Protein AF-A0A418AQU4-F1 (afdb_monomer_lite)

Structure (mmCIF, N/CA/C/O backbone):
data_AF-A0A418AQU4-F1
#
_entry.id   AF-A0A418AQU4-F1
#
loop_
_atom_site.group_PDB
_atom_site.id
_atom_site.type_symbol
_atom_site.label_atom_id
_atom_site.label_alt_id
_atom_site.label_comp_id
_atom_site.label_asym_id
_atom_site.label_entity_id
_atom_site.label_seq_id
_atom_site.pdbx_PDB_ins_code
_atom_site.Cartn_x
_atom_site.Cartn_y
_atom_site.Cartn_z
_atom_site.occupancy
_atom_site.B_iso_or_equiv
_atom_site.auth_seq_id
_atom_site.auth_comp_id
_atom_site.auth_asym_id
_atom_site.auth_atom_id
_atom_site.pdbx_PDB_model_num
ATOM 1 N N . MET A 1 1 ? 17.708 85.175 -41.865 1.00 39.28 1 MET A N 1
ATOM 2 C CA . MET A 1 1 ? 16.299 84.817 -42.136 1.00 39.28 1 MET A CA 1
ATOM 3 C C . MET A 1 1 ? 16.211 83.301 -42.243 1.00 39.28 1 MET A C 1
ATOM 5 O O . MET A 1 1 ? 17.100 82.729 -42.849 1.00 39.28 1 MET A O 1
ATOM 9 N N . GLN A 1 2 ? 15.161 82.715 -41.651 1.00 37.31 2 GLN A N 1
ATOM 10 C CA . GLN A 1 2 ? 14.647 81.341 -41.845 1.00 37.31 2 GLN A CA 1
ATOM 11 C C . GLN A 1 2 ? 15.449 80.126 -41.313 1.00 37.31 2 GLN A C 1
ATOM 13 O O . GLN A 1 2 ? 16.448 79.709 -41.881 1.00 37.31 2 GLN A O 1
ATOM 18 N N . VAL A 1 3 ? 14.943 79.566 -40.199 1.00 36.44 3 VAL A N 1
ATOM 19 C CA . VAL A 1 3 ? 14.382 78.194 -40.002 1.00 36.44 3 VAL A CA 1
ATOM 20 C C . VAL A 1 3 ? 14.760 77.130 -41.061 1.00 36.44 3 VAL A C 1
ATOM 22 O O . VAL A 1 3 ? 14.564 77.387 -42.247 1.00 36.44 3 VAL A O 1
ATOM 25 N N . PRO A 1 4 ? 15.228 75.924 -40.651 1.00 47.28 4 PRO A N 1
ATOM 26 C CA . PRO A 1 4 ? 14.341 74.740 -40.520 1.00 47.28 4 PRO A CA 1
ATOM 27 C C . PRO A 1 4 ? 14.471 74.016 -39.159 1.00 47.28 4 PRO A C 1
ATOM 29 O O . PRO A 1 4 ? 15.563 73.846 -38.632 1.00 47.28 4 PRO A O 1
ATOM 32 N N . LEU A 1 5 ? 13.351 73.735 -38.480 1.00 32.81 5 LEU A N 1
ATOM 33 C CA . LEU A 1 5 ? 12.672 72.423 -38.435 1.00 32.81 5 LEU A CA 1
ATOM 34 C C . LEU A 1 5 ? 13.475 71.326 -37.711 1.00 32.81 5 LEU A C 1
ATOM 36 O O . LEU A 1 5 ? 14.156 70.519 -38.333 1.00 32.81 5 LEU A O 1
ATOM 40 N N . ILE A 1 6 ? 13.305 71.257 -36.386 1.00 39.25 6 ILE A N 1
ATOM 41 C CA . ILE A 1 6 ? 13.532 70.034 -35.607 1.00 39.25 6 ILE A CA 1
ATOM 42 C C . ILE A 1 6 ? 12.152 69.427 -35.347 1.00 39.25 6 ILE A C 1
ATOM 44 O O . ILE A 1 6 ? 11.327 70.003 -34.639 1.00 39.25 6 ILE A O 1
ATOM 48 N N . VAL A 1 7 ? 11.895 68.294 -35.995 1.00 35.22 7 VAL A N 1
ATOM 49 C CA . VAL A 1 7 ? 10.674 67.495 -35.877 1.00 35.22 7 VAL A CA 1
ATOM 50 C C . VAL A 1 7 ? 10.884 66.425 -34.804 1.00 35.22 7 VAL A C 1
ATOM 52 O O . VAL A 1 7 ? 11.813 65.633 -34.892 1.00 35.22 7 VAL A O 1
ATOM 55 N N . SER A 1 8 ? 9.966 66.433 -33.835 1.00 40.19 8 SER A N 1
ATOM 56 C CA . SER A 1 8 ? 9.424 65.314 -33.049 1.00 40.19 8 SER A CA 1
ATOM 57 C C . SER A 1 8 ? 10.352 64.369 -32.277 1.00 40.19 8 SER A C 1
ATOM 59 O O . SER A 1 8 ? 10.975 63.484 -32.846 1.00 40.19 8 SER A O 1
ATOM 61 N N . ALA A 1 9 ? 10.203 64.395 -30.949 1.00 37.62 9 ALA A N 1
ATOM 62 C CA . ALA A 1 9 ? 9.716 63.232 -30.197 1.00 37.62 9 ALA A CA 1
ATOM 63 C C . ALA A 1 9 ? 9.157 63.690 -28.835 1.00 37.62 9 ALA A C 1
ATOM 65 O O . ALA A 1 9 ? 9.897 63.981 -27.899 1.00 37.62 9 ALA A O 1
ATOM 66 N N . LEU A 1 10 ? 7.827 63.763 -28.737 1.00 34.00 10 LEU A N 1
ATOM 67 C CA . LEU A 1 10 ? 7.110 63.740 -27.465 1.00 34.00 10 LEU A CA 1
ATOM 68 C C . LEU A 1 10 ? 7.277 62.340 -26.861 1.00 34.00 10 LEU A C 1
ATOM 70 O O . LEU A 1 10 ? 6.705 61.383 -27.375 1.00 34.00 10 LEU A O 1
ATOM 74 N N . VAL A 1 11 ? 8.014 62.227 -25.759 1.00 34.59 11 VAL A N 1
ATOM 75 C CA . VAL A 1 11 ? 7.795 61.149 -24.790 1.00 34.59 11 VAL A CA 1
ATOM 76 C C . VAL A 1 11 ? 7.062 61.790 -23.622 1.00 34.59 11 VAL A C 1
ATOM 78 O O . VAL A 1 11 ? 7.660 62.438 -22.766 1.00 34.59 11 VAL A O 1
ATOM 81 N N . ALA A 1 12 ? 5.736 61.668 -23.639 1.00 35.41 12 ALA A N 1
ATOM 82 C CA . ALA A 1 12 ? 4.934 61.889 -22.451 1.00 35.41 12 ALA A CA 1
ATOM 83 C C . ALA A 1 12 ? 5.332 60.821 -21.426 1.00 35.41 12 ALA A C 1
ATOM 85 O O . ALA A 1 12 ? 5.197 59.624 -21.679 1.00 35.41 12 ALA A O 1
ATOM 86 N N . ALA A 1 13 ? 5.842 61.260 -20.279 1.00 37.75 13 ALA A N 1
ATOM 87 C CA . ALA A 1 13 ? 5.932 60.420 -19.103 1.00 37.75 13 ALA A CA 1
ATOM 88 C C . ALA A 1 13 ? 4.500 60.086 -18.662 1.00 37.75 13 ALA A C 1
ATOM 90 O O . ALA A 1 13 ? 3.823 60.910 -18.051 1.00 37.75 13 ALA A O 1
ATOM 91 N N . ALA A 1 14 ? 4.023 58.889 -19.001 1.00 34.06 14 ALA A N 1
ATOM 92 C CA . ALA A 1 14 ? 2.900 58.294 -18.300 1.00 34.06 14 ALA A CA 1
ATOM 93 C C . ALA A 1 14 ? 3.436 57.808 -16.949 1.00 34.06 14 ALA A C 1
ATOM 95 O O . ALA A 1 14 ? 4.047 56.745 -16.850 1.00 34.06 14 ALA A O 1
ATOM 96 N N . ALA A 1 15 ? 3.261 58.630 -15.914 1.00 35.53 15 ALA A N 1
ATOM 97 C CA . ALA A 1 15 ? 3.254 58.135 -14.551 1.00 35.53 15 ALA A CA 1
ATOM 98 C C . ALA A 1 15 ? 2.151 57.070 -14.482 1.00 35.53 15 ALA A C 1
ATOM 100 O O . ALA A 1 15 ? 0.981 57.374 -14.704 1.00 35.53 15 ALA A O 1
ATOM 101 N N . ALA A 1 16 ? 2.528 55.811 -14.271 1.00 38.78 16 ALA A N 1
ATOM 102 C CA . ALA A 1 16 ? 1.562 54.784 -13.934 1.00 38.78 16 ALA A CA 1
ATOM 103 C C . ALA A 1 16 ? 1.002 55.136 -12.552 1.00 38.78 16 ALA A C 1
ATOM 105 O O . ALA A 1 16 ? 1.699 55.001 -11.546 1.00 38.78 16 ALA A O 1
ATOM 106 N N . ASP A 1 17 ? -0.234 55.630 -12.523 1.00 44.91 17 ASP A N 1
ATOM 107 C CA . ASP A 1 17 ? -1.054 55.679 -11.320 1.00 44.91 17 ASP A CA 1
ATOM 108 C C . ASP A 1 17 ? -1.120 54.263 -10.732 1.00 44.91 17 ASP A C 1
ATOM 110 O O . ASP A 1 17 ? -1.786 53.370 -11.262 1.00 44.91 17 ASP A O 1
ATOM 114 N N . LEU A 1 18 ? -0.373 54.033 -9.653 1.00 50.91 18 LEU A N 1
ATOM 115 C CA . LEU A 1 18 ? -0.373 52.774 -8.917 1.00 50.91 18 LEU A CA 1
ATOM 116 C C . LEU A 1 18 ? -1.660 52.729 -8.079 1.00 50.91 18 LEU A C 1
ATOM 118 O O . LEU A 1 18 ? -1.684 53.127 -6.916 1.00 50.91 18 LEU A O 1
ATOM 122 N N . ALA A 1 19 ? -2.763 52.323 -8.710 1.00 65.88 19 ALA A N 1
ATOM 123 C CA . ALA A 1 19 ? -4.061 52.201 -8.058 1.00 65.88 19 ALA A CA 1
ATOM 124 C C . ALA A 1 19 ? -4.010 51.139 -6.943 1.00 65.88 19 ALA A C 1
ATOM 126 O O . ALA A 1 19 ? -3.524 50.025 -7.153 1.00 65.88 19 ALA A O 1
ATOM 127 N N . CYS A 1 20 ? -4.519 51.483 -5.756 1.00 69.88 20 CYS A N 1
ATOM 128 C CA . CYS A 1 20 ? -4.682 50.527 -4.664 1.00 69.88 20 CYS A CA 1
ATOM 129 C C . CYS A 1 20 ? -5.686 49.423 -5.042 1.00 69.88 20 CYS A C 1
ATOM 131 O O . CYS A 1 20 ? -6.605 49.628 -5.838 1.00 69.88 20 CYS A O 1
ATOM 133 N N . VAL A 1 21 ? -5.513 48.238 -4.458 1.00 76.56 21 VAL A N 1
ATOM 134 C CA . VAL A 1 21 ? -6.351 47.071 -4.746 1.00 76.56 21 VAL A CA 1
ATOM 135 C C . VAL A 1 21 ? -7.686 47.173 -4.000 1.00 76.56 21 VAL A C 1
ATOM 137 O O . VAL A 1 21 ? -7.741 47.590 -2.838 1.00 76.56 21 VAL A O 1
ATOM 140 N N . ALA A 1 22 ? -8.771 46.788 -4.677 1.00 72.38 22 ALA A N 1
ATOM 141 C CA . ALA A 1 22 ? -10.105 46.710 -4.090 1.00 72.38 22 ALA A CA 1
ATOM 142 C C . ALA A 1 22 ? -10.202 45.639 -2.989 1.00 72.38 22 ALA A C 1
ATOM 144 O O . ALA A 1 22 ? -9.357 44.750 -2.874 1.00 72.38 22 ALA A O 1
ATOM 145 N N . GLU A 1 23 ? -11.252 45.731 -2.174 1.00 67.88 23 GLU A N 1
ATOM 146 C CA . GLU A 1 23 ? -11.558 44.754 -1.129 1.00 67.88 23 GLU A CA 1
ATOM 147 C C . GLU A 1 23 ? -11.590 43.331 -1.713 1.00 67.88 23 GLU A C 1
ATOM 149 O O . GLU A 1 23 ? -12.111 43.109 -2.806 1.00 67.88 23 GLU A O 1
ATOM 154 N N . TYR A 1 24 ? -10.979 42.382 -1.005 1.00 74.56 24 TYR A N 1
ATOM 155 C CA . TYR A 1 24 ? -10.739 41.001 -1.433 1.00 74.56 24 TYR A CA 1
ATOM 156 C C . TYR A 1 24 ? -9.762 40.809 -2.609 1.00 74.56 24 TYR A C 1
ATOM 158 O O . TYR A 1 24 ? -9.609 39.688 -3.095 1.00 74.56 24 TYR A O 1
ATOM 166 N N . GLY A 1 25 ? -9.043 41.835 -3.063 1.00 73.94 25 GLY A N 1
ATOM 167 C CA . GLY A 1 25 ? -7.980 41.653 -4.055 1.00 73.94 25 GLY A CA 1
ATOM 168 C C . GLY A 1 25 ? -6.613 41.310 -3.444 1.00 73.94 25 GLY A C 1
ATOM 169 O O . GLY A 1 25 ? -6.361 41.547 -2.260 1.00 73.94 25 GLY A O 1
ATOM 170 N N . LEU A 1 26 ? -5.733 40.727 -4.265 1.00 75.31 26 LEU A N 1
ATOM 171 C CA . LEU A 1 26 ? -4.377 40.305 -3.889 1.00 75.31 26 LEU A CA 1
ATOM 172 C C . LEU A 1 26 ? -3.437 41.512 -3.764 1.00 75.31 26 LEU A C 1
ATOM 174 O O . LEU A 1 26 ? -3.296 42.281 -4.710 1.00 75.31 26 LEU A O 1
ATOM 178 N N . CYS A 1 27 ? -2.761 41.649 -2.623 1.00 72.38 27 CYS A N 1
ATOM 179 C CA . CYS A 1 27 ? -1.873 42.782 -2.320 1.00 72.38 27 CYS A CA 1
ATOM 180 C C . CYS A 1 27 ? -0.367 42.441 -2.350 1.00 72.38 27 CYS A C 1
ATOM 182 O O . CYS A 1 27 ? 0.442 43.281 -1.974 1.00 72.38 27 CYS A O 1
ATOM 184 N N . ASP A 1 28 ? 0.027 41.241 -2.808 1.00 72.31 28 ASP A N 1
ATOM 185 C CA . ASP A 1 28 ? 1.445 40.807 -2.886 1.00 72.31 28 ASP A CA 1
ATOM 186 C C . ASP A 1 28 ? 2.047 40.913 -4.309 1.00 72.31 28 ASP A C 1
ATOM 188 O O . ASP A 1 28 ? 3.252 40.768 -4.495 1.00 72.31 28 ASP A O 1
ATOM 192 N N . THR A 1 29 ? 1.234 41.190 -5.339 1.00 56.50 29 THR A N 1
ATOM 193 C CA . THR A 1 29 ? 1.663 41.218 -6.754 1.00 56.50 29 THR A CA 1
ATOM 194 C C . THR A 1 29 ? 1.839 42.640 -7.292 1.00 56.50 29 THR A C 1
ATOM 196 O O . THR A 1 29 ? 1.166 43.047 -8.237 1.00 56.50 29 THR A O 1
ATOM 199 N N . GLY A 1 30 ? 2.743 43.412 -6.685 1.00 59.97 30 GLY A N 1
ATOM 200 C CA . GLY A 1 30 ? 3.190 44.704 -7.228 1.00 59.97 30 GLY A CA 1
ATOM 201 C C . GLY A 1 30 ? 2.254 45.902 -7.012 1.00 59.97 30 GLY A C 1
ATOM 202 O O . GLY A 1 30 ? 2.543 46.979 -7.529 1.00 59.97 30 GLY A O 1
ATOM 203 N N . ALA A 1 31 ? 1.178 45.759 -6.233 1.00 59.56 31 ALA A N 1
ATOM 204 C CA . ALA A 1 31 ? 0.348 46.881 -5.793 1.00 59.56 31 ALA A CA 1
ATOM 205 C C . ALA A 1 31 ? 0.722 47.288 -4.351 1.00 59.56 31 ALA A C 1
ATOM 207 O O . ALA A 1 31 ? 0.741 46.429 -3.472 1.00 59.56 31 ALA A O 1
ATOM 208 N N . PRO A 1 32 ? 1.025 48.569 -4.066 1.00 64.88 32 PRO A N 1
ATOM 209 C CA . PRO A 1 32 ? 1.605 48.987 -2.785 1.00 64.88 32 PRO A CA 1
ATOM 210 C C . PRO A 1 32 ? 0.569 49.214 -1.669 1.00 64.88 32 PRO A C 1
ATOM 212 O O . PRO A 1 32 ? 0.955 49.525 -0.543 1.00 64.88 32 PRO A O 1
ATOM 215 N N . CYS A 1 33 ? -0.735 49.144 -1.964 1.00 68.00 33 CYS A N 1
ATOM 216 C CA . CYS A 1 33 ? -1.789 49.556 -1.035 1.00 68.00 33 CYS A CA 1
ATOM 217 C C . CYS A 1 33 ? -3.154 48.914 -1.324 1.00 68.00 33 CYS A C 1
ATOM 219 O O . CYS A 1 33 ? -3.454 48.511 -2.447 1.00 68.00 33 CYS A O 1
ATOM 221 N N . CYS A 1 34 ? -3.994 48.873 -0.290 1.00 79.69 34 CYS A N 1
ATOM 222 C CA . CYS A 1 34 ? -5.418 48.545 -0.349 1.00 79.69 34 CYS A CA 1
ATOM 223 C C . CYS A 1 34 ? -6.253 49.839 -0.294 1.00 79.69 34 CYS A C 1
ATOM 225 O O . CYS A 1 34 ? -5.780 50.853 0.222 1.00 79.69 34 CYS A O 1
ATOM 227 N N . ASN A 1 35 ? -7.482 49.830 -0.821 1.00 77.19 35 ASN A N 1
ATOM 228 C CA . ASN A 1 35 ? -8.382 50.994 -0.777 1.00 77.19 35 ASN A CA 1
ATOM 229 C C . ASN A 1 35 ? -8.638 51.482 0.663 1.00 77.19 35 ASN A C 1
ATOM 231 O O . ASN A 1 35 ? -8.548 50.696 1.604 1.00 77.19 35 ASN A O 1
ATOM 235 N N . ALA A 1 36 ? -9.022 52.759 0.819 1.00 63.59 36 ALA A N 1
ATOM 236 C CA . ALA A 1 36 ? -9.007 53.536 2.073 1.00 63.59 36 ALA A CA 1
ATOM 237 C C . ALA A 1 36 ? -9.683 52.911 3.317 1.00 63.59 36 ALA A C 1
ATOM 239 O O . ALA A 1 36 ? -9.411 53.353 4.429 1.00 63.59 36 ALA A O 1
ATOM 240 N N . ASN A 1 37 ? -10.512 51.875 3.154 1.00 67.19 37 ASN A N 1
ATOM 241 C CA . ASN A 1 37 ? -11.198 51.184 4.252 1.00 67.19 37 ASN A CA 1
ATOM 242 C C . ASN A 1 37 ? -10.733 49.730 4.472 1.00 67.19 37 ASN A C 1
ATOM 244 O O . ASN A 1 37 ? -11.357 49.003 5.247 1.00 67.19 37 ASN A O 1
ATOM 248 N N . SER A 1 38 ? -9.653 49.299 3.811 1.00 73.06 38 SER A N 1
ATOM 249 C CA . SER A 1 38 ? -9.149 47.922 3.853 1.00 73.06 38 SER A CA 1
ATOM 250 C C . SER A 1 38 ? -7.640 47.843 4.109 1.00 73.06 38 SER A C 1
ATOM 252 O O . SER A 1 38 ? -6.882 48.712 3.685 1.00 73.06 38 SER A O 1
ATOM 254 N N . THR A 1 39 ? -7.199 46.796 4.807 1.00 76.81 39 THR A N 1
ATOM 255 C CA . THR A 1 39 ? -5.794 46.519 5.145 1.00 76.81 39 THR A CA 1
ATOM 256 C C . THR A 1 39 ? -5.338 45.196 4.537 1.00 76.81 39 THR A C 1
ATOM 258 O O . THR A 1 39 ? -6.110 44.242 4.461 1.00 76.81 39 THR A O 1
ATOM 261 N N . CYS A 1 40 ? -4.080 45.125 4.095 1.00 75.00 40 CYS A N 1
ATOM 262 C CA . CYS A 1 40 ? -3.500 43.905 3.528 1.00 75.00 40 CYS A CA 1
ATOM 263 C C . CYS A 1 40 ? -3.213 42.893 4.648 1.00 75.00 40 CYS A C 1
ATOM 265 O O . CYS A 1 40 ? -2.405 43.161 5.538 1.00 75.00 40 CYS A O 1
ATOM 267 N N . HIS A 1 41 ? -3.870 41.736 4.606 1.00 74.62 41 HIS A N 1
ATOM 268 C CA . HIS A 1 41 ? -3.682 40.634 5.546 1.00 74.62 41 HIS A CA 1
ATOM 269 C C . HIS A 1 41 ? -2.989 39.458 4.861 1.00 74.62 41 HIS A C 1
ATOM 271 O O . HIS A 1 41 ? -3.431 39.005 3.807 1.00 74.62 41 HIS A O 1
ATOM 277 N N . ARG A 1 42 ? -1.913 38.954 5.477 1.00 72.25 42 ARG A N 1
ATOM 278 C CA . ARG A 1 42 ? -1.219 37.728 5.057 1.00 72.25 42 ARG A CA 1
ATOM 279 C C . ARG A 1 42 ? -1.801 36.517 5.778 1.00 72.25 42 ARG A C 1
ATOM 281 O O . ARG A 1 42 ? -1.908 36.530 7.002 1.00 72.25 42 ARG A O 1
ATOM 288 N N . PHE A 1 43 ? -2.146 35.489 5.013 1.00 75.75 43 PHE A N 1
ATOM 289 C CA . PHE A 1 43 ? -2.628 34.202 5.508 1.00 75.75 43 PHE A CA 1
ATOM 290 C C . PHE A 1 43 ? -1.498 33.167 5.579 1.00 75.75 43 PHE A C 1
ATOM 292 O O . PHE A 1 43 ? -0.460 33.324 4.934 1.00 75.75 43 PHE A O 1
ATOM 299 N N . ASP A 1 44 ? -1.727 32.086 6.331 1.00 62.66 44 ASP A N 1
ATOM 300 C CA . ASP A 1 44 ? -0.744 31.022 6.597 1.00 62.66 44 ASP A CA 1
ATOM 301 C C . ASP A 1 44 ? -0.263 30.285 5.326 1.00 62.66 44 ASP A C 1
ATOM 303 O O . ASP A 1 44 ? 0.822 29.703 5.317 1.00 62.66 44 ASP A O 1
ATOM 307 N N . ASP A 1 45 ? -1.015 30.384 4.224 1.00 66.50 45 ASP A N 1
ATOM 308 C CA . ASP A 1 45 ? -0.662 29.845 2.903 1.00 66.50 45 ASP A CA 1
ATOM 309 C C . ASP A 1 45 ? 0.184 30.823 2.045 1.00 66.50 45 ASP A C 1
ATOM 311 O O . ASP A 1 45 ? 0.315 30.642 0.836 1.00 66.50 45 ASP A O 1
ATOM 315 N N . ASN A 1 46 ? 0.766 31.869 2.655 1.00 60.38 46 ASN A N 1
ATOM 316 C CA . ASN A 1 46 ? 1.548 32.947 2.015 1.00 60.38 46 ASN A CA 1
ATOM 317 C C . ASN A 1 46 ? 0.786 33.789 0.972 1.00 60.38 46 ASN A C 1
ATOM 319 O O . ASN A 1 46 ? 1.397 34.463 0.147 1.00 60.38 46 ASN A O 1
ATOM 323 N N . VAL A 1 47 ? -0.545 33.799 1.025 1.00 68.12 47 VAL A N 1
ATOM 324 C CA . VAL A 1 47 ? -1.388 34.673 0.196 1.00 68.12 47 VAL A CA 1
ATOM 325 C C . VAL A 1 47 ? -1.702 35.952 0.975 1.00 68.12 47 VAL A C 1
ATOM 327 O O . VAL A 1 47 ? -2.077 35.875 2.145 1.00 68.12 47 VAL A O 1
ATOM 330 N N . ALA A 1 48 ? -1.556 37.127 0.352 1.00 77.00 48 ALA A N 1
ATOM 331 C CA . ALA A 1 48 ? -1.902 38.416 0.959 1.00 77.00 48 ALA A CA 1
ATOM 332 C C . ALA A 1 48 ? -3.121 39.049 0.269 1.00 77.00 48 ALA A C 1
ATOM 334 O O . ALA A 1 48 ? -3.113 39.212 -0.953 1.00 77.00 48 ALA A O 1
ATOM 335 N N . GLN A 1 49 ? -4.149 39.430 1.035 1.00 81.31 49 GLN A N 1
ATOM 336 C CA . GLN A 1 49 ? -5.412 39.969 0.511 1.00 81.31 49 GLN A CA 1
ATOM 337 C C . GLN A 1 49 ? -5.895 41.201 1.297 1.00 81.31 49 GLN A C 1
ATOM 339 O O . GLN A 1 49 ? -5.718 41.276 2.512 1.00 81.31 49 GLN A O 1
ATOM 344 N N . CYS A 1 50 ? -6.538 42.159 0.624 1.00 82.31 50 CYS A N 1
ATOM 345 C CA . CYS A 1 50 ? -7.141 43.338 1.256 1.00 82.31 50 CYS A CA 1
ATOM 346 C C . CYS A 1 50 ? -8.467 42.993 1.962 1.00 82.31 50 CYS A C 1
ATOM 348 O O . CYS A 1 50 ? -9.403 42.542 1.306 1.00 82.31 50 CYS A O 1
ATOM 350 N N . LEU A 1 51 ? -8.581 43.243 3.272 1.00 77.81 51 LEU A N 1
ATOM 351 C CA . LEU A 1 51 ? -9.803 43.019 4.068 1.00 77.81 51 LEU A CA 1
ATOM 352 C C . LEU A 1 51 ? -10.270 44.305 4.770 1.00 77.81 51 LEU A C 1
ATOM 354 O O . LEU A 1 51 ? -9.425 45.117 5.145 1.00 77.81 51 LEU A O 1
ATOM 358 N N . PRO A 1 52 ? -11.581 44.509 4.990 1.00 73.88 52 PRO A N 1
ATOM 359 C CA . PRO A 1 52 ? -12.114 45.716 5.618 1.00 73.88 52 PRO A CA 1
ATOM 360 C C . PRO A 1 52 ? -11.749 45.816 7.108 1.00 73.88 52 PRO A C 1
ATOM 362 O O . PRO A 1 52 ? -11.691 44.819 7.834 1.00 73.88 52 PRO A O 1
ATOM 365 N N . ALA A 1 53 ? -11.574 47.045 7.601 1.00 59.56 53 ALA A N 1
ATOM 366 C CA . ALA A 1 53 ? -11.157 47.336 8.979 1.00 59.56 53 ALA A CA 1
ATOM 367 C C . ALA A 1 53 ? -12.138 46.865 10.086 1.00 59.56 53 ALA A C 1
ATOM 369 O O . ALA A 1 53 ? -11.814 46.943 11.272 1.00 59.56 53 ALA A O 1
ATOM 370 N N . SER A 1 54 ? -13.319 46.344 9.738 1.00 53.09 54 SER A N 1
ATOM 371 C CA . SER A 1 54 ? -14.272 45.738 10.680 1.00 53.09 54 SER A CA 1
ATOM 372 C C . SER A 1 54 ? -13.881 44.326 11.139 1.00 53.09 54 SER A C 1
ATOM 374 O O . SER A 1 54 ? -14.464 43.826 12.098 1.00 53.09 54 SER A O 1
ATOM 376 N N . HIS A 1 55 ? -12.857 43.712 10.535 1.00 43.84 55 HIS A N 1
ATOM 377 C CA . HIS A 1 55 ? -12.306 42.415 10.948 1.00 43.84 55 HIS A CA 1
ATOM 378 C C . HIS A 1 55 ? -11.094 42.522 11.891 1.00 43.84 55 HIS A C 1
ATOM 380 O O . HIS A 1 55 ? -10.259 41.620 11.965 1.00 43.84 55 HIS A O 1
ATOM 386 N N . GLN A 1 56 ? -10.999 43.603 12.669 1.00 39.47 56 GLN A N 1
ATOM 387 C CA . GLN A 1 56 ? -10.117 43.613 13.832 1.00 39.47 56 GLN A CA 1
ATOM 388 C C . GLN A 1 56 ? -10.666 42.619 14.861 1.00 39.47 56 GLN A C 1
ATOM 390 O O . GLN A 1 56 ? -11.649 42.893 15.551 1.00 39.47 56 GLN A O 1
ATOM 395 N N . VAL A 1 57 ? -10.016 41.459 14.967 1.00 42.00 57 VAL A N 1
ATOM 396 C CA . VAL A 1 57 ? -10.126 40.562 16.121 1.00 42.00 57 VAL A CA 1
ATOM 397 C C . VAL A 1 57 ? -9.655 41.354 17.341 1.00 42.00 57 VAL A C 1
ATOM 399 O O . VAL A 1 57 ? -8.472 41.378 17.677 1.00 42.00 57 VAL A O 1
ATOM 402 N N . LYS A 1 58 ? -10.578 42.071 17.988 1.00 36.22 58 LYS A N 1
ATOM 403 C CA . LYS A 1 58 ? -10.325 42.731 19.266 1.00 36.22 58 LYS A CA 1
ATOM 404 C C . LYS A 1 58 ? -10.280 41.665 20.356 1.00 36.22 58 LYS A C 1
ATOM 406 O O . LYS A 1 58 ? -11.279 41.370 21.002 1.00 36.22 58 LYS A O 1
ATOM 411 N N . ASN A 1 59 ? -9.090 41.110 20.563 1.00 43.47 59 ASN A N 1
ATOM 412 C CA . ASN A 1 59 ? -8.695 40.515 21.834 1.00 43.47 59 ASN A CA 1
ATOM 413 C C . ASN A 1 59 ? -8.397 41.641 22.834 1.00 43.47 59 ASN A C 1
ATOM 415 O O . ASN A 1 59 ? -7.240 41.923 23.120 1.00 43.47 59 ASN A O 1
ATOM 419 N N . THR A 1 60 ? -9.431 42.286 23.368 1.00 32.97 60 THR A N 1
ATOM 420 C CA . THR A 1 60 ? -9.329 43.050 24.618 1.00 32.97 60 THR A CA 1
ATOM 421 C C . THR A 1 60 ? -10.668 43.028 25.348 1.00 32.97 60 THR A C 1
ATOM 423 O O . THR A 1 60 ? -11.708 43.400 24.811 1.00 32.97 60 THR A O 1
ATOM 426 N N . HIS A 1 61 ? -10.630 42.559 26.596 1.00 43.38 61 HIS A N 1
ATOM 427 C CA . HIS A 1 61 ? -11.730 42.657 27.546 1.00 43.38 61 HIS A CA 1
ATOM 428 C C . HIS A 1 61 ? -11.994 44.129 27.885 1.00 43.38 61 HIS A C 1
ATOM 430 O O . HIS A 1 61 ? -11.237 44.709 28.656 1.00 43.38 61 HIS A O 1
ATOM 436 N N . GLU A 1 62 ? -13.104 44.693 27.411 1.00 31.62 62 GLU A N 1
ATOM 437 C CA . GLU A 1 62 ? -13.761 45.816 28.085 1.00 31.62 62 GLU A CA 1
ATOM 438 C C . GLU A 1 62 ? -15.273 45.589 28.159 1.00 31.62 62 GLU A C 1
ATOM 440 O O . GLU A 1 62 ? -15.940 45.168 27.214 1.00 31.62 62 GLU A O 1
ATOM 445 N N . ARG A 1 63 ? -15.794 45.814 29.363 1.00 45.06 63 ARG A N 1
ATOM 446 C CA . ARG A 1 63 ? -17.181 45.612 29.770 1.00 45.06 63 ARG A CA 1
ATOM 447 C C . ARG A 1 63 ? -17.997 46.836 29.359 1.00 45.06 63 ARG A C 1
ATOM 449 O O . ARG A 1 63 ? -17.777 47.908 29.908 1.00 45.06 63 ARG A O 1
ATOM 456 N N . ALA A 1 64 ? -18.995 46.665 28.496 1.00 27.19 64 ALA A N 1
ATOM 457 C CA . ALA A 1 64 ? -20.073 47.638 28.342 1.00 27.19 64 ALA A CA 1
ATOM 458 C C . ALA A 1 64 ? -21.416 46.930 28.140 1.00 27.19 64 ALA A C 1
ATOM 460 O O . ALA A 1 64 ? -21.540 45.967 27.388 1.00 27.19 64 ALA A O 1
ATOM 461 N N . ALA A 1 65 ? -22.396 47.401 28.901 1.00 35.69 65 ALA A N 1
ATOM 462 C CA . ALA A 1 65 ? -23.748 46.892 28.995 1.00 35.69 65 ALA A CA 1
ATOM 463 C C . ALA A 1 65 ? -24.631 47.390 27.844 1.00 35.69 65 ALA A C 1
ATOM 465 O O . ALA A 1 65 ? -24.621 48.573 27.521 1.00 35.69 65 ALA A O 1
ATOM 466 N N . SER A 1 66 ? -25.448 46.502 27.286 1.00 34.94 66 SER A N 1
ATOM 467 C CA . SER A 1 66 ? -26.862 46.708 26.920 1.00 34.94 66 SER A CA 1
ATOM 468 C C . SER A 1 66 ? -27.350 45.425 26.243 1.00 34.94 66 SER A C 1
ATOM 470 O O . SER A 1 66 ? -26.600 44.765 25.530 1.00 34.94 66 SER A O 1
ATOM 472 N N . GLY A 1 67 ? -28.544 44.978 26.625 1.00 44.75 67 GLY A N 1
ATOM 473 C CA . GLY A 1 67 ? -28.991 43.604 26.428 1.00 44.75 67 GLY A CA 1
ATOM 474 C C . GLY A 1 67 ? -29.338 43.248 24.988 1.00 44.75 67 GLY A C 1
ATOM 475 O O . GLY A 1 67 ? -30.033 44.004 24.330 1.00 44.75 67 GLY A O 1
ATOM 476 N N . GLU A 1 68 ? -28.913 42.054 24.569 1.00 36.19 68 GLU A N 1
ATOM 477 C CA . GLU A 1 68 ? -29.719 41.054 23.855 1.00 36.19 68 GLU A CA 1
ATOM 478 C C . GLU A 1 68 ? -28.916 39.740 23.727 1.00 36.19 68 GLU A C 1
ATOM 480 O O . GLU A 1 68 ? -27.717 39.756 23.471 1.00 36.19 68 GLU A O 1
ATOM 485 N N . ALA A 1 69 ? -29.594 38.616 24.002 1.00 37.81 69 ALA A N 1
ATOM 486 C CA . ALA A 1 69 ? -29.180 37.204 23.923 1.00 37.81 69 ALA A CA 1
ATOM 487 C C . ALA A 1 69 ? -27.780 36.804 24.462 1.00 37.81 69 ALA A C 1
ATOM 489 O O . ALA A 1 69 ? -26.741 37.012 23.840 1.00 37.81 69 ALA A O 1
ATOM 490 N N . LYS A 1 70 ? -27.765 36.084 25.599 1.00 43.06 70 LYS A N 1
ATOM 491 C CA . LYS A 1 70 ? -26.606 35.312 26.098 1.00 43.06 70 LYS A CA 1
ATOM 492 C C . LYS A 1 70 ? -25.984 34.494 24.950 1.00 43.06 70 LYS A C 1
ATOM 494 O O . LYS A 1 70 ? -26.556 33.485 24.548 1.00 43.06 70 LYS A O 1
ATOM 499 N N . ARG A 1 71 ? -24.794 34.873 24.467 1.00 52.78 71 ARG A N 1
ATOM 500 C CA . ARG A 1 71 ? -23.955 33.978 23.653 1.00 52.78 71 ARG A CA 1
ATOM 501 C C . ARG A 1 71 ? -23.562 32.787 24.525 1.00 52.78 71 ARG A C 1
ATOM 503 O O . ARG A 1 71 ? -22.813 32.948 25.487 1.00 52.78 71 ARG A O 1
ATOM 510 N N . VAL A 1 72 ? -24.097 31.608 24.222 1.00 71.62 72 VAL A N 1
ATOM 511 C CA . VAL A 1 72 ? -23.683 30.359 24.868 1.00 71.62 72 VAL A CA 1
ATOM 512 C C . VAL A 1 72 ? -22.448 29.859 24.129 1.00 71.62 72 VAL A C 1
ATOM 514 O O . VAL A 1 72 ? -22.556 29.333 23.025 1.00 71.62 72 VAL A O 1
ATOM 517 N N . CYS A 1 73 ? -21.272 30.079 24.713 1.00 80.00 73 CYS A N 1
ATOM 518 C CA . CYS A 1 73 ? -20.036 29.494 24.203 1.00 80.00 73 CYS A CA 1
ATOM 519 C C . CYS A 1 73 ? -19.979 27.996 24.529 1.00 80.00 73 CYS A C 1
ATOM 521 O O . CYS A 1 73 ? -20.577 27.537 25.503 1.00 80.00 73 CYS A O 1
ATOM 523 N N . ALA A 1 74 ? -19.267 27.230 23.710 1.00 82.81 74 ALA A N 1
ATOM 524 C CA . ALA A 1 74 ? -19.145 25.786 23.858 1.00 82.81 74 ALA A CA 1
ATOM 525 C C . ALA A 1 74 ? -18.090 25.417 24.913 1.00 82.81 74 ALA A C 1
ATOM 527 O O . ALA A 1 74 ? -17.045 26.058 25.004 1.00 82.81 74 ALA A O 1
ATOM 528 N N . THR A 1 75 ? -18.337 24.392 25.730 1.00 82.88 75 THR A N 1
ATOM 529 C CA . THR A 1 75 ? -17.322 23.868 26.663 1.00 82.88 75 THR A CA 1
ATOM 530 C C . THR A 1 75 ? -16.181 23.173 25.915 1.00 82.88 75 THR A C 1
ATOM 532 O O . THR A 1 75 ? -16.312 22.828 24.741 1.00 82.88 75 THR A O 1
ATOM 535 N N . THR A 1 76 ? -15.057 22.942 26.593 1.00 81.81 76 THR A N 1
ATOM 536 C CA . THR A 1 76 ? -13.941 22.142 26.070 1.00 81.81 76 THR A CA 1
ATOM 537 C C . THR A 1 76 ? -14.449 20.806 25.517 1.00 81.81 76 THR A C 1
ATOM 539 O O . THR A 1 76 ? -15.235 20.123 26.173 1.00 81.81 76 THR A O 1
ATOM 542 N N . TRP A 1 77 ? -14.013 20.454 24.307 1.00 78.19 77 TRP A N 1
ATOM 543 C CA . TRP A 1 77 ? -14.450 19.308 23.497 1.00 78.19 77 TRP A CA 1
ATOM 544 C C . TRP A 1 77 ? -15.880 19.369 22.932 1.00 78.19 77 TRP A C 1
ATOM 546 O O . TRP A 1 77 ? -16.302 18.432 22.254 1.00 78.19 77 TRP A O 1
ATOM 556 N N . SER A 1 78 ? -16.625 20.455 23.131 1.00 81.31 78 SER A N 1
ATOM 557 C CA . SER A 1 78 ? -17.962 20.620 22.544 1.00 81.31 78 SER A CA 1
ATOM 558 C C . SER A 1 78 ? -17.920 21.264 21.160 1.00 81.31 78 SER A C 1
ATOM 560 O O . SER A 1 78 ? -16.950 21.934 20.792 1.00 81.31 78 SER A O 1
ATOM 562 N N . GLN A 1 79 ? -18.995 21.063 20.390 1.00 84.12 79 GLN A N 1
ATOM 563 C CA . GLN A 1 79 ? -19.176 21.723 19.101 1.00 84.12 79 GLN A CA 1
ATOM 564 C C . GLN A 1 79 ? -19.228 23.237 19.291 1.00 84.12 79 GLN A C 1
ATOM 566 O O . GLN A 1 79 ? -19.962 23.719 20.145 1.00 84.12 79 GLN A O 1
ATOM 571 N N . CYS A 1 80 ? -18.464 23.970 18.494 1.00 88.06 80 CYS A N 1
ATOM 572 C CA . CYS A 1 80 ? -18.357 25.423 18.575 1.00 88.06 80 CYS A CA 1
ATOM 573 C C . CYS A 1 80 ? -18.705 26.134 17.269 1.00 88.06 80 CYS A C 1
ATOM 575 O O . CYS A 1 80 ? -18.843 27.353 17.291 1.00 88.06 80 CYS A O 1
ATOM 577 N N . ASP A 1 81 ? -18.844 25.395 16.161 1.00 85.81 81 ASP A N 1
ATOM 578 C CA . ASP A 1 81 ? -19.259 25.916 14.854 1.00 85.81 81 ASP A CA 1
ATOM 579 C C . ASP A 1 81 ? -19.749 24.779 13.920 1.00 85.81 81 ASP A C 1
ATOM 581 O O . ASP A 1 81 ? -19.588 23.587 14.226 1.00 85.81 81 ASP A O 1
ATOM 585 N N . GLY A 1 82 ? -20.366 25.147 12.793 1.00 82.94 82 GLY A N 1
ATOM 586 C CA . GLY A 1 82 ? -20.886 24.256 11.751 1.00 82.94 82 GLY A CA 1
ATOM 587 C C . GLY A 1 82 ? -22.118 24.828 11.038 1.00 82.94 82 GLY A C 1
ATOM 588 O O . GLY A 1 82 ? -22.831 25.656 11.596 1.00 82.94 82 GLY A O 1
ATOM 589 N N . GLN A 1 83 ? -22.421 24.349 9.824 1.00 75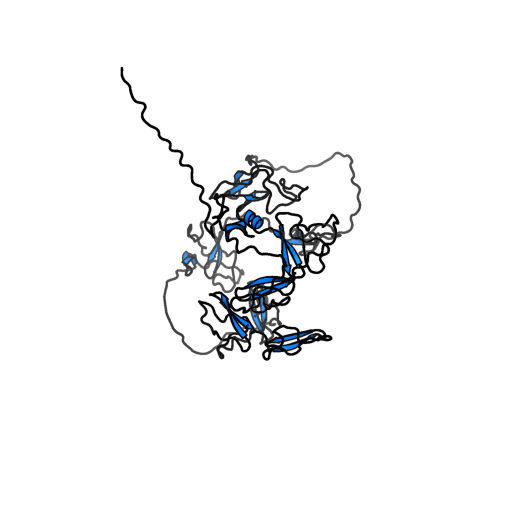.31 83 GLN A N 1
ATOM 590 C CA . GLN A 1 83 ? -23.507 24.867 8.963 1.00 75.31 83 GLN A CA 1
ATOM 591 C C . GLN A 1 83 ? -24.925 24.911 9.578 1.00 75.31 83 GLN A C 1
ATOM 593 O O . GLN A 1 83 ? -25.784 25.588 9.026 1.00 75.31 83 GLN A O 1
ATOM 598 N N . ASN A 1 84 ? -25.179 24.254 10.717 1.00 72.38 84 ASN A N 1
ATOM 599 C CA . ASN A 1 84 ? -26.460 24.303 11.444 1.00 72.38 84 ASN A CA 1
ATOM 600 C C . ASN A 1 84 ? -26.298 24.674 12.934 1.00 72.38 84 ASN A C 1
ATOM 602 O O . ASN A 1 84 ? -27.155 24.342 13.755 1.00 72.38 84 ASN A O 1
ATOM 606 N N . TRP A 1 85 ? -25.186 25.308 13.316 1.00 75.19 85 TRP A N 1
ATOM 607 C CA . TRP A 1 85 ? -24.903 25.652 14.708 1.00 75.19 85 TRP A CA 1
ATOM 608 C C . TRP A 1 85 ? -25.665 26.925 15.136 1.00 75.19 85 TRP A C 1
ATOM 610 O O . TRP A 1 85 ? -25.491 27.974 14.519 1.00 75.19 85 TRP A O 1
ATOM 620 N N . PRO A 1 86 ? -26.509 26.872 16.187 1.00 64.69 86 PRO A N 1
ATOM 621 C CA . PRO A 1 86 ? -27.398 27.982 16.548 1.00 64.69 86 PRO A CA 1
ATOM 622 C C . PRO A 1 86 ? -26.730 29.078 17.398 1.00 64.69 86 PRO A C 1
ATOM 624 O O . PRO A 1 86 ? -27.355 30.104 17.662 1.00 64.69 86 PRO A O 1
ATOM 627 N N . ASN A 1 87 ? -25.489 28.870 17.859 1.00 75.56 87 ASN A N 1
ATOM 628 C CA . ASN A 1 87 ? -24.772 29.792 18.746 1.00 75.56 87 ASN A CA 1
ATOM 629 C C . ASN A 1 87 ? -23.584 30.465 18.035 1.00 75.56 87 ASN A C 1
ATOM 631 O O . ASN A 1 87 ? -23.186 30.085 16.941 1.00 75.56 87 ASN A O 1
ATOM 635 N N . GLY A 1 88 ? -22.988 31.478 18.671 1.00 70.62 88 GLY A N 1
ATOM 636 C CA . GLY A 1 88 ? -21.776 32.118 18.151 1.00 70.62 88 GLY A CA 1
ATOM 637 C C . GLY A 1 88 ? -20.539 31.214 18.232 1.00 70.62 88 GLY A C 1
ATOM 638 O O . GLY A 1 88 ? -20.440 30.381 19.132 1.00 70.62 88 GLY A O 1
ATOM 639 N N . VAL A 1 89 ? -19.578 31.430 17.327 1.00 80.25 89 VAL A N 1
ATOM 640 C CA . VAL A 1 89 ? -18.296 30.706 17.281 1.00 80.25 89 VAL A CA 1
ATOM 641 C C . VAL A 1 89 ? -17.403 31.111 18.456 1.00 80.25 89 VAL A C 1
ATOM 643 O O . VAL A 1 89 ? -16.612 32.048 18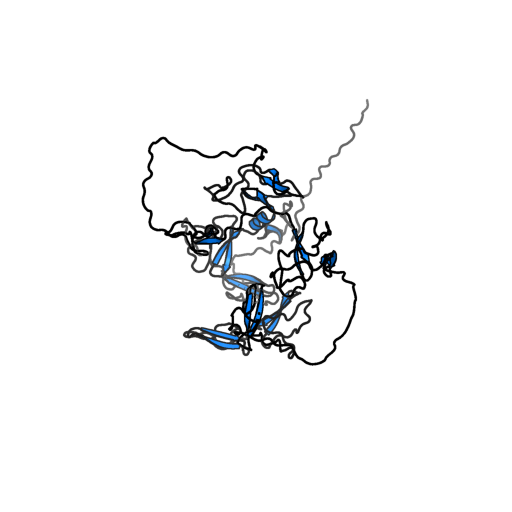.357 1.00 80.25 89 VAL A O 1
ATOM 646 N N . CYS A 1 90 ? -17.563 30.455 19.607 1.00 81.19 90 CYS A N 1
ATOM 647 C CA . CYS A 1 90 ? -16.742 30.704 20.791 1.00 81.19 90 CYS A CA 1
ATOM 648 C C . CYS A 1 90 ? -16.633 29.489 21.719 1.00 81.19 90 CYS A C 1
ATOM 650 O O . CYS A 1 90 ? -17.570 28.700 21.857 1.00 81.19 90 CYS A O 1
ATOM 652 N N . CYS A 1 91 ? -15.490 29.387 22.400 1.00 86.06 91 CYS A N 1
ATOM 653 C CA . CYS A 1 91 ? -15.231 28.423 23.466 1.00 86.06 91 CYS A CA 1
ATOM 654 C C . CYS A 1 91 ? -15.329 29.105 24.840 1.00 86.06 91 CYS A C 1
ATOM 656 O O . CYS A 1 91 ? -14.954 30.266 24.982 1.00 86.06 91 CYS A O 1
ATOM 658 N N . ILE A 1 92 ? -15.860 28.400 25.844 1.00 83.31 92 ILE A N 1
ATOM 659 C CA . ILE A 1 92 ? -16.005 28.885 27.230 1.00 83.31 92 ILE A CA 1
ATOM 660 C C . ILE A 1 92 ? -14.639 29.110 27.873 1.00 83.31 92 ILE A C 1
ATOM 662 O O . ILE A 1 92 ? -14.456 30.078 28.610 1.00 83.31 92 ILE A O 1
ATOM 666 N N . SER A 1 93 ? -13.692 28.212 27.610 1.00 78.81 93 SER A N 1
ATOM 667 C CA . SER A 1 93 ? -12.338 28.327 28.132 1.00 78.81 93 SER A CA 1
ATOM 668 C C . SER A 1 93 ? -11.534 29.286 27.247 1.00 78.81 93 SER A C 1
ATOM 670 O O . SER A 1 93 ? -11.472 29.076 26.036 1.00 78.81 93 SER A O 1
ATOM 672 N N . PRO A 1 94 ? -10.862 30.300 27.820 1.00 70.50 94 PRO A N 1
ATOM 673 C CA . PRO A 1 94 ? -10.103 31.290 27.050 1.00 70.50 94 PRO A CA 1
ATOM 674 C C . PRO A 1 94 ? -8.879 30.701 26.327 1.00 70.50 94 PRO A C 1
ATOM 676 O O . PRO A 1 94 ? -8.349 31.328 25.416 1.00 70.50 94 PRO A O 1
ATOM 679 N N . ASN A 1 95 ? -8.443 29.499 26.720 1.00 77.12 95 ASN A N 1
ATOM 680 C CA . ASN A 1 95 ? -7.326 28.776 26.108 1.00 77.12 95 ASN A CA 1
ATOM 681 C C . ASN A 1 95 ? -7.775 27.749 25.057 1.00 77.12 95 ASN A C 1
ATOM 683 O O . ASN A 1 95 ? -6.934 27.102 24.436 1.00 77.12 95 ASN A O 1
ATOM 687 N N . ASP A 1 96 ? -9.077 27.570 24.848 1.00 81.69 96 ASP A N 1
ATOM 688 C CA . ASP A 1 96 ? -9.577 26.639 23.844 1.00 81.69 96 ASP A CA 1
ATOM 689 C C . ASP A 1 96 ? -9.784 27.375 22.524 1.00 81.69 96 ASP A C 1
ATOM 691 O O . ASP A 1 96 ? -10.291 28.498 22.493 1.00 81.69 96 ASP A O 1
ATOM 695 N N . ARG A 1 97 ? -9.443 26.725 21.410 1.00 83.25 97 ARG A N 1
ATOM 696 C CA . ARG A 1 97 ? -9.783 27.233 20.078 1.00 83.25 97 ARG A CA 1
ATOM 697 C C . ARG A 1 97 ? -10.812 26.354 19.405 1.00 83.25 97 ARG A C 1
ATOM 699 O O . ARG A 1 97 ? -10.732 25.131 19.470 1.00 83.25 97 ARG A O 1
ATOM 706 N N . CYS A 1 98 ? -11.726 27.001 18.690 1.00 82.50 98 CYS A N 1
ATOM 707 C CA . CYS A 1 98 ? -12.652 26.318 17.807 1.00 82.50 98 CYS A CA 1
ATOM 708 C C . CYS A 1 98 ? -11.906 25.856 16.549 1.00 82.50 98 CYS A C 1
ATOM 710 O O . CYS A 1 98 ? -11.501 26.676 15.726 1.00 82.50 98 CYS A O 1
ATOM 712 N N . VAL A 1 99 ? -11.662 24.552 16.430 1.00 84.50 99 VAL A N 1
ATOM 713 C CA . VAL A 1 99 ? -10.948 23.945 15.302 1.00 84.50 99 VAL A CA 1
ATOM 714 C C . VAL A 1 99 ? -11.960 23.296 14.366 1.00 84.50 99 VAL A C 1
ATOM 716 O O . VAL A 1 99 ? -12.760 22.462 14.789 1.00 84.50 99 VAL A O 1
ATOM 719 N N . LYS A 1 100 ? -11.931 23.678 13.085 1.00 86.81 100 LYS A N 1
ATOM 720 C CA . LYS A 1 100 ? -12.802 23.102 12.055 1.00 86.81 100 LYS A CA 1
ATOM 721 C C . LYS A 1 100 ? -12.388 21.665 11.751 1.00 86.81 100 LYS A C 1
ATOM 723 O O . LYS A 1 100 ? -11.245 21.425 11.373 1.00 86.81 100 LYS A O 1
ATOM 728 N N . HIS A 1 101 ? -13.328 20.730 11.862 1.00 73.75 101 HIS A N 1
ATOM 729 C CA . HIS A 1 101 ? -13.128 19.347 11.421 1.00 73.75 101 HIS A CA 1
ATOM 730 C C . HIS A 1 101 ? -13.781 19.093 10.063 1.00 73.75 101 HIS A C 1
ATOM 732 O O . HIS A 1 101 ? -13.201 18.422 9.215 1.00 73.75 101 HIS A O 1
ATOM 738 N N . ASN A 1 102 ? -14.979 19.634 9.845 1.00 80.75 1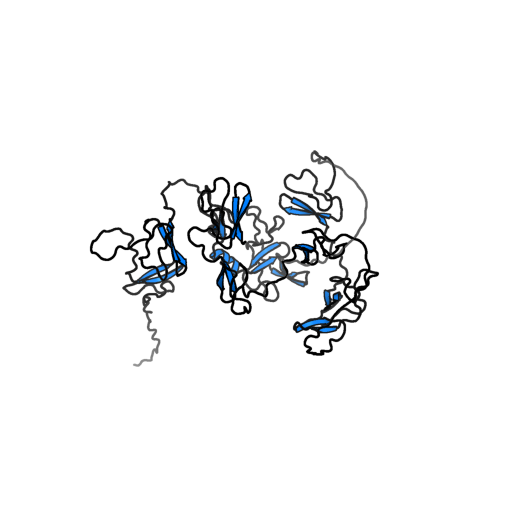02 ASN A N 1
ATOM 739 C CA . ASN A 1 102 ? -15.664 19.634 8.555 1.00 80.75 102 ASN A CA 1
ATOM 740 C C . ASN A 1 102 ? -16.665 20.802 8.487 1.00 80.75 102 ASN A C 1
ATOM 742 O O . ASN A 1 102 ? -16.735 21.621 9.400 1.00 80.75 102 ASN A O 1
ATOM 746 N N . ASP A 1 103 ? -17.427 20.902 7.398 1.00 82.69 103 ASP A N 1
ATOM 747 C CA . ASP A 1 103 ? -18.369 22.012 7.173 1.00 82.69 103 ASP A CA 1
ATOM 748 C C . ASP A 1 103 ? -19.560 22.029 8.148 1.00 82.69 103 ASP A C 1
ATOM 750 O O . ASP A 1 103 ? -20.194 23.064 8.345 1.00 82.69 103 ASP A O 1
ATOM 754 N N . TYR A 1 104 ? -19.843 20.905 8.805 1.00 78.94 104 TYR A N 1
ATOM 755 C CA . TYR A 1 104 ? -20.953 20.748 9.743 1.00 78.94 104 TYR A CA 1
ATOM 756 C C . TYR A 1 104 ? -20.508 20.718 11.206 1.00 78.94 104 TYR A C 1
ATOM 758 O O . TYR A 1 104 ? -21.363 20.820 12.083 1.00 78.94 104 TYR A O 1
ATOM 766 N N . TYR A 1 105 ? -19.208 20.572 11.482 1.00 82.44 105 TYR A N 1
ATOM 767 C CA . TYR A 1 105 ? -18.676 20.367 12.825 1.00 82.44 105 TYR A CA 1
ATOM 768 C C . TYR A 1 105 ? -17.284 20.980 13.010 1.00 82.44 105 TYR A C 1
ATOM 770 O O . TYR A 1 105 ? -16.300 20.572 12.383 1.00 82.44 105 TYR A O 1
ATOM 778 N N . SER A 1 106 ? -17.203 21.898 13.968 1.00 88.81 106 SER A N 1
ATOM 779 C CA . SER A 1 106 ? -15.963 22.392 14.566 1.00 88.81 106 SER A CA 1
ATOM 780 C C . SER A 1 106 ? -16.005 22.164 16.073 1.00 88.81 106 SER A C 1
ATOM 782 O O . SER A 1 106 ? -17.073 22.271 16.676 1.00 88.81 106 SER A O 1
ATOM 784 N N . GLN A 1 107 ? -14.862 21.879 16.694 1.00 89.69 107 GLN A N 1
ATOM 785 C CA . GLN A 1 107 ? -14.773 21.496 18.106 1.00 89.69 107 GLN A CA 1
ATOM 786 C C . GLN A 1 107 ? -13.857 22.435 18.896 1.00 89.69 107 GLN A C 1
ATOM 788 O O . GLN A 1 107 ? -12.805 22.836 18.400 1.00 89.69 107 GLN A O 1
ATOM 793 N N . CYS A 1 108 ? -14.229 22.764 20.136 1.00 88.12 108 CYS A N 1
ATOM 794 C CA . CYS A 1 108 ? -13.340 23.453 21.071 1.00 88.12 108 CYS A CA 1
ATOM 795 C C . CYS A 1 108 ? -12.238 22.507 21.533 1.00 88.12 108 CYS A C 1
ATOM 797 O O . CYS A 1 108 ? -12.497 21.579 22.295 1.00 88.12 108 CYS A O 1
ATOM 799 N N . ILE A 1 109 ? -11.009 22.747 21.092 1.00 85.19 109 ILE A N 1
ATOM 800 C CA . ILE A 1 109 ? -9.845 21.964 21.501 1.00 85.19 109 ILE A CA 1
ATOM 801 C C . ILE A 1 109 ? -8.991 22.830 22.430 1.00 85.19 109 ILE A C 1
ATOM 803 O O . ILE A 1 109 ? -8.683 23.971 22.062 1.00 85.19 109 ILE A O 1
ATOM 807 N N . PRO A 1 110 ? -8.587 22.322 23.609 1.00 86.19 110 PRO A N 1
ATOM 808 C CA . PRO A 1 110 ? -7.679 23.042 24.484 1.00 86.19 110 PRO A CA 1
ATOM 809 C C . PRO A 1 110 ? -6.340 23.239 23.781 1.00 86.19 110 PRO A C 1
ATOM 811 O O . PRO A 1 110 ? -5.666 22.274 23.414 1.00 86.19 110 PRO A O 1
ATOM 814 N N . MET A 1 111 ? -5.942 24.496 23.586 1.00 66.81 111 MET A N 1
ATOM 815 C CA . MET A 1 111 ? -4.545 24.778 23.310 1.00 66.81 111 MET A CA 1
ATOM 816 C C . MET A 1 111 ? -3.806 24.588 24.620 1.00 66.81 111 MET A C 1
ATOM 818 O O . MET A 1 111 ? -4.162 25.202 25.627 1.00 66.81 111 MET A O 1
ATOM 822 N N . SER A 1 112 ? -2.779 23.738 24.616 1.00 57.97 112 SER A N 1
ATOM 823 C CA . SER A 1 112 ? -1.822 23.704 25.714 1.00 57.97 112 SER A CA 1
ATOM 824 C C . SER A 1 112 ? -1.340 25.128 25.935 1.00 57.97 112 SER A C 1
ATOM 826 O O . SER A 1 112 ? -0.634 25.692 25.097 1.00 57.97 112 SER A O 1
ATOM 828 N N . SER A 1 113 ? -1.787 25.715 27.043 1.00 39.81 113 SER A N 1
ATOM 829 C CA . SER A 1 113 ? -1.330 27.008 27.501 1.00 39.81 113 SER A CA 1
ATOM 830 C C . SER A 1 113 ? 0.187 26.952 27.516 1.00 39.81 113 SER A C 1
ATOM 832 O O . SER A 1 113 ? 0.773 26.073 28.153 1.00 39.81 113 SER A O 1
ATOM 834 N N . THR A 1 114 ? 0.817 27.880 26.805 1.00 43.03 114 THR A N 1
ATOM 835 C CA . THR A 1 114 ? 2.198 28.278 27.046 1.00 43.03 114 THR A CA 1
ATOM 836 C C . THR A 1 114 ? 2.280 28.777 28.483 1.00 43.03 114 THR A C 1
ATOM 838 O O . THR A 1 114 ? 2.217 29.973 28.755 1.00 43.03 114 THR A O 1
ATOM 841 N N . THR A 1 115 ? 2.361 27.841 29.423 1.00 34.12 115 THR A N 1
ATOM 842 C CA . THR A 1 115 ? 2.797 28.116 30.776 1.00 34.12 115 THR A CA 1
ATOM 843 C C . THR A 1 115 ? 4.272 28.426 30.634 1.00 34.12 115 THR A C 1
ATOM 845 O O . THR A 1 115 ? 5.085 27.551 30.342 1.00 34.12 115 THR A O 1
ATOM 848 N N . SER A 1 116 ? 4.590 29.707 30.758 1.00 47.25 116 SER A N 1
ATOM 849 C CA . SER A 1 116 ? 5.940 30.206 30.961 1.00 47.25 116 SER A CA 1
ATOM 850 C C . SER A 1 116 ? 6.663 29.334 31.993 1.00 47.25 116 SER A C 1
ATOM 852 O O . SER A 1 116 ? 6.313 29.344 33.173 1.00 47.25 116 SER A O 1
ATOM 854 N N . VAL A 1 117 ? 7.656 28.579 31.533 1.00 37.62 117 VAL A N 1
ATOM 855 C CA . VAL A 1 117 ? 8.632 27.827 32.332 1.00 37.62 117 VAL A CA 1
ATOM 856 C C . VAL A 1 117 ? 10.005 28.185 31.746 1.00 37.62 117 VAL A C 1
ATOM 858 O O . VAL A 1 117 ? 10.106 28.438 30.543 1.00 37.62 117 VAL A O 1
ATOM 861 N N . PRO A 1 118 ? 11.014 28.391 32.606 1.00 34.84 118 PRO A N 1
ATOM 862 C CA . PRO A 1 118 ? 11.989 29.454 32.454 1.00 34.84 118 PRO A CA 1
ATOM 863 C C . PRO A 1 118 ? 13.025 29.140 31.383 1.00 34.84 118 PRO A C 1
ATOM 865 O O . PRO A 1 118 ? 13.252 27.996 31.000 1.00 34.84 118 PRO A O 1
ATOM 868 N N . THR A 1 119 ? 13.689 30.203 30.948 1.00 37.06 119 THR A N 1
ATOM 869 C CA . THR A 1 119 ? 14.964 30.197 30.240 1.00 37.06 119 THR A CA 1
ATOM 870 C C . THR A 1 119 ? 15.924 29.161 30.831 1.00 37.06 119 THR A C 1
ATOM 872 O O . THR A 1 119 ? 16.641 29.426 31.793 1.00 37.06 119 THR A O 1
ATOM 875 N N . GLN A 1 120 ? 15.982 27.983 30.213 1.00 33.41 120 GLN A N 1
ATOM 876 C CA . GLN A 1 120 ? 17.116 27.083 30.346 1.00 33.41 120 GLN A CA 1
ATOM 877 C C . GLN A 1 120 ? 17.548 26.626 28.955 1.00 33.41 120 GLN A C 1
ATOM 879 O O . GLN A 1 120 ? 16.856 25.907 28.236 1.00 33.41 120 GLN A O 1
ATOM 884 N N . ALA A 1 121 ? 18.702 27.148 28.558 1.00 39.81 121 ALA A N 1
ATOM 885 C CA . ALA A 1 121 ? 19.373 26.877 27.306 1.00 39.81 121 ALA A CA 1
ATOM 886 C C . ALA A 1 121 ? 19.792 25.399 27.220 1.00 39.81 121 ALA A C 1
ATOM 888 O O . ALA A 1 121 ? 20.720 24.986 27.908 1.00 39.81 121 ALA A O 1
ATOM 889 N N . ASN A 1 122 ? 19.065 24.632 26.398 1.00 48.59 122 ASN A N 1
ATOM 890 C CA . ASN A 1 122 ? 19.481 23.492 25.555 1.00 48.59 122 ASN A CA 1
ATOM 891 C C . ASN A 1 122 ? 18.349 22.458 25.432 1.00 48.59 122 ASN A C 1
ATOM 893 O O . ASN A 1 122 ? 18.442 21.339 25.935 1.00 48.59 122 ASN A O 1
ATOM 897 N N . ALA A 1 123 ? 17.290 22.798 24.695 1.00 51.16 123 ALA A N 1
ATOM 898 C CA . ALA A 1 123 ? 16.427 21.768 24.127 1.00 51.16 123 ALA A CA 1
ATOM 899 C C . ALA A 1 123 ? 17.189 21.101 22.970 1.00 51.16 123 ALA A C 1
ATOM 901 O O . ALA A 1 123 ? 17.446 21.732 21.944 1.00 51.16 123 ALA A O 1
ATOM 902 N N . ARG A 1 124 ? 17.604 19.840 23.136 1.00 72.06 124 ARG A N 1
ATOM 903 C CA . ARG A 1 124 ? 18.186 19.054 22.039 1.00 72.06 124 ARG A CA 1
ATOM 904 C C . ARG A 1 124 ? 17.086 18.773 21.015 1.00 72.06 124 ARG A C 1
ATOM 906 O O . ARG A 1 124 ? 16.222 17.937 21.263 1.00 72.06 124 ARG A O 1
ATOM 913 N N . CYS A 1 125 ? 17.100 19.497 19.899 1.00 78.12 125 CYS A N 1
ATOM 914 C CA . CYS A 1 125 ? 16.201 19.224 18.783 1.00 78.12 125 CYS A CA 1
ATOM 915 C C . CYS A 1 125 ? 16.511 17.863 18.154 1.00 78.12 125 CYS A C 1
ATOM 917 O O . CYS A 1 125 ? 17.663 17.426 18.121 1.00 78.12 125 CYS A O 1
ATOM 919 N N . SER A 1 126 ? 15.463 17.203 17.673 1.00 83.62 126 SER A N 1
ATOM 920 C CA . SER A 1 126 ? 15.512 15.816 17.204 1.00 83.62 126 SER A CA 1
ATOM 921 C C . SER A 1 126 ? 16.110 15.730 15.802 1.00 83.62 126 SER A C 1
ATOM 923 O O . SER A 1 126 ? 15.957 16.659 15.005 1.00 83.62 126 SER A O 1
ATOM 925 N N . GLU A 1 127 ? 16.810 14.636 15.499 1.00 86.94 127 GLU A N 1
ATOM 926 C CA . GLU A 1 127 ? 17.410 14.424 14.178 1.00 86.94 127 GLU A CA 1
ATOM 927 C C . GLU A 1 127 ? 16.352 14.144 13.100 1.00 86.94 127 GLU A C 1
ATOM 929 O O . GLU A 1 127 ? 15.174 13.910 13.389 1.00 86.94 127 GLU A O 1
ATOM 934 N N . ASN A 1 128 ? 16.772 14.172 11.837 1.00 88.25 128 ASN A N 1
ATOM 935 C CA . ASN A 1 128 ? 15.895 13.871 10.709 1.00 88.25 128 ASN A CA 1
ATOM 936 C C . ASN A 1 128 ? 15.329 12.455 10.877 1.00 88.25 128 ASN A C 1
ATOM 938 O O . ASN A 1 128 ? 16.042 11.539 11.284 1.00 88.25 128 ASN A O 1
ATOM 942 N N . TRP A 1 129 ? 14.030 12.291 10.621 1.00 83.81 129 TRP A N 1
ATOM 943 C CA . TRP A 1 129 ? 13.294 11.038 10.823 1.00 83.81 129 TRP A CA 1
ATOM 944 C C . TRP A 1 129 ? 13.272 10.512 12.264 1.00 83.81 129 TRP A C 1
ATOM 946 O O . TRP A 1 129 ? 12.863 9.377 12.485 1.00 83.81 129 TRP A O 1
ATOM 956 N N . SER A 1 130 ? 13.668 11.318 13.254 1.00 86.38 130 SER A N 1
ATOM 957 C CA . SER A 1 130 ? 13.580 10.948 14.668 1.00 86.38 130 SER A CA 1
ATOM 958 C C . SER A 1 130 ? 12.277 11.415 15.301 1.00 86.38 130 SER A C 1
ATOM 960 O O . SER A 1 130 ? 11.619 12.345 14.820 1.00 86.38 130 SER A O 1
ATOM 962 N N . GLN A 1 131 ? 11.905 10.766 16.406 1.00 86.12 131 GLN A N 1
ATOM 963 C CA . GLN A 1 131 ? 10.780 11.206 17.218 1.00 86.12 131 GLN A CA 1
ATOM 964 C C . GLN A 1 131 ? 11.047 12.620 17.736 1.00 86.12 131 GLN A C 1
ATOM 966 O O . GLN A 1 131 ? 12.143 12.901 18.198 1.00 86.12 131 GLN A O 1
ATOM 971 N N . CYS A 1 132 ? 10.051 13.494 17.643 1.00 88.69 132 CYS A N 1
ATOM 972 C CA . CYS A 1 132 ? 10.153 14.904 18.024 1.00 88.69 132 CYS A CA 1
ATOM 973 C C . CYS A 1 132 ? 9.015 15.372 18.933 1.00 88.69 132 CYS A C 1
ATOM 975 O O . CYS A 1 132 ? 9.034 16.509 19.399 1.00 88.69 132 CYS A O 1
ATOM 977 N N . ASN A 1 133 ? 8.018 14.512 19.165 1.00 85.25 133 ASN A N 1
ATOM 978 C CA . ASN A 1 133 ? 6.944 14.700 20.139 1.00 85.25 133 ASN A CA 1
ATOM 979 C C . ASN A 1 133 ? 6.234 13.354 20.415 1.00 85.25 133 ASN A C 1
ATOM 981 O O . ASN A 1 133 ? 6.456 12.364 19.708 1.00 85.25 133 ASN A O 1
ATOM 985 N N . GLY A 1 134 ? 5.361 13.313 21.421 1.00 82.31 134 GLY A N 1
ATOM 986 C CA . GLY A 1 134 ? 4.560 12.147 21.800 1.00 82.31 134 GLY A CA 1
ATOM 987 C C . GLY A 1 134 ? 4.279 12.095 23.301 1.00 82.31 134 GLY A C 1
ATOM 988 O O . GLY A 1 134 ? 4.876 12.831 24.088 1.00 82.31 134 GLY A O 1
ATOM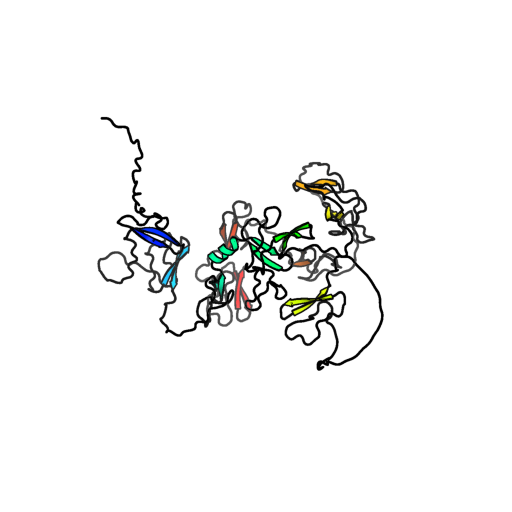 989 N N . GLN A 1 135 ? 3.371 11.215 23.718 1.00 70.38 135 GLN A N 1
ATOM 990 C CA . GLN A 1 135 ? 3.115 10.968 25.136 1.00 70.38 135 GLN A CA 1
ATOM 991 C C . GLN A 1 135 ? 4.403 10.478 25.832 1.00 70.38 135 GLN A C 1
ATOM 993 O O . GLN A 1 135 ? 4.993 9.487 25.411 1.00 70.38 135 GLN A O 1
ATOM 998 N N . ASN A 1 136 ? 4.819 11.177 26.897 1.00 64.50 136 ASN A N 1
ATOM 999 C CA . ASN A 1 136 ? 6.081 10.997 27.644 1.00 64.50 136 ASN A CA 1
ATOM 1000 C C . ASN A 1 136 ? 7.372 11.489 26.948 1.00 64.50 136 ASN A C 1
ATOM 1002 O O . ASN A 1 136 ? 8.459 11.031 27.297 1.00 64.50 136 ASN A O 1
ATOM 1006 N N . TRP A 1 137 ? 7.291 12.429 25.998 1.00 71.00 137 TRP A N 1
ATOM 1007 C CA . TRP A 1 137 ? 8.478 13.013 25.357 1.00 71.00 137 TRP A CA 1
ATOM 1008 C C . TRP A 1 137 ? 9.225 14.005 26.280 1.00 71.00 137 TRP A C 1
ATOM 1010 O O . TRP A 1 137 ? 8.625 14.993 26.707 1.00 71.00 137 TRP A O 1
ATOM 1020 N N . PRO A 1 138 ? 10.522 13.787 26.588 1.00 63.66 138 PRO A N 1
ATOM 1021 C CA . PRO A 1 138 ? 11.258 14.594 27.568 1.00 63.66 138 PRO A CA 1
ATOM 1022 C C . PRO A 1 138 ? 11.958 15.836 26.981 1.00 63.66 138 PRO A C 1
ATOM 1024 O O . PRO A 1 138 ? 12.502 16.632 27.743 1.00 63.66 138 PRO A O 1
ATOM 1027 N N . ASN A 1 139 ? 11.987 16.000 25.650 1.00 72.25 139 ASN A N 1
ATOM 1028 C CA . ASN A 1 139 ? 12.720 17.073 24.960 1.00 72.25 139 ASN A CA 1
ATOM 1029 C C . ASN A 1 139 ? 11.776 18.120 24.335 1.00 72.25 139 ASN A C 1
ATOM 1031 O O . ASN A 1 139 ? 10.559 17.961 24.314 1.00 72.25 139 ASN A O 1
ATOM 1035 N N . GLY A 1 140 ? 12.341 19.200 23.786 1.00 71.31 140 GLY A N 1
ATOM 1036 C CA . GLY A 1 140 ? 11.572 20.211 23.053 1.00 71.31 140 GLY A CA 1
ATOM 1037 C C . GLY A 1 140 ? 10.979 19.680 21.740 1.00 71.31 140 GLY A C 1
ATOM 1038 O O . GLY A 1 140 ? 11.562 18.809 21.091 1.00 71.31 140 GLY A O 1
ATOM 1039 N N . VAL A 1 141 ? 9.832 20.237 21.331 1.00 81.62 141 VAL A N 1
ATOM 1040 C CA . VAL A 1 141 ? 9.143 19.913 20.066 1.00 81.62 141 VAL A CA 1
ATOM 1041 C C . VAL A 1 141 ? 9.815 20.651 18.906 1.00 81.62 141 VAL A C 1
ATOM 1043 O O . VAL A 1 141 ? 9.291 21.624 18.368 1.00 81.62 141 VAL A O 1
ATOM 1046 N N . CYS A 1 142 ? 11.029 20.232 18.557 1.00 81.69 142 CYS A N 1
ATOM 1047 C CA . CYS A 1 142 ? 11.801 20.823 17.469 1.00 81.69 142 CYS A CA 1
ATOM 1048 C C . CYS A 1 142 ? 12.619 19.776 16.706 1.00 81.69 142 CYS A C 1
ATOM 1050 O O . CYS A 1 142 ? 13.082 18.782 17.272 1.00 81.69 142 CYS A O 1
ATOM 1052 N N . CYS A 1 143 ? 12.806 20.036 15.412 1.00 86.44 143 CYS A N 1
ATOM 1053 C CA . CYS A 1 143 ? 13.704 19.297 14.530 1.00 86.44 143 CYS A CA 1
ATOM 1054 C C . CYS A 1 143 ? 14.995 20.092 14.346 1.00 86.44 143 CYS A C 1
ATOM 1056 O O . CYS A 1 143 ? 14.963 21.322 14.305 1.00 86.44 143 CYS A O 1
ATOM 1058 N N . LYS A 1 144 ? 16.130 19.394 14.283 1.00 84.81 144 LYS A N 1
ATOM 1059 C CA . LYS A 1 144 ? 17.455 20.007 14.140 1.00 84.81 144 LYS A CA 1
ATOM 1060 C C . LYS A 1 144 ? 17.626 20.676 12.773 1.00 84.81 144 LYS A C 1
ATOM 1062 O O . LYS A 1 144 ? 18.262 21.722 12.686 1.00 84.81 144 LYS A O 1
ATOM 1067 N N . ASP A 1 145 ? 17.050 20.081 11.731 1.00 81.56 145 ASP A N 1
ATOM 1068 C CA . ASP A 1 145 ? 17.073 20.606 10.368 1.00 81.56 145 ASP A CA 1
ATOM 1069 C C . ASP A 1 145 ? 15.886 21.563 10.124 1.00 81.56 145 ASP A C 1
ATOM 1071 O O . ASP A 1 145 ? 14.729 21.163 10.298 1.00 81.56 145 ASP A O 1
ATOM 1075 N N . PRO A 1 146 ? 16.129 22.818 9.697 1.00 79.88 146 PRO A N 1
ATOM 1076 C CA . PRO A 1 146 ? 15.070 23.779 9.392 1.00 79.88 146 PRO A CA 1
ATOM 1077 C C . PRO A 1 146 ? 14.200 23.390 8.185 1.00 79.88 146 PRO A C 1
ATOM 1079 O O . PRO A 1 146 ? 13.113 23.957 8.029 1.00 79.88 146 PRO A O 1
ATOM 1082 N N . LEU A 1 147 ? 14.626 22.444 7.343 1.00 78.88 147 LEU A N 1
ATOM 1083 C CA . LEU A 1 147 ? 13.835 21.881 6.243 1.00 78.88 147 LEU A CA 1
ATOM 1084 C C . LEU A 1 147 ? 12.867 20.787 6.707 1.00 78.88 147 LEU A C 1
ATOM 1086 O O . LEU A 1 147 ? 11.994 20.382 5.939 1.00 78.88 147 LEU A O 1
ATOM 1090 N N . PHE A 1 148 ? 12.977 20.344 7.960 1.00 87.56 148 PHE A N 1
ATOM 1091 C CA . PHE A 1 148 ? 12.119 19.335 8.566 1.00 87.56 148 PHE A CA 1
ATOM 1092 C C . PHE A 1 148 ? 11.159 19.983 9.569 1.00 87.56 148 PHE A C 1
ATOM 1094 O O . PHE A 1 148 ? 11.441 21.013 10.185 1.00 87.56 148 PHE A O 1
ATOM 1101 N N . GLN A 1 149 ? 9.975 19.400 9.710 1.00 85.75 149 GLN A N 1
ATOM 1102 C CA . GLN A 1 149 ? 8.965 19.800 10.683 1.00 85.75 149 GLN A CA 1
ATOM 1103 C C . GLN A 1 149 ? 8.477 18.580 11.460 1.00 85.75 149 GLN A C 1
ATOM 1105 O O . GLN A 1 149 ? 8.412 17.470 10.929 1.00 85.75 149 GLN A O 1
ATOM 1110 N N . CYS A 1 150 ? 8.142 18.794 12.732 1.00 87.50 150 CYS A N 1
ATOM 1111 C CA . CYS A 1 150 ? 7.643 17.733 13.590 1.00 87.50 150 CYS A CA 1
ATOM 1112 C C . CYS A 1 150 ? 6.196 17.405 13.212 1.00 87.50 150 CYS A C 1
ATOM 1114 O O . CYS A 1 150 ? 5.266 18.112 13.597 1.00 87.50 150 CYS A O 1
ATOM 1116 N N . ASN A 1 151 ? 6.010 16.347 12.429 1.00 85.69 151 ASN A N 1
ATOM 1117 C CA . ASN A 1 151 ? 4.706 15.919 11.955 1.00 85.69 151 ASN A CA 1
ATOM 1118 C C . ASN A 1 151 ? 4.090 14.921 12.934 1.00 85.69 151 ASN A C 1
ATOM 1120 O O . ASN A 1 151 ? 4.665 13.870 13.230 1.00 85.69 151 ASN A O 1
ATOM 1124 N N . PHE A 1 152 ? 2.884 15.233 13.401 1.00 86.12 152 PHE A N 1
ATOM 1125 C CA . PHE A 1 152 ? 2.104 14.338 14.245 1.00 86.12 152 PHE A CA 1
ATOM 1126 C C . PHE A 1 152 ? 1.744 13.054 13.491 1.00 86.12 152 PHE A C 1
ATOM 1128 O O . PHE A 1 152 ? 1.199 13.113 12.388 1.00 86.12 152 PHE A O 1
ATOM 1135 N N . LYS A 1 153 ? 2.032 11.890 14.084 1.00 84.75 153 LYS A N 1
ATOM 1136 C CA . LYS A 1 153 ? 1.591 10.589 13.554 1.00 84.75 153 LYS A CA 1
ATOM 1137 C C . LYS A 1 153 ? 0.442 10.038 14.373 1.00 84.75 153 LYS A C 1
ATOM 1139 O O . LYS A 1 153 ? -0.593 9.671 13.831 1.00 84.75 153 LYS A O 1
ATOM 1144 N N . ASN A 1 154 ? 0.636 9.979 15.680 1.00 80.19 154 ASN A N 1
ATOM 1145 C CA . ASN A 1 154 ? -0.371 9.566 16.640 1.00 80.19 154 ASN A CA 1
ATOM 1146 C C . ASN A 1 154 ? -0.030 10.144 18.021 1.00 80.19 154 ASN A C 1
ATOM 1148 O O . ASN A 1 154 ? 1.005 10.781 18.210 1.00 80.19 154 ASN A O 1
ATOM 1152 N N . GLN A 1 155 ? -0.891 9.889 19.006 1.00 79.81 155 GLN A N 1
ATOM 1153 C CA . GLN A 1 155 ? -0.740 10.419 20.366 1.00 79.81 155 GLN A CA 1
ATOM 1154 C C . GLN A 1 155 ? 0.576 10.026 21.068 1.00 79.81 155 GLN A C 1
ATOM 1156 O O . GLN A 1 155 ? 1.009 10.712 21.989 1.00 79.81 155 GLN A O 1
ATOM 1161 N N . TYR A 1 156 ? 1.244 8.960 20.622 1.00 74.62 156 TYR A N 1
ATOM 1162 C CA . TYR A 1 156 ? 2.507 8.477 21.183 1.00 74.62 156 TYR A CA 1
ATOM 1163 C C . TYR A 1 156 ? 3.735 8.906 20.374 1.00 74.62 156 TYR A C 1
ATOM 1165 O O . TYR A 1 156 ? 4.845 8.829 20.890 1.00 74.62 156 TYR A O 1
ATOM 1173 N N . LEU A 1 157 ? 3.558 9.345 19.124 1.00 82.81 157 LEU A N 1
ATOM 1174 C CA . LEU A 1 157 ? 4.653 9.530 18.177 1.00 82.81 157 LEU A CA 1
ATOM 1175 C C . LEU A 1 157 ? 4.389 10.695 17.218 1.00 82.81 157 LEU A C 1
ATOM 1177 O O . LEU A 1 157 ? 3.400 10.730 16.488 1.00 82.81 157 LEU A O 1
ATOM 1181 N N . SER A 1 158 ? 5.341 11.616 17.158 1.00 89.81 158 SER A N 1
ATOM 1182 C CA . SER A 1 158 ? 5.506 12.574 16.062 1.00 89.81 158 SER A CA 1
ATOM 1183 C C . SER A 1 158 ? 6.926 12.475 15.532 1.00 89.81 158 SER A C 1
ATOM 1185 O O . SER A 1 158 ? 7.841 12.244 16.321 1.00 89.81 158 SER A O 1
ATOM 1187 N N . LEU A 1 159 ? 7.110 12.643 14.226 1.00 89.88 159 LEU A N 1
ATOM 1188 C CA . LEU A 1 159 ? 8.386 12.418 13.549 1.00 89.88 159 LEU A CA 1
ATOM 1189 C C . LEU A 1 159 ? 8.870 13.683 12.838 1.00 89.88 159 LEU A C 1
ATOM 1191 O O . LEU A 1 159 ? 8.065 14.395 12.237 1.00 89.88 159 LEU A O 1
ATOM 1195 N N . CYS A 1 160 ? 10.175 13.946 12.876 1.00 90.44 160 CYS A N 1
ATOM 1196 C CA . CYS A 1 160 ? 10.792 14.974 12.047 1.00 90.44 160 CYS A CA 1
ATOM 1197 C C . CYS A 1 160 ? 10.787 14.525 10.590 1.00 90.44 160 CYS A C 1
ATOM 1199 O O . CYS A 1 160 ? 11.574 13.667 10.199 1.00 90.44 160 CYS A O 1
ATOM 1201 N N . GLU A 1 161 ? 9.920 15.121 9.780 1.00 89.69 161 GLU A N 1
ATOM 1202 C CA . GLU A 1 161 ? 9.788 14.816 8.354 1.00 89.69 161 GLU A CA 1
ATOM 1203 C C . GLU A 1 161 ? 9.973 16.080 7.508 1.00 89.69 161 GLU A C 1
ATOM 1205 O O . GLU A 1 161 ? 9.749 17.185 8.012 1.00 89.69 161 GLU A O 1
ATOM 1210 N N . PRO A 1 162 ? 10.341 15.953 6.221 1.00 89.88 162 PRO A N 1
ATOM 1211 C CA . PRO A 1 162 ? 10.525 17.105 5.350 1.00 89.88 162 PRO A CA 1
ATOM 1212 C C . PRO A 1 162 ? 9.266 17.979 5.286 1.00 89.88 162 PRO A C 1
ATOM 1214 O O . PRO A 1 162 ? 8.142 17.490 5.121 1.00 89.88 162 PRO A O 1
ATOM 1217 N N . LYS A 1 163 ? 9.449 19.298 5.374 1.00 83.88 163 LYS A N 1
ATOM 1218 C CA . LYS A 1 163 ? 8.391 20.280 5.108 1.00 83.88 163 LYS A CA 1
ATOM 1219 C C . LYS A 1 163 ? 7.856 20.064 3.691 1.00 83.88 163 LYS A C 1
ATOM 1221 O O . LYS A 1 163 ? 8.612 19.722 2.785 1.00 83.88 163 LYS A O 1
ATOM 1226 N N . ARG A 1 164 ? 6.563 20.317 3.450 1.00 64.25 164 ARG A N 1
ATOM 1227 C CA . ARG A 1 164 ? 5.954 20.182 2.105 1.00 64.25 164 ARG A CA 1
ATOM 1228 C C . ARG A 1 164 ? 6.722 20.946 1.014 1.00 64.25 164 ARG A C 1
ATOM 1230 O O . ARG A 1 164 ? 6.795 20.459 -0.107 1.00 64.25 164 ARG A O 1
ATOM 1237 N N . ALA A 1 165 ? 7.350 22.075 1.353 1.00 55.47 165 ALA A N 1
ATOM 1238 C CA . ALA A 1 165 ? 8.227 22.827 0.452 1.00 55.47 165 ALA A CA 1
ATOM 1239 C C . ALA A 1 165 ? 9.550 22.097 0.119 1.00 55.47 165 ALA A C 1
ATOM 1241 O O . ALA A 1 165 ? 10.040 22.212 -0.998 1.00 55.47 165 ALA A O 1
ATOM 1242 N N . ALA A 1 166 ? 10.096 21.297 1.040 1.00 50.12 166 ALA A N 1
ATOM 1243 C CA . ALA A 1 166 ? 11.257 20.434 0.801 1.00 50.12 166 ALA A CA 1
ATOM 1244 C C . ALA A 1 166 ? 10.878 19.174 -0.003 1.00 50.12 166 ALA A C 1
ATOM 1246 O O . ALA A 1 166 ? 11.593 18.797 -0.924 1.00 50.12 166 ALA A O 1
ATOM 1247 N N . LYS A 1 167 ? 9.686 18.603 0.236 1.00 46.19 167 LYS A N 1
ATOM 1248 C CA . LYS A 1 167 ? 9.112 17.535 -0.608 1.00 46.19 167 LYS A CA 1
ATOM 1249 C C . LYS A 1 167 ? 8.811 18.019 -2.039 1.00 46.19 167 LYS A C 1
ATOM 1251 O O . LYS A 1 167 ? 8.901 17.249 -2.988 1.00 46.19 167 LYS A O 1
ATOM 1256 N N . ALA A 1 168 ? 8.480 19.302 -2.205 1.00 45.03 168 ALA A N 1
ATOM 1257 C CA . ALA A 1 168 ? 8.337 19.943 -3.514 1.00 45.03 168 ALA A CA 1
ATOM 1258 C C . ALA A 1 168 ? 9.693 20.259 -4.179 1.00 45.03 168 ALA A C 1
ATOM 1260 O O . ALA A 1 168 ? 9.773 20.288 -5.405 1.00 45.03 168 ALA A O 1
ATOM 1261 N N . ALA A 1 169 ? 10.769 20.439 -3.403 1.00 43.78 169 ALA A N 1
ATOM 1262 C CA . ALA A 1 169 ? 12.122 20.584 -3.939 1.00 43.78 169 ALA A CA 1
ATOM 1263 C C . ALA A 1 169 ? 12.665 19.257 -4.511 1.00 43.78 169 ALA A C 1
ATOM 1265 O O . ALA A 1 169 ? 13.299 19.288 -5.567 1.00 43.78 169 ALA A O 1
ATOM 1266 N N . GLU A 1 170 ? 12.325 18.111 -3.904 1.00 49.50 170 GLU A N 1
ATOM 1267 C CA . GLU A 1 170 ? 12.543 16.768 -4.481 1.00 49.50 170 GLU A CA 1
ATOM 1268 C C . GLU A 1 170 ? 11.669 16.500 -5.722 1.00 49.50 170 GLU A C 1
ATOM 1270 O O . GLU A 1 170 ? 12.060 15.742 -6.601 1.00 49.50 170 GLU A O 1
ATOM 1275 N N . ALA A 1 171 ? 10.520 17.168 -5.863 1.00 48.06 171 ALA A N 1
ATOM 1276 C CA . ALA A 1 171 ? 9.613 16.982 -7.002 1.00 48.06 171 ALA A CA 1
ATOM 1277 C C . ALA A 1 171 ? 10.004 17.764 -8.278 1.00 48.06 171 ALA A C 1
ATOM 1279 O O . ALA A 1 171 ? 9.223 17.810 -9.225 1.00 48.06 171 ALA A O 1
ATOM 1280 N N . SER A 1 172 ? 11.191 18.383 -8.328 1.00 55.72 172 SER A N 1
ATOM 1281 C CA . SER A 1 172 ? 11.691 19.063 -9.540 1.00 55.72 172 SER A CA 1
ATOM 1282 C C . SER A 1 172 ? 12.981 18.472 -10.104 1.00 55.72 172 SER A C 1
ATOM 1284 O O . SER A 1 172 ? 13.574 19.074 -11.001 1.00 55.72 172 SER A O 1
ATOM 1286 N N . CYS A 1 173 ? 13.434 17.325 -9.594 1.00 66.44 173 CYS A N 1
ATOM 1287 C CA . CYS A 1 173 ? 14.612 16.653 -10.120 1.00 66.44 173 CYS A CA 1
ATOM 1288 C C . CYS A 1 173 ? 14.337 15.199 -10.474 1.00 66.44 173 CYS A C 1
ATOM 1290 O O . CYS A 1 173 ? 13.516 14.518 -9.865 1.00 66.44 173 CYS A O 1
ATOM 1292 N N . THR A 1 174 ? 15.053 14.746 -11.488 1.00 76.25 174 THR A N 1
ATOM 1293 C CA . THR A 1 174 ? 15.057 13.368 -11.945 1.00 76.25 174 THR A CA 1
ATOM 1294 C C . THR A 1 174 ? 16.305 12.703 -11.379 1.00 76.25 174 THR A C 1
ATOM 1296 O O . THR A 1 174 ? 17.397 13.277 -11.418 1.00 76.25 174 THR A O 1
ATOM 1299 N N . ASN A 1 175 ? 16.148 11.501 -10.831 1.00 77.81 175 ASN A N 1
ATOM 1300 C CA . ASN A 1 175 ? 17.259 10.733 -10.280 1.00 77.81 175 ASN A CA 1
ATOM 1301 C C . ASN A 1 175 ? 18.111 10.167 -11.421 1.00 77.81 175 ASN A C 1
ATOM 1303 O O . ASN A 1 175 ? 17.621 9.393 -12.240 1.00 77.81 175 ASN A O 1
ATOM 1307 N N . VAL A 1 176 ? 19.386 10.548 -11.463 1.00 80.56 176 VAL A N 1
ATOM 1308 C CA . VAL A 1 176 ? 20.355 10.131 -12.478 1.00 80.56 176 VAL A CA 1
ATOM 1309 C C . VAL A 1 176 ? 21.485 9.368 -11.798 1.00 80.56 176 VAL A C 1
ATOM 1311 O O . VAL A 1 176 ? 22.210 9.915 -10.967 1.00 80.56 176 VAL A O 1
ATOM 1314 N N . SER A 1 177 ? 21.629 8.093 -12.157 1.00 83.56 177 SER A N 1
ATOM 1315 C CA . SER A 1 177 ? 22.730 7.246 -11.695 1.00 83.56 177 SER A CA 1
ATOM 1316 C C . SER A 1 177 ? 23.980 7.507 -12.537 1.00 83.56 177 SER A C 1
ATOM 1318 O O . SER A 1 177 ? 23.915 7.530 -13.770 1.00 83.56 177 SER A O 1
ATOM 1320 N N . VAL A 1 178 ? 25.117 7.722 -11.874 1.00 82.94 178 VAL A N 1
ATOM 1321 C CA . VAL A 1 178 ? 26.425 7.836 -12.531 1.00 82.94 178 VAL A CA 1
ATOM 1322 C C . VAL A 1 178 ? 27.114 6.479 -12.457 1.00 82.94 178 VAL A C 1
ATOM 1324 O O . VAL A 1 178 ? 27.167 5.856 -11.400 1.00 82.94 178 VAL A O 1
ATOM 1327 N N . VAL A 1 179 ? 27.636 5.990 -13.581 1.00 83.19 179 VAL A N 1
ATOM 1328 C CA . VAL A 1 179 ? 28.228 4.647 -13.633 1.00 83.19 179 VAL A CA 1
ATOM 1329 C C . VAL A 1 179 ? 29.416 4.549 -12.679 1.00 83.19 179 VAL A C 1
ATOM 1331 O O . VAL A 1 179 ? 30.390 5.286 -12.815 1.00 83.19 179 VAL A O 1
ATOM 1334 N N . GLY A 1 180 ? 29.339 3.594 -11.748 1.00 76.88 180 GLY A N 1
ATOM 1335 C CA . GLY A 1 180 ? 30.369 3.372 -10.732 1.00 76.88 180 GLY A CA 1
ATOM 1336 C C . GLY A 1 180 ? 30.310 4.343 -9.549 1.00 76.88 180 GLY A C 1
ATOM 1337 O O . GLY A 1 180 ? 31.239 4.344 -8.745 1.00 76.88 180 GLY A O 1
ATOM 1338 N N . ASP A 1 181 ? 29.248 5.143 -9.433 1.00 82.25 181 ASP A N 1
ATOM 1339 C CA . ASP A 1 181 ? 29.043 6.106 -8.352 1.00 82.25 181 ASP A CA 1
ATOM 1340 C C . ASP A 1 181 ? 27.571 6.100 -7.872 1.00 82.25 181 ASP A C 1
ATOM 1342 O O . ASP A 1 181 ? 26.801 5.191 -8.186 1.00 82.25 181 ASP A O 1
ATOM 1346 N N . ALA A 1 182 ? 27.198 7.086 -7.061 1.00 83.62 182 ALA A N 1
ATOM 1347 C CA . ALA A 1 182 ? 25.902 7.232 -6.427 1.00 83.62 182 ALA A CA 1
ATOM 1348 C C . ALA A 1 182 ? 24.830 7.784 -7.390 1.00 83.62 182 ALA A C 1
ATOM 1350 O O . ALA A 1 182 ? 25.093 8.162 -8.537 1.00 83.62 182 ALA A O 1
ATOM 1351 N N . THR A 1 183 ? 23.592 7.849 -6.904 1.00 82.56 183 THR A N 1
ATOM 1352 C CA . THR A 1 183 ? 22.448 8.412 -7.629 1.00 82.56 183 THR A CA 1
ATOM 1353 C C . THR A 1 183 ? 22.230 9.866 -7.218 1.00 82.56 183 THR A C 1
ATOM 1355 O O . THR A 1 183 ? 22.046 10.166 -6.038 1.00 82.56 183 THR A O 1
ATOM 1358 N N . TYR A 1 184 ? 22.219 10.777 -8.193 1.00 80.19 184 TYR A N 1
ATOM 1359 C CA . TYR A 1 184 ? 22.156 12.226 -7.985 1.00 80.19 184 TYR A CA 1
ATOM 1360 C C . TYR A 1 184 ? 20.851 12.822 -8.524 1.00 80.19 184 TYR A C 1
ATOM 1362 O O . TYR A 1 184 ? 20.285 12.348 -9.506 1.00 80.19 184 TYR A O 1
ATOM 1370 N N . CYS A 1 185 ? 20.382 13.890 -7.887 1.00 80.88 185 CYS A N 1
ATOM 1371 C CA . CYS A 1 185 ? 19.161 14.609 -8.250 1.00 80.88 185 CYS A CA 1
ATOM 1372 C C . CYS A 1 185 ? 19.501 15.723 -9.253 1.00 80.88 185 CYS A C 1
ATOM 1374 O O . CYS A 1 185 ? 20.107 16.729 -8.892 1.00 80.88 185 CYS A O 1
ATOM 1376 N N . VAL A 1 186 ? 19.121 15.541 -10.524 1.00 77.44 186 VAL A N 1
ATOM 1377 C CA . VAL A 1 186 ? 19.460 16.450 -11.634 1.00 77.44 186 VAL A CA 1
ATOM 1378 C C . VAL A 1 186 ? 18.194 17.090 -12.200 1.00 77.44 186 VAL A C 1
ATOM 1380 O O . VAL A 1 186 ? 17.171 16.428 -12.366 1.00 77.44 186 VAL A O 1
ATOM 1383 N N . LYS A 1 187 ? 18.238 18.389 -12.511 1.00 77.31 187 LYS A N 1
ATOM 1384 C CA . LYS A 1 187 ? 17.101 19.115 -13.101 1.00 77.31 187 LYS A CA 1
ATOM 1385 C C . LYS A 1 187 ? 17.264 19.241 -14.617 1.00 77.31 187 LYS A C 1
ATOM 1387 O O . LYS A 1 187 ? 18.261 19.795 -15.071 1.00 77.31 187 LYS A O 1
ATOM 1392 N N . GLY A 1 188 ? 16.266 18.797 -15.383 1.00 72.38 188 GLY A N 1
ATOM 1393 C CA . GLY A 1 188 ? 16.207 18.953 -16.843 1.00 72.38 188 GLY A CA 1
ATOM 1394 C C . GLY A 1 188 ? 16.137 17.630 -17.610 1.00 72.38 188 GLY A C 1
ATOM 1395 O O . GLY A 1 188 ? 15.884 16.578 -17.027 1.00 72.38 188 GLY A O 1
ATOM 1396 N N . ALA A 1 189 ? 16.341 17.702 -18.928 1.00 76.00 189 ALA A N 1
ATOM 1397 C CA . ALA A 1 189 ? 16.342 16.541 -19.815 1.00 76.00 189 ALA A CA 1
ATOM 1398 C C . ALA A 1 189 ? 17.605 15.692 -19.592 1.00 76.00 189 ALA A C 1
ATOM 1400 O O . ALA A 1 189 ? 18.713 16.081 -19.968 1.00 76.00 189 ALA A O 1
ATOM 1401 N N . ILE A 1 190 ? 17.437 14.559 -18.915 1.00 83.62 190 ILE A N 1
ATOM 1402 C CA . ILE A 1 190 ? 18.533 13.700 -18.460 1.00 83.62 190 ILE A CA 1
ATOM 1403 C C . ILE A 1 190 ? 19.271 13.020 -19.619 1.00 83.62 190 ILE A C 1
ATOM 1405 O O . ILE A 1 190 ? 18.714 12.834 -20.698 1.00 83.62 190 ILE A O 1
ATOM 1409 N N . CYS A 1 191 ? 20.521 12.626 -19.366 1.00 78.44 191 CYS A N 1
ATOM 1410 C CA . CYS A 1 191 ? 21.339 11.835 -20.286 1.00 78.44 191 CYS A CA 1
ATOM 1411 C C . CYS A 1 191 ? 20.613 10.563 -20.763 1.00 78.44 191 CYS A C 1
ATOM 1413 O O . CYS A 1 191 ? 20.354 9.657 -19.969 1.00 78.44 191 CYS A O 1
ATOM 1415 N N . GLY A 1 192 ? 20.299 10.505 -22.059 1.00 77.19 192 GLY A N 1
ATOM 1416 C CA . GLY A 1 192 ? 19.503 9.442 -22.673 1.00 77.19 192 GLY A CA 1
ATOM 1417 C C . GLY A 1 192 ? 19.077 9.804 -24.098 1.00 77.19 192 GLY A C 1
ATOM 1418 O O . GLY A 1 192 ? 19.827 10.453 -24.833 1.00 77.19 192 GLY A O 1
ATOM 1419 N N . ASP A 1 193 ? 17.867 9.400 -24.483 1.00 59.00 193 ASP A N 1
ATOM 1420 C CA . ASP A 1 193 ? 17.296 9.713 -25.802 1.00 59.00 193 ASP A CA 1
ATOM 1421 C C . ASP A 1 193 ? 16.701 11.133 -25.871 1.00 59.00 193 ASP A C 1
ATOM 1423 O O . ASP A 1 193 ? 16.614 11.717 -26.948 1.00 59.00 193 ASP A O 1
ATOM 1427 N N . GLU A 1 194 ? 16.353 11.722 -24.720 1.00 64.56 194 GLU A N 1
ATOM 1428 C CA . GLU A 1 194 ? 15.691 13.033 -24.619 1.00 64.56 194 GLU A CA 1
ATOM 1429 C C . GLU A 1 194 ? 16.622 14.182 -24.170 1.00 64.56 194 GLU A C 1
ATOM 1431 O O . GLU A 1 194 ? 16.206 15.341 -24.206 1.00 64.56 194 GLU A O 1
ATOM 1436 N N . GLY A 1 195 ? 17.881 13.918 -23.777 1.00 76.31 195 GLY A N 1
ATOM 1437 C CA . GLY A 1 195 ? 18.806 14.962 -23.310 1.00 76.31 195 GLY A CA 1
ATOM 1438 C C . GLY A 1 195 ? 20.236 14.514 -22.972 1.00 76.31 195 GLY A C 1
ATOM 1439 O O . GLY A 1 195 ? 20.611 13.356 -23.152 1.00 76.31 195 GLY A O 1
ATOM 1440 N N . ASP A 1 196 ? 21.039 15.472 -22.489 1.00 80.75 196 ASP A N 1
ATOM 1441 C CA . ASP A 1 196 ? 22.482 15.337 -22.196 1.00 80.75 196 ASP A CA 1
ATOM 1442 C C . ASP A 1 196 ? 22.872 15.807 -20.782 1.00 80.75 196 ASP A C 1
ATOM 1444 O O . ASP A 1 196 ? 24.055 15.943 -20.456 1.00 80.75 196 ASP A O 1
ATOM 1448 N N . VAL A 1 197 ? 21.888 16.085 -19.923 1.00 82.62 197 VAL A N 1
ATOM 1449 C CA . VAL A 1 197 ? 22.152 16.654 -18.598 1.00 82.62 197 VAL A CA 1
ATOM 1450 C C . VAL A 1 197 ? 22.606 15.558 -17.625 1.00 82.62 197 VAL A C 1
ATOM 1452 O O . VAL A 1 197 ? 21.924 14.549 -17.436 1.00 82.62 197 VAL A O 1
ATOM 1455 N N . CYS A 1 198 ? 23.756 15.791 -16.989 1.00 86.38 198 CYS A N 1
ATOM 1456 C CA . CYS A 1 198 ? 24.377 14.943 -15.971 1.00 86.38 198 CYS A CA 1
ATOM 1457 C C . CYS A 1 198 ? 24.708 15.749 -14.696 1.00 86.38 198 CYS A C 1
ATOM 1459 O O . CYS A 1 198 ? 24.752 16.982 -14.761 1.00 86.38 198 CYS A O 1
ATOM 1461 N N . PRO A 1 199 ? 24.955 15.075 -13.552 1.00 87.44 199 PRO A N 1
ATOM 1462 C CA . PRO A 1 199 ? 25.337 15.730 -12.297 1.00 87.44 199 PRO A CA 1
ATOM 1463 C C . PRO A 1 199 ? 26.618 16.559 -12.429 1.00 87.44 199 PRO A C 1
ATOM 1465 O O . PRO A 1 199 ? 27.563 16.153 -13.108 1.00 87.44 199 PRO A O 1
ATOM 1468 N N . LYS A 1 200 ? 26.663 17.708 -11.758 1.00 84.38 200 LYS A N 1
ATOM 1469 C CA . LYS A 1 200 ? 27.817 18.609 -11.717 1.00 84.38 200 LYS A CA 1
ATOM 1470 C C . LYS A 1 200 ? 28.607 18.446 -10.428 1.00 84.38 200 LYS A C 1
ATOM 1472 O O . LYS A 1 200 ? 28.105 17.956 -9.419 1.00 84.38 200 LYS A O 1
ATOM 1477 N N . LYS A 1 201 ? 29.858 18.898 -10.447 1.00 82.94 201 LYS A N 1
ATOM 1478 C CA . LYS A 1 201 ? 30.736 18.913 -9.281 1.00 82.94 201 LYS A CA 1
ATOM 1479 C C . LYS A 1 201 ? 30.056 19.631 -8.114 1.00 82.94 201 LYS A C 1
ATOM 1481 O O . LYS A 1 201 ? 29.682 20.795 -8.234 1.00 82.94 201 LYS A O 1
ATOM 1486 N N . GLY A 1 202 ? 29.986 18.963 -6.968 1.00 78.50 202 GLY A N 1
ATOM 1487 C CA . GLY A 1 202 ? 29.346 19.491 -5.765 1.00 78.50 202 GLY A CA 1
ATOM 1488 C C . GLY A 1 202 ? 27.887 19.071 -5.571 1.00 78.50 202 GLY A C 1
ATOM 1489 O O . GLY A 1 202 ? 27.345 19.353 -4.506 1.00 78.50 202 GLY A O 1
ATOM 1490 N N . ASP A 1 203 ? 27.267 18.376 -6.530 1.00 79.81 203 ASP A N 1
ATOM 1491 C CA . ASP A 1 203 ? 25.911 17.844 -6.361 1.00 79.81 203 ASP A CA 1
ATOM 1492 C C . ASP A 1 203 ? 25.889 16.720 -5.314 1.00 79.81 203 ASP A C 1
ATOM 1494 O O . ASP A 1 203 ? 26.720 15.810 -5.334 1.00 79.81 203 ASP A O 1
ATOM 1498 N N . THR A 1 204 ? 24.925 16.767 -4.393 1.00 80.12 204 THR A N 1
ATOM 1499 C CA . THR A 1 204 ? 24.766 15.760 -3.333 1.00 80.12 204 THR A CA 1
ATOM 1500 C C . THR A 1 204 ? 23.904 14.598 -3.819 1.00 80.12 204 THR A C 1
ATOM 1502 O O . THR A 1 204 ? 22.828 14.802 -4.387 1.00 80.12 204 THR A O 1
ATOM 1505 N N . ALA A 1 205 ? 24.360 13.370 -3.582 1.00 80.00 205 ALA A N 1
ATOM 1506 C CA . ALA A 1 205 ? 23.624 12.165 -3.932 1.00 80.00 205 ALA A CA 1
ATOM 1507 C C . ALA A 1 205 ? 22.354 12.008 -3.084 1.00 80.00 205 ALA A C 1
ATOM 1509 O O . ALA A 1 205 ? 22.349 12.277 -1.882 1.00 80.00 205 ALA A O 1
ATOM 1510 N N . VAL A 1 206 ? 21.292 11.518 -3.717 1.00 79.19 206 VAL A N 1
ATOM 1511 C CA . VAL A 1 206 ? 19.985 11.229 -3.106 1.00 79.19 206 VAL A CA 1
ATOM 1512 C C . VAL A 1 206 ? 19.745 9.731 -2.900 1.00 79.19 206 VAL A C 1
ATOM 1514 O O . VAL A 1 206 ? 18.789 9.348 -2.232 1.00 79.19 206 VAL A O 1
ATOM 1517 N N . GLY A 1 207 ? 20.610 8.874 -3.448 1.00 75.88 207 GLY A N 1
ATOM 1518 C CA . GLY A 1 207 ? 20.513 7.421 -3.323 1.00 75.88 207 GLY A CA 1
ATOM 1519 C C . GLY A 1 207 ? 21.821 6.712 -3.666 1.00 75.88 207 GLY A C 1
ATOM 1520 O O . GLY A 1 207 ? 22.749 7.329 -4.185 1.00 75.88 207 GLY A O 1
ATOM 1521 N N . ASP A 1 208 ? 21.896 5.417 -3.347 1.00 77.75 208 ASP A N 1
ATOM 1522 C CA . ASP A 1 208 ? 23.003 4.506 -3.700 1.00 77.75 208 ASP A CA 1
ATOM 1523 C C . ASP A 1 208 ? 24.406 4.955 -3.246 1.00 77.75 208 ASP A C 1
ATOM 1525 O O . ASP A 1 208 ? 25.425 4.534 -3.788 1.00 77.75 208 ASP A O 1
ATOM 1529 N N . CYS A 1 209 ? 24.472 5.799 -2.215 1.00 81.44 209 CYS A N 1
ATOM 1530 C CA . CYS A 1 209 ? 25.726 6.261 -1.636 1.00 81.44 209 CYS A CA 1
ATOM 1531 C C . CYS A 1 209 ? 26.307 5.214 -0.673 1.00 81.44 209 CYS A C 1
ATOM 1533 O O . CYS A 1 209 ? 25.730 4.947 0.382 1.00 81.44 209 CYS A O 1
ATOM 1535 N N . ILE A 1 210 ? 27.467 4.645 -1.014 1.00 79.00 210 ILE A N 1
ATOM 1536 C CA . ILE A 1 210 ? 28.209 3.703 -0.161 1.00 79.00 210 ILE A CA 1
ATOM 1537 C C . ILE A 1 210 ? 29.621 4.223 0.131 1.00 79.00 210 ILE A C 1
ATOM 1539 O O . ILE A 1 210 ? 30.211 4.952 -0.663 1.00 79.00 210 ILE A O 1
ATOM 1543 N N . SER A 1 211 ? 30.189 3.819 1.269 1.00 72.88 211 SER A N 1
ATOM 1544 C CA . SER A 1 211 ? 31.475 4.333 1.769 1.00 72.88 211 SER A CA 1
ATOM 1545 C C . SER A 1 211 ? 32.694 3.990 0.908 1.00 72.88 211 SER A C 1
ATOM 1547 O O . SER A 1 211 ? 33.765 4.559 1.106 1.00 72.88 211 SER A O 1
ATOM 1549 N N . THR A 1 212 ? 32.542 3.062 -0.038 1.00 75.06 212 THR A N 1
ATOM 1550 C CA . THR A 1 212 ? 33.589 2.652 -0.979 1.00 75.06 212 THR A CA 1
ATOM 1551 C C . THR A 1 212 ? 33.630 3.505 -2.248 1.00 75.06 212 THR A C 1
ATOM 1553 O O . THR A 1 212 ? 34.497 3.278 -3.088 1.00 75.06 212 THR A O 1
ATOM 1556 N N . LEU A 1 213 ? 32.698 4.449 -2.426 1.00 79.12 213 LEU A N 1
ATOM 1557 C CA . LEU A 1 213 ? 32.676 5.341 -3.587 1.00 79.12 213 LEU A CA 1
ATOM 1558 C C . LEU A 1 213 ? 33.674 6.485 -3.418 1.00 79.12 213 LEU A C 1
ATOM 1560 O O . LEU A 1 213 ? 33.832 7.029 -2.327 1.00 79.12 213 LEU A O 1
ATOM 1564 N N . MET A 1 214 ? 34.300 6.907 -4.520 1.00 73.81 214 MET A N 1
ATOM 1565 C CA . MET A 1 214 ? 35.212 8.059 -4.505 1.00 73.81 214 MET A CA 1
ATOM 1566 C C . MET A 1 214 ? 34.506 9.382 -4.172 1.00 73.81 214 MET A C 1
ATOM 1568 O O . MET A 1 214 ? 35.152 10.315 -3.701 1.00 73.81 214 MET A O 1
ATOM 1572 N N . SER A 1 215 ? 33.193 9.464 -4.389 1.00 75.88 215 SER A N 1
ATOM 1573 C CA . SER A 1 215 ? 32.355 10.608 -4.023 1.00 75.88 215 SER A CA 1
ATOM 1574 C C . SER A 1 215 ? 31.992 10.657 -2.531 1.00 75.88 215 SER A C 1
ATOM 1576 O O . SER A 1 215 ? 31.442 11.663 -2.077 1.00 75.88 215 SER A O 1
ATOM 1578 N N . TYR A 1 216 ? 32.274 9.604 -1.751 1.00 78.00 216 TYR A N 1
ATOM 1579 C CA . TYR A 1 216 ? 31.862 9.507 -0.352 1.00 78.00 216 TYR A CA 1
ATOM 1580 C C . TYR A 1 216 ? 32.688 10.417 0.562 1.00 78.00 216 TYR A C 1
ATOM 1582 O O . TYR A 1 216 ? 33.900 10.261 0.722 1.00 78.00 216 TYR A O 1
ATOM 1590 N N . VAL A 1 217 ? 32.007 11.335 1.245 1.00 79.38 217 VAL A N 1
ATOM 1591 C CA . VAL A 1 217 ? 32.609 12.224 2.237 1.00 79.38 217 VAL A CA 1
ATOM 1592 C C . VAL A 1 217 ? 32.347 11.662 3.633 1.00 79.38 217 VAL A C 1
ATOM 1594 O O . VAL A 1 217 ? 31.265 11.813 4.202 1.00 79.38 217 VAL A O 1
ATOM 1597 N N . GLY A 1 218 ? 33.371 11.039 4.224 1.00 65.06 218 GLY A N 1
ATOM 1598 C CA . GLY A 1 218 ? 33.267 10.381 5.534 1.00 65.06 218 GLY A CA 1
ATOM 1599 C C . GLY A 1 218 ? 32.865 11.301 6.693 1.00 65.06 218 GLY A C 1
ATOM 1600 O O . GLY A 1 218 ? 32.260 10.837 7.653 1.00 65.06 218 GLY A O 1
ATOM 1601 N N . ALA A 1 219 ? 33.132 12.607 6.592 1.00 67.25 219 ALA A N 1
ATOM 1602 C CA . ALA A 1 219 ? 32.743 13.588 7.609 1.00 67.25 219 ALA A CA 1
ATOM 1603 C C . ALA A 1 219 ? 31.225 13.846 7.665 1.00 67.25 219 ALA A C 1
ATOM 1605 O O . ALA A 1 219 ? 30.704 14.205 8.717 1.00 67.25 219 ALA A O 1
ATOM 1606 N N . THR A 1 220 ? 30.515 13.672 6.548 1.00 63.88 220 THR A N 1
ATOM 1607 C CA . THR A 1 220 ? 29.075 13.960 6.424 1.00 63.88 220 THR A CA 1
ATOM 1608 C C . THR A 1 220 ? 28.245 12.716 6.117 1.00 63.88 220 THR A C 1
ATOM 1610 O O . THR A 1 220 ? 27.031 12.821 5.967 1.00 63.88 220 THR A O 1
ATOM 1613 N N . SER A 1 221 ? 28.879 11.539 6.017 1.00 73.88 221 SER A N 1
ATOM 1614 C CA . SER A 1 221 ? 28.250 10.280 5.581 1.00 73.88 221 SER A CA 1
ATOM 1615 C C . SER A 1 221 ? 27.413 10.438 4.303 1.00 73.88 221 SER A C 1
ATOM 1617 O O . SER A 1 221 ? 26.360 9.826 4.162 1.00 73.88 221 SER A O 1
ATOM 1619 N N . SER A 1 222 ? 27.858 11.314 3.396 1.00 76.06 222 SER A N 1
ATOM 1620 C CA . SER A 1 222 ? 27.122 11.724 2.194 1.00 76.06 222 SER A CA 1
ATOM 1621 C C . SER A 1 222 ? 28.036 11.681 0.972 1.00 76.06 222 SER A C 1
ATOM 1623 O O . SER A 1 222 ? 29.229 11.965 1.087 1.00 76.06 222 SER A O 1
ATOM 1625 N N . CYS A 1 223 ? 27.486 11.365 -0.200 1.00 79.56 223 CYS A N 1
ATOM 1626 C CA . CYS A 1 223 ? 28.236 11.360 -1.455 1.00 79.56 223 CYS A CA 1
ATOM 1627 C C . CYS A 1 223 ? 28.048 12.695 -2.173 1.00 79.56 223 CYS A C 1
ATOM 1629 O O . CYS A 1 223 ? 26.918 13.128 -2.392 1.00 79.56 223 CYS A O 1
ATOM 1631 N N . VAL A 1 224 ? 29.151 13.345 -2.536 1.00 83.75 224 VAL A N 1
ATOM 1632 C CA . VAL A 1 224 ? 29.161 14.623 -3.255 1.00 83.75 224 VAL A CA 1
ATOM 1633 C C . VAL A 1 224 ? 29.930 14.427 -4.553 1.00 83.75 224 VAL A C 1
ATOM 1635 O O . VAL A 1 224 ? 31.053 13.927 -4.532 1.00 83.75 224 VAL A O 1
ATOM 1638 N N . ALA A 1 225 ? 29.323 14.794 -5.683 1.00 82.44 225 ALA A N 1
ATOM 1639 C CA . ALA A 1 225 ? 29.896 14.607 -7.010 1.00 82.44 225 ALA A CA 1
ATOM 1640 C C . ALA A 1 225 ? 31.303 15.239 -7.079 1.00 82.44 225 ALA A C 1
ATOM 1642 O O . ALA A 1 225 ? 31.439 16.459 -6.912 1.00 82.44 225 ALA A O 1
ATOM 1643 N N . PRO A 1 226 ? 32.364 14.442 -7.304 1.00 79.94 226 PRO A N 1
ATOM 1644 C CA . PRO A 1 226 ? 33.741 14.926 -7.212 1.00 79.94 226 PRO A CA 1
ATOM 1645 C C . PRO A 1 226 ? 34.146 15.805 -8.409 1.00 79.94 226 PRO A C 1
ATOM 1647 O O . PRO A 1 226 ? 35.048 16.642 -8.298 1.00 79.94 226 PRO A O 1
ATOM 1650 N N . ALA A 1 227 ? 33.468 15.642 -9.547 1.00 83.44 227 ALA A N 1
ATOM 1651 C CA . ALA A 1 227 ? 33.676 16.375 -10.791 1.00 83.44 227 ALA A CA 1
ATOM 1652 C C . ALA A 1 227 ? 32.353 16.500 -11.566 1.00 83.44 227 ALA A C 1
ATOM 1654 O O . ALA A 1 227 ? 31.349 15.921 -11.162 1.00 83.44 227 ALA A O 1
ATOM 1655 N N . ASP A 1 228 ? 32.348 17.238 -12.676 1.00 83.75 228 ASP A N 1
ATOM 1656 C CA . ASP A 1 228 ? 31.206 17.247 -13.593 1.00 83.75 228 ASP A CA 1
ATOM 1657 C C . ASP A 1 228 ? 31.133 15.905 -14.338 1.00 83.75 228 ASP A C 1
ATOM 1659 O O . ASP A 1 228 ? 32.121 15.457 -14.929 1.00 83.75 228 ASP A O 1
ATOM 1663 N N . ALA A 1 229 ? 29.973 15.248 -14.309 1.00 84.69 229 ALA A N 1
ATOM 1664 C CA . ALA A 1 229 ? 29.731 14.048 -15.096 1.00 84.69 229 ALA A CA 1
ATOM 1665 C C . ALA A 1 229 ? 29.385 14.412 -16.545 1.00 84.69 229 ALA A C 1
ATOM 1667 O O . ALA A 1 229 ? 28.732 15.416 -16.825 1.00 84.69 229 ALA A O 1
ATOM 1668 N N . THR A 1 230 ? 29.795 13.556 -17.477 1.00 86.88 230 THR A N 1
ATOM 1669 C CA . THR A 1 230 ? 29.525 13.721 -18.912 1.00 86.88 230 THR A CA 1
ATOM 1670 C C . THR A 1 230 ? 28.647 12.591 -19.429 1.00 86.88 230 THR A C 1
ATOM 1672 O O . THR A 1 230 ? 28.830 11.438 -19.035 1.00 86.88 230 THR A O 1
ATOM 1675 N N . CYS A 1 231 ? 27.692 12.919 -20.303 1.00 86.88 231 CYS A N 1
ATOM 1676 C CA . CYS A 1 231 ? 26.819 11.939 -20.942 1.00 86.88 231 CYS A CA 1
ATOM 1677 C C . CYS A 1 231 ? 27.582 11.221 -22.062 1.00 86.88 231 CYS A C 1
ATOM 1679 O O . CYS A 1 231 ? 27.981 11.845 -23.046 1.00 86.88 231 CYS A O 1
ATOM 1681 N N . GLN A 1 232 ? 27.816 9.917 -21.915 1.00 84.25 232 GLN A N 1
ATOM 1682 C CA . GLN A 1 232 ? 28.590 9.115 -22.865 1.00 84.25 232 GLN A CA 1
ATOM 1683 C C . GLN A 1 232 ? 27.911 7.774 -23.140 1.00 84.25 232 GLN A C 1
ATOM 1685 O O . GLN A 1 232 ? 27.094 7.293 -22.357 1.00 84.25 232 GLN A O 1
ATOM 1690 N N . LYS A 1 233 ? 28.254 7.143 -24.267 1.00 79.44 233 LYS A N 1
ATOM 1691 C CA . LYS A 1 233 ? 27.793 5.785 -24.570 1.00 79.44 233 LYS A CA 1
ATOM 1692 C C . LYS A 1 233 ? 28.582 4.790 -23.721 1.00 79.44 233 LYS A C 1
ATOM 1694 O O . LYS A 1 233 ? 29.799 4.692 -23.855 1.00 79.44 233 LYS A O 1
ATOM 1699 N N . ILE A 1 234 ? 27.889 4.076 -22.844 1.00 79.69 234 ILE A N 1
ATOM 1700 C CA . ILE A 1 234 ? 28.486 3.113 -21.915 1.00 79.69 234 ILE A CA 1
ATOM 1701 C C . ILE A 1 234 ? 28.526 1.706 -22.543 1.00 79.69 234 ILE A C 1
ATOM 1703 O O . ILE A 1 234 ? 27.840 1.464 -23.539 1.00 79.69 234 ILE A O 1
ATOM 1707 N N . PRO A 1 235 ? 29.312 0.752 -21.999 1.00 69.50 235 PRO A N 1
ATOM 1708 C CA . PRO A 1 235 ? 29.513 -0.573 -22.606 1.00 69.50 235 PRO A CA 1
ATOM 1709 C C . PRO A 1 235 ? 28.240 -1.399 -22.838 1.00 69.50 235 PRO A C 1
ATOM 1711 O O . PRO A 1 235 ? 28.248 -2.321 -23.647 1.00 69.50 235 PRO A O 1
ATOM 1714 N N . SER A 1 236 ? 27.138 -1.063 -22.164 1.00 72.06 236 SER A N 1
ATOM 1715 C CA . SER A 1 236 ? 25.818 -1.660 -22.397 1.00 72.06 236 SER A CA 1
ATOM 1716 C C . SER A 1 236 ? 25.135 -1.178 -23.685 1.00 72.06 236 SER A C 1
ATOM 1718 O O . SER A 1 236 ? 24.063 -1.668 -24.022 1.00 72.06 236 SER A O 1
ATOM 1720 N N . GLY A 1 237 ? 25.720 -0.213 -24.400 1.00 68.81 237 GLY A N 1
ATOM 1721 C CA . GLY A 1 237 ? 25.144 0.407 -25.593 1.00 68.81 237 GLY A CA 1
ATOM 1722 C C . GLY A 1 237 ? 24.191 1.572 -25.304 1.00 68.81 237 GLY A C 1
ATOM 1723 O O . GLY A 1 237 ? 23.906 2.333 -26.228 1.00 68.81 237 GLY A O 1
ATOM 1724 N N . ALA A 1 238 ? 23.761 1.757 -24.051 1.00 75.31 238 ALA A N 1
ATOM 1725 C CA . ALA A 1 238 ? 22.956 2.896 -23.605 1.00 75.31 238 ALA A CA 1
ATOM 1726 C C . ALA A 1 238 ? 23.810 4.165 -23.403 1.00 75.31 238 ALA A C 1
ATOM 1728 O O . ALA A 1 238 ? 25.036 4.085 -23.283 1.00 75.31 238 ALA A O 1
ATOM 1729 N N . ARG A 1 239 ? 23.180 5.346 -23.355 1.00 78.69 239 ARG A N 1
ATOM 1730 C CA . ARG A 1 239 ? 23.829 6.591 -22.901 1.00 78.69 239 ARG A CA 1
ATOM 1731 C C . ARG A 1 239 ? 23.715 6.686 -21.379 1.00 78.69 239 ARG A C 1
ATOM 1733 O O . ARG A 1 239 ? 22.655 6.411 -20.832 1.00 78.69 239 ARG A O 1
ATOM 1740 N N . GLY A 1 240 ? 24.803 7.039 -20.702 1.00 84.06 240 GLY A N 1
ATOM 1741 C CA . GLY A 1 240 ? 24.854 7.177 -19.249 1.00 84.06 240 GLY A CA 1
ATOM 1742 C C . GLY A 1 240 ? 25.868 8.230 -18.809 1.00 84.06 240 GLY A C 1
ATOM 1743 O O . GLY A 1 240 ? 26.784 8.582 -19.555 1.00 84.06 240 GLY A O 1
ATOM 1744 N N . CYS A 1 241 ? 25.694 8.745 -17.595 1.00 87.38 241 CYS A N 1
ATOM 1745 C CA . CYS A 1 241 ? 26.601 9.729 -17.014 1.00 87.38 241 CYS A CA 1
ATOM 1746 C C . CYS A 1 241 ? 27.843 9.043 -16.433 1.00 87.38 241 CYS A C 1
ATOM 1748 O O . CYS A 1 241 ? 27.727 8.039 -15.729 1.00 87.38 241 CYS A O 1
ATOM 1750 N N . VAL A 1 242 ? 29.026 9.601 -16.702 1.00 86.88 242 VAL A N 1
ATOM 1751 C CA . VAL A 1 242 ? 30.316 9.122 -16.176 1.00 86.88 242 VAL A CA 1
ATOM 1752 C C . VAL A 1 242 ? 31.173 10.287 -15.679 1.00 86.88 242 VAL A C 1
ATOM 1754 O O . VAL A 1 242 ? 31.203 11.350 -16.307 1.00 86.88 242 VAL A O 1
ATOM 1757 N N . PHE A 1 243 ? 31.888 10.097 -14.568 1.00 84.06 243 PHE A N 1
ATOM 1758 C CA . PHE A 1 243 ? 32.886 11.057 -14.086 1.00 84.06 243 PHE A CA 1
ATOM 1759 C C . PHE A 1 243 ? 34.226 10.822 -14.794 1.00 84.06 243 PHE A C 1
ATOM 1761 O O . PHE A 1 243 ? 34.881 9.808 -14.571 1.00 84.06 243 PHE A O 1
ATOM 1768 N N . GLY A 1 244 ? 34.646 11.783 -15.623 1.00 69.62 244 GLY A N 1
ATOM 1769 C CA . GLY A 1 244 ? 35.918 11.722 -16.347 1.00 69.62 244 GLY A CA 1
ATOM 1770 C C . GLY A 1 244 ? 35.902 10.774 -17.554 1.00 69.62 244 GLY A C 1
ATOM 1771 O O . GLY A 1 244 ? 35.316 9.697 -17.547 1.00 69.62 244 GLY A O 1
ATOM 1772 N N . SER A 1 245 ? 36.545 11.205 -18.635 1.00 42.72 245 SER A N 1
ATOM 1773 C CA . SER A 1 245 ? 36.674 10.470 -19.892 1.00 42.72 245 SER A CA 1
ATOM 1774 C C . SER A 1 245 ? 37.403 9.140 -19.706 1.00 42.72 245 SER A C 1
ATOM 1776 O O . SER A 1 245 ? 38.581 9.119 -19.346 1.00 42.72 245 SER A O 1
ATOM 1778 N N . ILE A 1 246 ? 36.730 8.040 -20.047 1.00 39.47 246 ILE A N 1
ATOM 1779 C CA . ILE A 1 246 ? 37.386 6.759 -20.295 1.00 39.47 246 ILE A CA 1
ATOM 1780 C C . ILE A 1 246 ? 38.139 6.918 -21.618 1.00 39.47 246 ILE A C 1
ATOM 1782 O O . ILE A 1 246 ? 37.593 6.706 -22.700 1.00 39.47 246 ILE A O 1
ATOM 1786 N N . ALA A 1 247 ? 39.394 7.360 -21.546 1.00 31.31 247 ALA A N 1
ATOM 1787 C CA . ALA A 1 247 ? 40.317 7.149 -22.645 1.00 31.31 247 ALA A CA 1
ATOM 1788 C C . ALA A 1 247 ? 40.438 5.633 -22.820 1.00 31.31 247 ALA A C 1
ATOM 1790 O O . ALA A 1 247 ? 40.964 4.925 -21.960 1.00 31.31 247 ALA A O 1
ATOM 1791 N N . ALA A 1 248 ? 39.864 5.144 -23.914 1.00 40.25 248 ALA A N 1
ATOM 1792 C CA . ALA A 1 248 ? 40.067 3.799 -24.396 1.00 40.25 248 ALA A CA 1
ATOM 1793 C C . ALA A 1 248 ? 41.571 3.571 -24.574 1.00 40.25 248 ALA A C 1
ATOM 1795 O O . ALA A 1 248 ? 42.180 4.118 -25.492 1.00 40.25 248 ALA A O 1
ATOM 1796 N N . THR A 1 249 ? 42.156 2.735 -23.723 1.00 26.34 249 THR A N 1
ATOM 1797 C CA . THR A 1 249 ? 43.437 2.105 -24.027 1.00 26.34 249 THR A CA 1
ATOM 1798 C C . THR A 1 249 ? 43.181 0.619 -24.174 1.00 26.34 249 THR A C 1
ATOM 1800 O O . THR A 1 249 ? 43.181 -0.159 -23.224 1.00 26.34 249 THR A O 1
ATOM 1803 N N . THR A 1 250 ? 42.900 0.246 -25.416 1.00 34.00 250 THR A N 1
ATOM 1804 C CA . THR A 1 250 ? 43.139 -1.091 -25.932 1.00 34.00 250 THR A CA 1
ATOM 1805 C C . THR A 1 250 ? 44.621 -1.414 -25.774 1.00 34.00 250 THR A C 1
ATOM 1807 O O . THR A 1 250 ? 45.447 -0.867 -26.503 1.00 34.00 250 THR A O 1
ATOM 1810 N N . THR A 1 251 ? 44.959 -2.336 -24.879 1.00 26.92 251 THR A N 1
ATOM 1811 C CA . THR A 1 251 ? 46.233 -3.055 -24.954 1.00 26.92 251 THR A CA 1
ATOM 1812 C C . THR A 1 251 ? 46.063 -4.461 -24.400 1.00 26.92 251 THR A C 1
ATOM 1814 O O . THR A 1 251 ? 45.951 -4.700 -23.203 1.00 26.92 251 THR A O 1
ATOM 1817 N N . SER A 1 252 ? 46.013 -5.395 -25.339 1.00 34.00 252 SER A N 1
ATOM 1818 C CA . SER A 1 252 ? 46.272 -6.819 -25.177 1.00 34.00 252 SER A CA 1
ATOM 1819 C C . SER A 1 252 ? 47.638 -7.112 -24.543 1.00 34.00 252 SER A C 1
ATOM 1821 O O . SER A 1 252 ? 48.567 -6.330 -24.753 1.00 34.00 252 SER A O 1
ATOM 1823 N N . SER A 1 253 ? 47.758 -8.328 -23.975 1.00 29.89 253 SER A N 1
ATOM 1824 C CA . SER A 1 253 ? 48.964 -9.196 -23.870 1.00 29.89 253 SER A CA 1
ATOM 1825 C C . SER A 1 253 ? 49.433 -9.488 -22.427 1.00 29.89 253 SER A C 1
ATOM 1827 O O . SER A 1 253 ? 49.284 -8.623 -21.569 1.00 29.89 253 SER A O 1
ATOM 1829 N N . PRO A 1 254 ? 50.139 -10.606 -22.144 1.00 38.81 254 PRO A N 1
ATOM 1830 C CA . PRO A 1 254 ? 49.890 -12.007 -22.508 1.00 38.81 254 PRO A CA 1
ATOM 1831 C C . PRO A 1 254 ? 49.931 -12.950 -21.278 1.00 38.81 254 PRO A C 1
ATOM 1833 O O . PRO A 1 254 ? 50.264 -12.565 -20.160 1.00 38.81 254 PRO A O 1
ATOM 1836 N N . ALA A 1 255 ? 49.635 -14.229 -21.517 1.00 35.97 255 ALA A N 1
ATOM 1837 C CA . ALA A 1 255 ? 49.930 -15.338 -20.615 1.00 35.97 255 ALA A CA 1
ATOM 1838 C C . ALA A 1 255 ? 51.445 -15.559 -20.438 1.00 35.97 255 ALA A C 1
ATOM 1840 O O . ALA A 1 255 ? 52.167 -15.505 -21.430 1.00 35.97 255 ALA A O 1
ATOM 1841 N N . THR A 1 256 ? 51.885 -15.939 -19.230 1.00 28.09 256 THR A N 1
ATOM 1842 C CA . THR A 1 256 ? 52.990 -16.898 -19.024 1.00 28.09 256 THR A CA 1
ATOM 1843 C C . THR A 1 256 ? 53.038 -17.467 -17.602 1.00 28.09 256 THR A C 1
ATOM 1845 O O . THR A 1 256 ? 52.623 -16.867 -16.614 1.00 28.09 256 THR A O 1
ATOM 1848 N N . THR A 1 257 ? 53.547 -18.691 -17.571 1.00 27.03 257 THR A N 1
ATOM 1849 C CA . THR A 1 257 ? 53.635 -19.709 -16.528 1.00 27.03 257 THR A CA 1
ATOM 1850 C C . THR A 1 257 ? 54.904 -19.572 -15.660 1.00 27.03 257 THR A C 1
ATOM 1852 O O . THR A 1 257 ? 55.959 -19.227 -16.174 1.00 27.03 257 THR A O 1
ATOM 1855 N N . THR A 1 258 ? 54.784 -19.915 -14.367 1.00 29.28 258 THR A N 1
ATOM 1856 C CA . THR A 1 258 ? 55.760 -20.566 -13.440 1.00 29.28 258 THR A CA 1
ATOM 1857 C C . THR A 1 258 ? 57.277 -20.267 -13.508 1.00 29.28 258 THR A C 1
ATOM 1859 O O . THR A 1 258 ? 57.917 -20.611 -14.498 1.00 29.28 258 THR A O 1
ATOM 1862 N N . THR A 1 259 ? 57.905 -19.892 -12.368 1.00 27.11 259 THR A N 1
ATOM 1863 C CA . THR A 1 259 ? 58.785 -20.756 -11.506 1.00 27.11 259 THR A CA 1
ATOM 1864 C C . THR A 1 259 ? 59.599 -19.957 -10.441 1.00 27.11 259 THR A C 1
ATOM 1866 O O . THR A 1 259 ? 60.280 -18.998 -10.770 1.00 27.11 259 THR A O 1
ATOM 1869 N N . ALA A 1 260 ? 59.491 -20.409 -9.177 1.00 31.11 260 ALA A N 1
ATOM 1870 C CA . ALA A 1 260 ? 60.350 -20.376 -7.959 1.00 31.11 260 ALA A CA 1
ATOM 1871 C C . ALA A 1 260 ? 61.435 -19.292 -7.629 1.00 31.11 260 ALA A C 1
ATOM 1873 O O . ALA A 1 260 ? 62.433 -19.183 -8.326 1.00 31.11 260 ALA A O 1
ATOM 1874 N N . SER A 1 261 ? 61.265 -18.678 -6.429 1.00 32.81 261 SER A N 1
ATOM 1875 C CA . SER A 1 261 ? 62.143 -18.546 -5.214 1.00 32.81 261 SER A CA 1
ATOM 1876 C C . SER A 1 261 ? 63.632 -18.105 -5.261 1.00 32.81 261 SER A C 1
ATOM 1878 O O . SER A 1 261 ? 64.306 -18.347 -6.253 1.00 32.81 261 SER A O 1
ATOM 1880 N N . PRO A 1 262 ? 64.263 -17.728 -4.110 1.00 52.88 262 PRO A N 1
ATOM 1881 C CA . PRO A 1 262 ? 63.802 -16.934 -2.940 1.00 52.88 262 PRO A CA 1
ATOM 1882 C C . PRO A 1 262 ? 64.849 -15.879 -2.460 1.00 52.88 262 PRO A C 1
ATOM 1884 O O . PRO A 1 262 ? 66.029 -16.075 -2.700 1.00 52.88 262 PRO A O 1
ATOM 1887 N N . VAL A 1 263 ? 64.480 -14.845 -1.678 1.00 30.67 263 VAL A N 1
ATOM 1888 C CA . VAL A 1 263 ? 65.352 -14.231 -0.633 1.00 30.67 263 VAL A CA 1
ATOM 1889 C C . VAL A 1 263 ? 64.505 -13.514 0.444 1.00 30.67 263 VAL A C 1
ATOM 1891 O O . VAL A 1 263 ? 63.613 -12.722 0.157 1.00 30.67 263 VAL A O 1
ATOM 1894 N N . THR A 1 264 ? 64.845 -13.853 1.688 1.00 26.38 264 THR A N 1
ATOM 1895 C CA . THR A 1 264 ? 64.544 -13.342 3.044 1.00 26.38 264 THR A CA 1
ATOM 1896 C C . THR A 1 264 ? 64.563 -11.796 3.146 1.00 26.38 264 THR A C 1
ATOM 1898 O O . THR A 1 264 ? 65.364 -11.148 2.486 1.00 26.38 264 THR A O 1
ATOM 1901 N N . THR A 1 265 ? 63.787 -11.094 3.987 1.00 26.30 265 THR A N 1
ATOM 1902 C CA . THR A 1 265 ? 64.014 -10.941 5.443 1.00 26.30 265 THR A CA 1
ATOM 1903 C C . THR A 1 265 ? 62.888 -10.093 6.079 1.00 26.30 265 THR A C 1
ATOM 1905 O O . THR A 1 265 ? 62.645 -8.969 5.662 1.00 26.30 265 THR A O 1
ATOM 1908 N N . THR A 1 266 ? 62.252 -10.670 7.103 1.00 28.47 266 THR A N 1
ATOM 1909 C CA . THR A 1 266 ? 61.786 -10.091 8.383 1.00 28.47 266 THR A CA 1
ATOM 1910 C C . THR A 1 266 ? 60.897 -8.837 8.429 1.00 28.47 266 THR A C 1
ATOM 1912 O O . THR A 1 266 ? 61.346 -7.707 8.284 1.00 28.47 266 THR A O 1
ATOM 1915 N N . GLY A 1 267 ? 59.659 -9.068 8.877 1.00 30.25 267 GLY A N 1
ATOM 1916 C CA . GLY A 1 267 ? 58.765 -8.093 9.503 1.00 30.25 267 GLY A CA 1
ATOM 1917 C C . GLY A 1 267 ? 57.499 -8.797 9.997 1.00 30.25 267 GLY A C 1
ATOM 1918 O O . GLY A 1 267 ? 56.514 -8.876 9.273 1.00 30.25 267 GLY A O 1
ATOM 1919 N N . ALA A 1 268 ? 57.553 -9.392 11.190 1.00 32.94 268 ALA A N 1
ATOM 1920 C CA . ALA A 1 268 ? 56.426 -10.087 11.811 1.00 32.94 268 ALA A CA 1
ATOM 1921 C C . ALA A 1 268 ? 55.313 -9.110 12.236 1.00 32.94 268 ALA A C 1
ATOM 1923 O O . ALA A 1 268 ? 55.627 -8.095 12.860 1.00 32.94 268 ALA A O 1
ATOM 1924 N N . PRO A 1 269 ? 54.025 -9.447 12.047 1.00 36.69 269 PRO A N 1
ATOM 1925 C CA . PRO A 1 269 ? 52.978 -9.023 12.953 1.00 36.69 269 PRO A CA 1
ATOM 1926 C C . PRO A 1 269 ? 52.650 -10.151 13.937 1.00 36.69 269 PRO A C 1
ATOM 1928 O O . PRO A 1 269 ? 52.614 -11.338 13.612 1.00 36.69 269 PRO A O 1
ATOM 1931 N N . VAL A 1 270 ? 52.438 -9.722 15.172 1.00 30.77 270 VAL A N 1
ATOM 1932 C CA . VAL A 1 270 ? 52.059 -10.504 16.343 1.00 30.77 270 VAL A CA 1
ATOM 1933 C C . VAL A 1 270 ? 50.784 -11.309 16.073 1.00 30.77 270 VAL A C 1
ATOM 1935 O O . VAL A 1 270 ? 49.736 -10.761 15.743 1.00 30.77 270 VAL A O 1
ATOM 1938 N N . THR A 1 271 ? 50.884 -12.624 16.246 1.00 30.33 271 THR A N 1
ATOM 1939 C CA . THR A 1 271 ? 49.765 -13.562 16.364 1.00 30.33 271 THR A CA 1
ATOM 1940 C C . THR A 1 271 ? 49.152 -13.511 17.759 1.00 30.33 271 THR A C 1
ATOM 1942 O O . THR A 1 271 ? 49.889 -13.682 18.724 1.00 30.33 271 THR A O 1
ATOM 1945 N N . THR A 1 272 ? 47.825 -13.404 17.833 1.00 30.95 272 THR A N 1
ATOM 1946 C CA . THR A 1 272 ? 46.878 -14.232 18.623 1.00 30.95 272 THR A CA 1
ATOM 1947 C C . THR A 1 272 ? 45.463 -13.761 18.223 1.00 30.95 272 THR A C 1
ATOM 1949 O O . THR A 1 272 ? 45.225 -12.568 18.125 1.00 30.95 272 THR A O 1
ATOM 1952 N N . SER A 1 273 ? 44.470 -14.572 17.856 1.00 30.94 273 SER A N 1
ATOM 1953 C CA . SER A 1 273 ? 44.184 -15.972 18.151 1.00 30.94 273 SER A CA 1
ATOM 1954 C C . SER A 1 273 ? 43.512 -16.646 16.953 1.00 30.94 273 SER A C 1
ATOM 1956 O O . SER A 1 273 ? 42.475 -16.193 16.475 1.00 30.94 273 SER A O 1
ATOM 1958 N N . ALA A 1 274 ? 44.061 -17.779 16.524 1.00 46.16 274 ALA A N 1
ATOM 1959 C CA . ALA A 1 274 ? 43.276 -18.811 15.868 1.00 46.16 274 ALA A CA 1
ATOM 1960 C C . ALA A 1 274 ? 42.574 -19.626 16.960 1.00 46.16 274 ALA A C 1
ATOM 1962 O O . ALA A 1 274 ? 43.239 -20.136 17.862 1.00 46.16 274 ALA A O 1
ATOM 1963 N N . ASN A 1 275 ? 41.256 -19.789 16.864 1.00 39.00 275 ASN A N 1
ATOM 1964 C CA . ASN A 1 275 ? 40.631 -21.009 17.351 1.00 39.00 275 ASN A CA 1
ATOM 1965 C C . ASN A 1 275 ? 39.426 -21.380 16.473 1.00 39.00 275 ASN A C 1
ATOM 1967 O O . ASN A 1 275 ? 38.468 -20.623 16.378 1.00 39.00 275 ASN A O 1
ATOM 1971 N N . SER A 1 276 ? 39.574 -22.535 15.810 1.00 50.47 276 SER A N 1
ATOM 1972 C CA . SER A 1 276 ? 38.543 -23.479 15.340 1.00 50.47 276 SER A CA 1
ATOM 1973 C C . SER A 1 276 ? 37.261 -22.870 14.730 1.00 50.47 276 SER A C 1
ATOM 1975 O O . SER A 1 276 ? 36.339 -22.471 15.421 1.00 50.47 276 SER A O 1
ATOM 1977 N N . GLY A 1 277 ? 37.093 -22.794 13.410 1.00 61.94 277 GLY A N 1
ATOM 1978 C CA . GLY A 1 277 ? 37.313 -23.884 12.459 1.00 61.94 277 GLY A CA 1
ATOM 1979 C C . GLY A 1 277 ? 35.993 -24.524 12.020 1.00 61.94 277 GLY A C 1
ATOM 1980 O O . GLY A 1 277 ? 35.891 -25.740 12.041 1.00 61.94 277 GLY A O 1
ATOM 1981 N N . LYS A 1 278 ? 34.989 -23.725 11.642 1.00 67.62 278 LYS A N 1
ATOM 1982 C CA . LYS A 1 278 ? 33.930 -24.126 10.708 1.00 67.62 278 LYS A CA 1
ATOM 1983 C C . LYS A 1 278 ? 33.415 -22.885 9.997 1.00 67.62 278 LYS A C 1
ATOM 1985 O O . LYS A 1 278 ? 33.130 -21.875 10.636 1.00 67.62 278 LYS A O 1
ATOM 1990 N N . CYS A 1 279 ? 33.330 -22.967 8.677 1.00 81.44 279 CYS A N 1
ATOM 1991 C CA . CYS A 1 279 ? 32.544 -22.008 7.926 1.00 81.44 279 CYS A CA 1
ATOM 1992 C C . CYS A 1 279 ? 31.056 -22.247 8.197 1.00 81.44 279 CYS A C 1
ATOM 1994 O O . CYS A 1 279 ? 30.673 -23.288 8.729 1.00 81.44 279 CYS A O 1
ATOM 1996 N N . SER A 1 280 ? 30.216 -21.266 7.890 1.00 85.94 280 SER A N 1
ATOM 1997 C CA . SER A 1 280 ? 28.778 -21.376 8.138 1.00 85.94 280 SER A CA 1
ATOM 1998 C C . SER A 1 280 ? 28.106 -22.218 7.057 1.00 85.94 280 SER A C 1
ATOM 2000 O O . SER A 1 280 ? 28.462 -22.128 5.881 1.00 85.94 280 SER A O 1
ATOM 2002 N N . THR A 1 281 ? 27.148 -23.054 7.455 1.00 87.50 281 THR A N 1
ATOM 2003 C CA . THR A 1 281 ? 26.366 -23.902 6.542 1.00 87.50 281 THR A CA 1
ATOM 2004 C C . THR A 1 281 ? 25.490 -23.060 5.604 1.00 87.50 281 THR A C 1
ATOM 2006 O O . THR A 1 281 ? 25.260 -21.869 5.834 1.00 87.50 281 THR A O 1
ATOM 2009 N N . ASN A 1 282 ? 24.984 -23.672 4.534 1.00 87.38 282 ASN A N 1
ATOM 2010 C CA . ASN A 1 282 ? 24.109 -23.002 3.569 1.00 87.38 282 ASN A CA 1
ATOM 2011 C C . ASN A 1 282 ? 22.888 -22.396 4.284 1.00 87.38 282 ASN A C 1
ATOM 2013 O O . ASN A 1 282 ? 22.255 -23.065 5.099 1.00 87.38 282 ASN A O 1
ATOM 2017 N N . TRP A 1 283 ? 22.571 -21.137 3.972 1.00 84.44 283 TRP A N 1
ATOM 2018 C CA . TRP A 1 283 ? 21.511 -20.334 4.600 1.00 84.44 283 TRP A CA 1
ATOM 2019 C C . TRP A 1 283 ? 21.715 -19.985 6.081 1.00 84.44 283 TRP A C 1
ATOM 2021 O O . TRP A 1 283 ? 20.788 -19.480 6.710 1.00 84.44 283 TRP A O 1
ATOM 2031 N N . SER A 1 284 ? 22.913 -20.190 6.640 1.00 86.12 284 SER A N 1
ATOM 2032 C CA . SER A 1 284 ? 23.235 -19.804 8.021 1.00 86.12 284 SER A CA 1
ATOM 2033 C C . SER A 1 284 ? 23.894 -18.432 8.117 1.00 86.12 284 SER A C 1
ATOM 2035 O O . SER A 1 284 ? 24.469 -17.921 7.150 1.00 86.12 284 SER A O 1
ATOM 2037 N N . GLN A 1 285 ? 23.816 -17.830 9.309 1.00 88.25 285 GLN A N 1
ATOM 2038 C CA . GLN A 1 285 ? 24.511 -16.581 9.606 1.00 88.25 285 GLN A CA 1
ATOM 2039 C C . GLN A 1 285 ? 26.018 -16.774 9.447 1.00 88.25 285 GLN A C 1
ATOM 2041 O O . GLN A 1 285 ? 26.551 -17.753 9.943 1.00 88.25 285 GLN A O 1
ATOM 2046 N N . CYS A 1 286 ? 26.681 -15.844 8.767 1.00 91.38 286 CYS A N 1
ATOM 2047 C CA . CYS A 1 286 ? 28.110 -15.909 8.454 1.00 91.38 286 CYS A CA 1
ATOM 2048 C C . CYS A 1 286 ? 28.880 -14.633 8.823 1.00 91.38 286 CYS A C 1
ATOM 2050 O O . CYS A 1 286 ? 30.103 -14.606 8.695 1.00 91.38 286 CYS A O 1
ATOM 2052 N N . ASN A 1 287 ? 28.173 -13.576 9.247 1.00 88.75 287 ASN A N 1
ATOM 2053 C CA . ASN A 1 287 ? 28.737 -12.336 9.788 1.00 88.75 287 ASN A CA 1
ATOM 2054 C C . ASN A 1 287 ? 27.653 -11.531 10.550 1.00 88.75 287 ASN A C 1
ATOM 2056 O O . ASN A 1 287 ? 26.456 -11.830 10.455 1.00 88.75 287 ASN A O 1
ATOM 2060 N N . GLY A 1 288 ? 28.058 -10.501 11.295 1.00 86.31 288 GLY A N 1
ATOM 2061 C CA . GLY A 1 288 ? 27.188 -9.598 12.054 1.00 86.31 288 GLY A CA 1
ATOM 2062 C C . GLY A 1 288 ? 27.889 -9.002 13.278 1.00 86.31 288 GLY A C 1
ATOM 2063 O O . GLY A 1 288 ? 28.934 -9.485 13.715 1.00 86.31 288 GLY A O 1
ATOM 2064 N N . GLN A 1 289 ? 27.320 -7.947 13.856 1.00 79.44 289 GLN A N 1
ATOM 2065 C CA . GLN A 1 289 ? 27.813 -7.367 15.103 1.00 79.44 289 GLN A CA 1
ATOM 2066 C C . GLN A 1 289 ? 27.730 -8.410 16.237 1.00 79.44 289 GLN A C 1
ATOM 2068 O O . GLN A 1 289 ? 26.656 -8.935 16.517 1.00 79.44 289 GLN A O 1
ATOM 2073 N N . ASN A 1 290 ? 28.873 -8.698 16.875 1.00 76.06 290 ASN A N 1
ATOM 2074 C CA . ASN A 1 290 ? 29.109 -9.782 17.850 1.00 76.06 290 ASN A CA 1
ATOM 2075 C C . ASN A 1 290 ? 29.247 -11.209 17.273 1.00 76.06 290 ASN A C 1
ATOM 2077 O O . ASN A 1 290 ? 29.117 -12.177 18.022 1.00 76.06 290 ASN A O 1
ATOM 2081 N N . TRP A 1 291 ? 29.539 -11.370 15.977 1.00 78.50 291 TRP A N 1
ATOM 2082 C CA . TRP A 1 291 ? 29.818 -12.684 15.386 1.00 78.50 291 TRP A CA 1
ATOM 2083 C C . TRP A 1 291 ? 31.169 -13.255 15.875 1.00 78.50 291 TRP A C 1
ATOM 2085 O O . TRP A 1 291 ? 32.203 -12.619 15.664 1.00 78.50 291 TRP A O 1
ATOM 2095 N N . PRO A 1 292 ? 31.193 -14.436 16.527 1.00 74.62 292 PRO A N 1
ATOM 2096 C CA . PRO A 1 292 ? 32.399 -14.962 17.172 1.00 74.62 292 PRO A CA 1
ATOM 2097 C C . PRO A 1 292 ? 33.309 -15.785 16.240 1.00 74.62 292 PRO A C 1
ATOM 2099 O O . PRO A 1 292 ? 34.385 -16.200 16.668 1.00 74.62 292 PRO A O 1
ATOM 2102 N N . TYR A 1 293 ? 32.893 -16.042 14.991 1.00 78.88 293 TYR A N 1
ATOM 2103 C CA . TYR A 1 293 ? 33.598 -16.905 14.031 1.00 78.88 293 TYR A CA 1
ATOM 2104 C C . TYR A 1 293 ? 34.124 -16.129 12.808 1.00 78.88 293 TYR A C 1
ATOM 2106 O O . TYR A 1 293 ? 33.839 -14.949 12.622 1.00 78.88 293 TYR A O 1
ATOM 2114 N N . GLY A 1 294 ? 34.903 -16.790 11.945 1.00 78.62 294 GLY A N 1
ATOM 2115 C CA . GLY A 1 294 ? 35.377 -16.199 10.687 1.00 78.62 294 GLY A CA 1
ATOM 2116 C C . GLY A 1 294 ? 34.255 -15.986 9.659 1.00 78.62 294 GLY A C 1
ATOM 2117 O O . GLY A 1 294 ? 33.259 -16.711 9.654 1.00 78.62 294 GLY A O 1
ATOM 2118 N N . VAL A 1 295 ? 34.430 -15.006 8.765 1.00 87.19 295 VAL A N 1
ATOM 2119 C CA . VAL A 1 295 ? 33.482 -14.703 7.676 1.00 87.19 295 VAL A CA 1
ATOM 2120 C C . VAL A 1 295 ? 33.699 -15.677 6.517 1.00 87.19 295 VAL A C 1
ATOM 2122 O O . VAL A 1 295 ? 34.454 -15.395 5.586 1.00 87.19 295 VAL A O 1
ATOM 2125 N N . CYS A 1 296 ? 33.073 -16.853 6.578 1.00 86.62 296 CYS A N 1
ATOM 2126 C CA . CYS A 1 296 ? 33.121 -17.831 5.491 1.00 86.62 296 CYS A CA 1
ATOM 2127 C C . CYS A 1 296 ? 31.888 -18.748 5.446 1.00 86.62 296 CYS A C 1
ATOM 2129 O O . CYS A 1 296 ? 31.240 -18.989 6.466 1.00 86.62 296 CYS A O 1
ATOM 2131 N N . CYS A 1 297 ? 31.591 -19.277 4.253 1.00 89.44 297 CYS A N 1
ATOM 2132 C CA . CYS A 1 297 ? 30.552 -20.280 3.990 1.00 89.44 297 CYS A CA 1
ATOM 2133 C C . CYS A 1 297 ? 31.203 -21.630 3.653 1.00 89.44 297 CYS A C 1
ATOM 2135 O O . CYS A 1 297 ? 32.262 -21.643 3.030 1.00 89.44 297 CYS A O 1
ATOM 2137 N N . GLU A 1 298 ? 30.626 -22.746 4.115 1.00 88.06 298 GLU A N 1
ATOM 2138 C CA . GLU A 1 298 ? 31.193 -24.092 3.897 1.00 88.06 298 GLU A CA 1
ATOM 2139 C C . GLU A 1 298 ? 31.200 -24.468 2.411 1.00 88.06 298 GLU A C 1
ATOM 2141 O O . GLU A 1 298 ? 32.164 -25.061 1.929 1.00 88.06 298 GLU A O 1
ATOM 2146 N N . ASP A 1 299 ? 30.144 -24.099 1.683 1.00 81.69 299 ASP A N 1
ATOM 2147 C CA . ASP A 1 299 ? 30.013 -24.359 0.256 1.00 81.69 299 ASP A CA 1
ATOM 2148 C C . ASP A 1 299 ? 30.655 -23.232 -0.564 1.00 81.69 299 ASP A C 1
ATOM 2150 O O . ASP A 1 299 ? 30.312 -22.053 -0.436 1.00 81.69 299 ASP A O 1
ATOM 2154 N N . ALA A 1 300 ? 31.575 -23.601 -1.456 1.00 79.88 300 ALA A N 1
ATOM 2155 C CA . ALA A 1 300 ? 32.239 -22.668 -2.357 1.00 79.88 300 ALA A CA 1
ATOM 2156 C C . ALA A 1 300 ? 31.275 -22.005 -3.357 1.00 79.88 300 ALA A C 1
ATOM 2158 O O . ALA A 1 300 ? 31.616 -20.959 -3.913 1.00 79.88 300 ALA A O 1
ATOM 2159 N N . SER A 1 301 ? 30.088 -22.573 -3.577 1.00 81.75 301 SER A N 1
ATOM 2160 C CA . SER A 1 301 ? 29.007 -21.983 -4.369 1.00 81.75 301 SER A CA 1
ATOM 2161 C C . SER A 1 301 ? 28.146 -20.994 -3.579 1.00 81.75 301 SER A C 1
ATOM 2163 O O . SER A 1 301 ? 27.247 -20.403 -4.162 1.00 81.75 301 SER A O 1
ATOM 2165 N N . PHE A 1 302 ? 28.432 -20.749 -2.294 1.00 87.50 302 PHE A N 1
ATOM 2166 C CA . PHE A 1 302 ? 27.737 -19.781 -1.444 1.00 87.50 302 PHE A CA 1
ATOM 2167 C C . PHE A 1 302 ? 28.682 -18.647 -1.027 1.00 87.50 302 PHE A C 1
ATOM 2169 O O . PHE A 1 302 ? 29.886 -18.836 -0.846 1.00 87.50 302 PHE A O 1
ATOM 2176 N N . GLN A 1 303 ? 28.148 -17.433 -0.910 1.00 88.94 303 GLN A N 1
ATOM 2177 C CA . GLN A 1 303 ? 28.875 -16.265 -0.415 1.00 88.94 303 GLN A CA 1
ATOM 2178 C C . GLN A 1 303 ? 28.129 -15.624 0.751 1.00 88.94 303 GLN A C 1
ATOM 2180 O O . GLN A 1 303 ? 26.900 -15.666 0.824 1.00 88.94 303 GLN A O 1
ATOM 2185 N N . CYS A 1 304 ? 28.890 -15.034 1.672 1.00 90.25 304 CYS A N 1
ATOM 2186 C CA . CYS A 1 304 ? 28.325 -14.346 2.821 1.00 90.25 304 CYS A CA 1
ATOM 2187 C C . CYS A 1 304 ? 27.755 -12.994 2.382 1.00 90.25 304 CYS A C 1
ATOM 2189 O O . CYS A 1 304 ? 28.497 -12.029 2.198 1.00 90.25 304 CYS A O 1
ATOM 2191 N N . ASN A 1 305 ? 26.441 -12.935 2.188 1.00 89.12 305 ASN A N 1
ATOM 2192 C CA . ASN A 1 305 ? 25.741 -11.737 1.752 1.00 89.12 305 ASN A CA 1
ATOM 2193 C C . ASN A 1 305 ? 25.303 -10.906 2.957 1.00 89.12 305 ASN A C 1
ATOM 2195 O O . ASN A 1 305 ? 24.569 -11.377 3.831 1.00 89.12 305 ASN A O 1
ATOM 2199 N N . TYR A 1 306 ? 25.733 -9.647 2.980 1.00 89.69 306 TYR A N 1
ATOM 2200 C CA . TYR A 1 306 ? 25.336 -8.681 3.997 1.00 89.69 306 TYR A CA 1
ATOM 2201 C C . TYR A 1 306 ? 23.829 -8.403 3.926 1.00 89.69 306 TYR A C 1
ATOM 2203 O O . TYR A 1 306 ? 23.310 -8.076 2.858 1.00 89.69 306 TYR A O 1
ATOM 2211 N N . LYS A 1 307 ? 23.120 -8.524 5.056 1.00 86.81 307 LYS A N 1
ATOM 2212 C CA . LYS A 1 307 ? 21.704 -8.130 5.163 1.00 86.81 307 LYS A CA 1
ATOM 2213 C C . LYS A 1 307 ? 21.559 -6.840 5.951 1.00 86.81 307 LYS A C 1
ATOM 2215 O O . LYS A 1 307 ? 20.905 -5.908 5.499 1.00 86.81 307 LYS A O 1
ATOM 2220 N N . ASN A 1 308 ? 22.159 -6.790 7.133 1.00 84.31 308 ASN A N 1
ATOM 2221 C CA . ASN A 1 308 ? 22.221 -5.608 7.979 1.00 84.31 308 ASN A CA 1
ATOM 2222 C C . ASN A 1 308 ? 23.388 -5.729 8.971 1.00 84.31 308 ASN A C 1
ATOM 2224 O O . ASN A 1 308 ? 24.075 -6.749 9.022 1.00 84.31 308 ASN A O 1
ATOM 2228 N N . GLN A 1 309 ? 23.583 -4.699 9.795 1.00 86.50 309 GLN A N 1
ATOM 2229 C CA . GLN A 1 309 ? 24.707 -4.620 10.733 1.00 86.50 309 GLN A CA 1
ATOM 2230 C C . GLN A 1 309 ? 24.772 -5.784 11.739 1.00 86.50 309 GLN A C 1
ATOM 2232 O O . GLN A 1 309 ? 25.849 -6.106 12.231 1.00 86.50 309 GLN A O 1
ATOM 2237 N N . TYR A 1 310 ? 23.651 -6.453 12.021 1.00 82.31 310 TYR A N 1
ATOM 2238 C CA . TYR A 1 310 ? 23.577 -7.585 12.948 1.00 82.31 310 TYR A CA 1
ATOM 2239 C C . TYR A 1 310 ? 23.594 -8.949 12.246 1.00 82.31 310 TYR A C 1
ATOM 2241 O O . TYR A 1 310 ? 23.806 -9.957 12.916 1.00 82.31 310 TYR A O 1
ATOM 2249 N N . LEU A 1 311 ? 23.370 -9.008 10.926 1.00 84.69 311 LEU A N 1
ATOM 2250 C CA . LEU A 1 311 ? 23.117 -10.257 10.207 1.00 84.69 311 LEU A CA 1
ATOM 2251 C C . LEU A 1 311 ? 23.656 -10.239 8.770 1.00 84.69 311 LEU A C 1
ATOM 2253 O O . LEU A 1 311 ? 23.299 -9.395 7.950 1.00 84.69 311 LEU A O 1
ATOM 2257 N N . SER A 1 312 ? 24.455 -11.247 8.435 1.00 91.62 312 SER A N 1
ATOM 2258 C CA . SER A 1 312 ? 24.798 -11.641 7.062 1.00 91.62 312 SER A CA 1
ATOM 2259 C C . SER A 1 312 ? 24.579 -13.139 6.901 1.00 91.62 312 SER A C 1
ATOM 2261 O O . SER A 1 312 ? 24.803 -13.875 7.860 1.00 91.62 312 SER A O 1
ATOM 2263 N N . LEU A 1 313 ? 24.157 -13.590 5.719 1.00 92.31 313 LEU A N 1
ATOM 2264 C CA . LEU A 1 313 ? 23.738 -14.975 5.480 1.00 92.31 313 LEU A CA 1
ATOM 2265 C C . LEU A 1 313 ? 24.520 -15.623 4.331 1.00 92.31 313 LEU A C 1
ATOM 2267 O O . LEU A 1 313 ? 24.800 -14.964 3.331 1.00 92.31 313 LEU A O 1
ATOM 2271 N N . CYS A 1 314 ? 24.838 -16.914 4.453 1.00 92.12 314 CYS A N 1
ATOM 2272 C CA . CYS A 1 314 ? 25.374 -17.707 3.350 1.00 92.12 314 CYS A CA 1
ATOM 2273 C C . CYS A 1 314 ? 24.275 -17.976 2.325 1.00 92.12 314 CYS A C 1
ATOM 2275 O O . CYS A 1 314 ? 23.412 -18.823 2.543 1.00 92.12 314 CYS A O 1
ATOM 2277 N N . GLU A 1 315 ? 24.325 -17.286 1.193 1.00 90.44 315 GLU A N 1
ATOM 2278 C CA . GLU A 1 315 ? 23.381 -17.458 0.087 1.00 90.44 315 GLU A CA 1
ATOM 2279 C C . GLU A 1 315 ? 24.123 -17.914 -1.173 1.00 90.44 315 GLU A C 1
ATOM 2281 O O . GLU A 1 315 ? 25.328 -17.662 -1.289 1.00 90.44 315 GLU A O 1
ATOM 2286 N N . PRO A 1 316 ? 23.438 -18.574 -2.126 1.00 90.00 316 PRO A N 1
ATOM 2287 C CA . PRO A 1 316 ? 24.068 -19.015 -3.359 1.00 90.00 316 PRO A CA 1
ATOM 2288 C C . PRO A 1 316 ? 24.730 -17.829 -4.062 1.00 90.00 316 PRO A C 1
ATOM 2290 O O . PRO A 1 316 ? 24.101 -16.789 -4.291 1.00 90.00 316 PRO A O 1
ATOM 2293 N N . LYS A 1 317 ? 26.000 -17.995 -4.430 1.00 82.69 317 LYS A N 1
ATOM 2294 C CA . LYS A 1 317 ? 26.658 -17.151 -5.419 1.00 82.69 317 LYS A CA 1
ATOM 2295 C C . LYS A 1 317 ? 25.774 -17.208 -6.651 1.00 82.69 317 LYS A C 1
ATOM 2297 O O . LYS A 1 317 ? 25.551 -18.284 -7.206 1.00 82.69 317 LYS A O 1
ATOM 2302 N N . GLN A 1 318 ? 25.239 -16.058 -7.049 1.00 67.69 318 GLN A N 1
ATOM 2303 C CA . GLN A 1 318 ? 24.600 -15.947 -8.353 1.00 67.69 318 GLN A CA 1
ATOM 2304 C C . GLN A 1 318 ? 25.605 -16.499 -9.370 1.00 67.69 318 GLN A C 1
ATOM 2306 O O . GLN A 1 318 ? 26.771 -16.086 -9.310 1.00 67.69 318 GLN A O 1
ATOM 2311 N N . PRO A 1 319 ? 25.231 -17.460 -10.235 1.00 50.62 319 PRO A N 1
ATOM 2312 C CA . PRO A 1 319 ? 26.165 -17.946 -11.230 1.00 50.62 319 PRO A CA 1
ATOM 2313 C C . PRO A 1 319 ? 26.634 -16.725 -12.012 1.00 50.62 319 PRO A C 1
ATOM 2315 O O . PRO A 1 319 ? 25.814 -15.962 -12.532 1.00 50.62 319 PRO A O 1
ATOM 2318 N N . ALA A 1 320 ? 27.952 -16.503 -12.030 1.00 37.19 320 ALA A N 1
ATOM 2319 C CA . ALA A 1 320 ? 28.549 -15.544 -12.940 1.00 37.19 320 ALA A CA 1
ATOM 2320 C C . ALA A 1 320 ? 27.953 -15.857 -14.308 1.00 37.19 320 ALA A C 1
ATOM 2322 O O . ALA A 1 320 ? 28.058 -16.998 -14.759 1.00 37.19 320 ALA A O 1
ATOM 2323 N N . LYS A 1 321 ? 27.232 -14.884 -14.876 1.00 38.59 321 LYS A N 1
ATOM 2324 C CA . LYS A 1 321 ? 26.503 -15.003 -16.135 1.00 38.59 321 LYS A CA 1
ATOM 2325 C C . LYS A 1 321 ? 27.469 -15.572 -17.169 1.00 38.59 321 LYS A C 1
ATOM 2327 O O . LYS A 1 321 ? 28.297 -14.841 -17.708 1.00 38.59 321 LYS A O 1
ATOM 2332 N N . ALA A 1 322 ? 27.409 -16.887 -17.370 1.00 33.06 322 ALA A N 1
ATOM 2333 C CA . ALA A 1 322 ? 28.187 -17.563 -18.380 1.00 33.06 322 ALA A CA 1
ATOM 2334 C C . ALA A 1 322 ? 27.686 -16.998 -19.702 1.00 33.06 322 ALA A C 1
ATOM 2336 O O . ALA A 1 322 ? 26.508 -17.111 -20.046 1.00 33.06 322 ALA A O 1
ATOM 2337 N N . ALA A 1 323 ? 28.567 -16.269 -20.370 1.00 45.88 323 ALA A N 1
ATOM 2338 C CA . ALA A 1 323 ? 28.312 -15.733 -21.681 1.00 45.88 323 ALA A CA 1
ATOM 2339 C C . ALA A 1 323 ? 28.281 -16.897 -22.673 1.00 45.88 323 ALA A C 1
ATOM 2341 O O . ALA A 1 323 ? 29.320 -17.246 -23.212 1.00 45.88 323 ALA A O 1
ATOM 2342 N N . GLU A 1 324 ? 27.095 -17.452 -22.930 1.00 39.34 324 GLU A N 1
ATOM 2343 C CA . GLU A 1 324 ? 26.758 -18.068 -24.212 1.00 39.34 324 GLU A CA 1
ATOM 2344 C C . GLU A 1 324 ? 25.306 -17.739 -24.606 1.00 39.34 324 GLU A C 1
ATOM 2346 O O . GLU A 1 324 ? 24.366 -17.921 -23.840 1.00 39.34 324 GLU A O 1
ATOM 2351 N N . ALA A 1 325 ? 25.180 -17.244 -25.843 1.00 42.28 325 ALA A N 1
ATOM 2352 C CA . ALA A 1 325 ? 23.984 -16.982 -26.647 1.00 42.28 325 ALA A CA 1
ATOM 2353 C C . ALA A 1 325 ? 23.014 -15.871 -26.185 1.00 42.28 325 ALA A C 1
ATOM 2355 O O . ALA A 1 325 ? 22.126 -16.058 -25.364 1.00 42.28 325 ALA A O 1
ATOM 2356 N N . SER A 1 326 ? 23.102 -14.720 -26.859 1.00 55.81 326 SER A N 1
ATOM 2357 C CA . SER A 1 326 ? 22.056 -13.695 -26.900 1.00 55.81 326 SER A CA 1
ATOM 2358 C C . SER A 1 326 ? 20.753 -14.274 -27.461 1.00 55.81 326 SER A C 1
ATOM 2360 O O . SER A 1 326 ? 20.587 -14.367 -28.680 1.00 55.81 326 SER A O 1
ATOM 2362 N N . CYS A 1 327 ? 19.840 -14.674 -26.586 1.00 67.00 327 CYS A N 1
ATOM 2363 C CA . CYS A 1 327 ? 18.449 -14.901 -26.939 1.00 67.00 327 CYS A CA 1
ATOM 2364 C C . CYS A 1 327 ? 17.533 -14.069 -26.050 1.00 67.00 327 CYS A C 1
ATOM 2366 O O . CYS A 1 327 ? 17.869 -13.720 -24.917 1.00 67.00 327 CYS A O 1
ATOM 2368 N N . THR A 1 328 ? 16.382 -13.734 -26.608 1.00 78.50 328 THR A N 1
ATOM 2369 C CA . THR A 1 328 ? 15.321 -12.982 -25.962 1.00 78.50 328 THR A CA 1
ATOM 2370 C C . THR A 1 328 ? 14.201 -13.958 -25.631 1.00 78.50 328 THR A C 1
ATOM 2372 O O . THR A 1 328 ? 13.831 -14.793 -26.460 1.00 78.50 328 THR A O 1
ATOM 2375 N N . ASN A 1 329 ? 13.672 -13.867 -24.414 1.00 80.81 329 ASN A N 1
ATOM 2376 C CA . ASN A 1 329 ? 12.582 -14.723 -23.962 1.00 80.81 329 ASN A CA 1
ATOM 2377 C C . ASN A 1 329 ? 11.273 -14.281 -24.622 1.00 80.81 329 ASN A C 1
ATOM 2379 O O . ASN A 1 329 ? 10.877 -13.123 -24.495 1.00 80.81 329 ASN A O 1
ATOM 2383 N N . VAL A 1 330 ? 10.603 -15.203 -25.311 1.00 82.94 330 VAL A N 1
ATOM 2384 C CA . VAL A 1 330 ? 9.337 -14.961 -26.005 1.00 82.94 330 VAL A CA 1
ATOM 2385 C C . VAL A 1 330 ? 8.312 -15.997 -25.571 1.00 82.94 330 VAL A C 1
ATOM 2387 O O . VAL A 1 330 ? 8.499 -17.199 -25.765 1.00 82.94 330 VAL A O 1
ATOM 2390 N N . SER A 1 331 ? 7.219 -15.516 -24.986 1.00 86.81 331 SER A N 1
ATOM 2391 C CA . SER A 1 331 ? 6.093 -16.341 -24.553 1.00 86.81 331 SER A CA 1
ATOM 2392 C C . SER A 1 331 ? 5.117 -16.569 -25.706 1.00 86.81 331 SER A C 1
ATOM 2394 O O . SER A 1 331 ? 4.746 -15.632 -26.419 1.00 86.81 331 SER A O 1
ATOM 2396 N N . VAL A 1 332 ? 4.688 -17.817 -25.885 1.00 86.19 332 VAL A N 1
ATOM 2397 C CA . VAL A 1 332 ? 3.645 -18.181 -26.851 1.00 86.19 332 VAL A CA 1
ATOM 2398 C C . VAL A 1 332 ? 2.314 -18.266 -26.110 1.00 86.19 332 VAL A C 1
ATOM 2400 O O . VAL A 1 332 ? 2.231 -18.851 -25.034 1.00 86.19 332 VAL A O 1
ATOM 2403 N N . VAL A 1 333 ? 1.259 -17.654 -26.649 1.00 85.19 333 VAL A N 1
ATOM 2404 C CA . VAL A 1 333 ? -0.041 -17.602 -25.964 1.00 85.19 333 VAL A CA 1
ATOM 2405 C C . VAL A 1 333 ? -0.588 -19.013 -25.762 1.00 85.19 333 VAL A C 1
ATOM 2407 O O . VAL A 1 333 ? -0.802 -19.745 -26.726 1.00 85.19 333 VAL A O 1
ATOM 2410 N N . GLY A 1 334 ? -0.848 -19.361 -24.500 1.00 80.44 334 GLY A N 1
ATOM 2411 C CA . GLY A 1 334 ? -1.331 -20.687 -24.113 1.00 80.44 334 GLY A CA 1
ATOM 2412 C C . GLY A 1 334 ? -0.241 -21.759 -24.030 1.00 80.44 334 GLY A C 1
ATOM 2413 O O . GLY A 1 334 ? -0.583 -22.930 -23.898 1.00 80.44 334 GLY A O 1
ATOM 2414 N N . ASP A 1 335 ? 1.038 -21.380 -24.099 1.00 85.56 335 ASP A N 1
ATOM 2415 C CA . ASP A 1 335 ? 2.186 -22.285 -24.019 1.00 85.56 335 ASP A CA 1
ATOM 2416 C C . ASP A 1 335 ? 3.325 -21.663 -23.170 1.00 85.56 335 ASP A C 1
ATOM 2418 O O . ASP A 1 335 ? 3.114 -20.697 -22.437 1.00 85.56 335 ASP A O 1
ATOM 2422 N N . ALA A 1 336 ? 4.518 -22.251 -23.224 1.00 86.00 336 ALA A N 1
ATOM 2423 C CA . ALA A 1 336 ? 5.694 -21.903 -22.447 1.00 86.00 336 ALA A CA 1
ATOM 2424 C C . ALA A 1 336 ? 6.461 -20.696 -23.029 1.00 86.00 336 ALA A C 1
ATOM 2426 O O . ALA A 1 336 ? 6.138 -20.147 -24.090 1.00 86.00 336 ALA A O 1
ATOM 2427 N N . THR A 1 337 ? 7.519 -20.292 -22.326 1.00 85.19 337 THR A N 1
ATOM 2428 C CA . THR A 1 337 ? 8.429 -19.218 -22.735 1.00 85.19 337 THR A CA 1
ATOM 2429 C C . THR A 1 337 ? 9.689 -19.803 -23.361 1.00 85.19 337 THR A C 1
ATOM 2431 O O . THR A 1 337 ? 10.396 -20.598 -22.741 1.00 85.19 337 THR A O 1
ATOM 2434 N N . TYR A 1 338 ? 9.996 -19.383 -24.587 1.00 83.75 338 TYR A N 1
ATOM 2435 C CA . TYR A 1 338 ? 11.075 -19.924 -25.414 1.00 83.75 338 TYR A CA 1
ATOM 2436 C C . TYR A 1 338 ? 12.163 -18.877 -25.668 1.00 83.75 338 TYR A C 1
ATOM 2438 O O . TYR A 1 338 ? 11.907 -17.676 -25.701 1.00 83.75 338 TYR A O 1
ATOM 2446 N N . CYS A 1 339 ? 13.391 -19.343 -25.857 1.00 82.88 339 CYS A N 1
ATOM 2447 C CA . CYS A 1 339 ? 14.566 -18.514 -26.115 1.00 82.88 339 CYS A CA 1
ATOM 2448 C C . CYS A 1 339 ? 14.765 -18.379 -27.630 1.00 82.88 339 CYS A C 1
ATOM 2450 O O . CYS A 1 339 ? 15.156 -19.338 -28.291 1.00 82.88 339 CYS A O 1
ATOM 2452 N N . VAL A 1 340 ? 14.492 -17.193 -28.189 1.00 81.19 340 VAL A N 1
ATOM 2453 C CA . VAL A 1 340 ? 14.609 -16.921 -29.636 1.00 81.19 340 VAL A CA 1
ATOM 2454 C C . VAL A 1 340 ? 15.635 -15.827 -29.922 1.00 81.19 340 VAL A C 1
ATOM 2456 O O . VAL A 1 340 ? 15.892 -14.960 -29.089 1.00 81.19 340 VAL A O 1
ATOM 2459 N N . LYS A 1 341 ? 16.251 -15.852 -31.105 1.00 80.69 341 LYS A N 1
ATOM 2460 C CA . LYS A 1 341 ? 17.262 -14.864 -31.515 1.00 80.69 341 LYS A CA 1
ATOM 2461 C C . LYS A 1 341 ? 16.675 -13.913 -32.558 1.00 80.69 341 LYS A C 1
ATOM 2463 O O . LYS A 1 341 ? 16.257 -14.373 -33.614 1.00 80.69 341 LYS A O 1
ATOM 2468 N N . GLY A 1 342 ? 16.691 -12.606 -32.289 1.00 75.69 342 GLY A N 1
ATOM 2469 C CA . GLY A 1 342 ? 16.276 -11.565 -33.242 1.00 75.69 342 GLY A CA 1
ATOM 2470 C C . GLY A 1 342 ? 15.230 -10.592 -32.692 1.00 75.69 342 GLY A C 1
ATOM 2471 O O . GLY A 1 342 ? 14.959 -10.575 -31.491 1.00 75.69 342 GLY A O 1
ATOM 2472 N N . ALA A 1 343 ? 14.666 -9.771 -33.583 1.00 78.44 343 ALA A N 1
ATOM 2473 C CA . ALA A 1 343 ? 13.596 -8.829 -33.262 1.00 78.44 343 ALA A CA 1
ATOM 2474 C C . ALA A 1 343 ? 12.285 -9.590 -33.007 1.00 78.44 343 ALA A C 1
ATOM 2476 O O . ALA A 1 343 ? 11.698 -10.176 -33.918 1.00 78.44 343 ALA A O 1
ATOM 2477 N N . ILE A 1 344 ? 11.864 -9.624 -31.747 1.00 84.88 344 ILE A N 1
ATOM 2478 C CA . ILE A 1 344 ? 10.727 -10.419 -31.277 1.00 84.88 344 ILE A CA 1
ATOM 2479 C C . ILE A 1 344 ? 9.390 -9.907 -31.825 1.00 84.88 344 ILE A C 1
ATOM 2481 O O . ILE A 1 344 ? 9.264 -8.739 -32.188 1.00 84.88 344 ILE A O 1
ATOM 2485 N N . CYS A 1 345 ? 8.386 -10.786 -31.851 1.00 79.31 345 CYS A N 1
ATOM 2486 C CA . CYS A 1 345 ? 7.020 -10.447 -32.246 1.00 79.31 345 CYS A CA 1
ATOM 2487 C C . CYS A 1 345 ? 6.467 -9.236 -31.471 1.00 79.31 345 CYS A C 1
ATOM 2489 O O . CYS A 1 345 ? 6.231 -9.314 -30.266 1.00 79.31 345 CYS A O 1
ATOM 2491 N N . GLY A 1 346 ? 6.252 -8.129 -32.183 1.00 79.25 346 GLY A N 1
ATOM 2492 C CA . GLY A 1 346 ? 5.859 -6.838 -31.622 1.00 79.25 346 GLY A CA 1
ATOM 2493 C C . GLY A 1 346 ? 5.800 -5.757 -32.702 1.00 79.25 346 GLY A C 1
ATOM 2494 O O . GLY A 1 346 ? 5.530 -6.048 -33.871 1.00 79.25 346 GLY A O 1
ATOM 2495 N N . ASP A 1 347 ? 6.062 -4.509 -32.326 1.00 63.62 347 ASP A N 1
ATOM 2496 C CA . ASP A 1 347 ? 6.028 -3.378 -33.264 1.00 63.62 347 ASP A CA 1
ATOM 2497 C C . ASP A 1 347 ? 7.280 -3.306 -34.161 1.00 63.62 347 ASP A C 1
ATOM 2499 O O . ASP A 1 347 ? 7.203 -2.811 -35.283 1.00 63.62 347 ASP A O 1
ATOM 2503 N N . GLU A 1 348 ? 8.403 -3.887 -33.721 1.00 64.69 348 GLU A N 1
ATOM 2504 C CA . GLU A 1 348 ? 9.700 -3.849 -34.422 1.00 64.69 348 GLU A CA 1
ATOM 2505 C C . GLU A 1 348 ? 10.149 -5.212 -35.002 1.00 64.69 348 GLU A C 1
ATOM 2507 O O . GLU A 1 348 ? 11.213 -5.294 -35.616 1.00 64.69 348 GLU A O 1
ATOM 2512 N N . GLY A 1 349 ? 9.361 -6.290 -34.848 1.00 77.06 349 GLY A N 1
ATOM 2513 C CA . GLY A 1 349 ? 9.747 -7.636 -35.300 1.00 77.06 349 GLY A CA 1
ATOM 2514 C C . GLY A 1 349 ? 8.614 -8.667 -35.388 1.00 77.06 349 GLY A C 1
ATOM 2515 O O . GLY A 1 349 ? 7.490 -8.439 -34.934 1.00 77.06 349 GLY A O 1
ATOM 2516 N N . ASP A 1 350 ? 8.905 -9.812 -36.013 1.00 82.19 350 ASP A N 1
ATOM 2517 C CA . ASP A 1 350 ? 7.979 -10.931 -36.254 1.00 82.19 350 ASP A CA 1
ATOM 2518 C C . ASP A 1 350 ? 8.538 -12.303 -35.829 1.00 82.19 350 ASP A C 1
ATOM 2520 O O . ASP A 1 350 ? 7.914 -13.339 -36.083 1.00 82.19 350 ASP A O 1
ATOM 2524 N N . VAL A 1 351 ? 9.686 -12.327 -35.144 1.00 86.00 351 VAL A N 1
ATOM 2525 C CA . VAL A 1 351 ? 10.346 -13.572 -34.740 1.00 86.00 351 VAL A CA 1
ATOM 2526 C C . VAL A 1 351 ? 9.574 -14.250 -33.604 1.00 86.00 351 VAL A C 1
ATOM 2528 O O . VAL A 1 351 ? 9.330 -13.659 -32.549 1.00 86.00 351 VAL A O 1
ATOM 2531 N N . CYS A 1 352 ? 9.233 -15.520 -33.828 1.00 88.00 352 CYS A N 1
ATOM 2532 C CA . CYS A 1 352 ? 8.564 -16.416 -32.888 1.00 88.00 352 CYS A CA 1
ATOM 2533 C C . CYS A 1 352 ? 9.277 -17.780 -32.820 1.00 88.00 352 CYS A C 1
ATOM 2535 O O . CYS A 1 352 ? 10.003 -18.125 -33.759 1.00 88.00 352 CYS A O 1
ATOM 2537 N N . PRO A 1 353 ? 9.051 -18.567 -31.749 1.00 89.69 353 PRO A N 1
ATOM 2538 C CA . PRO A 1 353 ? 9.664 -19.886 -31.577 1.00 89.69 353 PRO A CA 1
ATOM 2539 C C . PRO A 1 353 ? 9.324 -20.855 -32.711 1.00 89.69 353 PRO A C 1
ATOM 2541 O O . PRO A 1 353 ? 8.204 -20.867 -33.229 1.00 89.69 353 PRO A O 1
ATOM 2544 N N . LYS A 1 354 ? 10.297 -21.673 -33.098 1.00 87.19 354 LYS A N 1
ATOM 2545 C CA . LYS A 1 354 ? 10.204 -22.674 -34.159 1.00 87.19 354 LYS A CA 1
ATOM 2546 C C . LYS A 1 354 ? 10.013 -24.066 -33.587 1.00 87.19 354 LYS A C 1
ATOM 2548 O O . LYS A 1 354 ? 10.370 -24.339 -32.445 1.00 87.19 354 LYS A O 1
ATOM 2553 N N . LYS A 1 355 ? 9.444 -24.965 -34.392 1.00 85.94 355 LYS A N 1
ATOM 2554 C CA . LYS A 1 355 ? 9.241 -26.358 -33.996 1.00 85.94 355 LYS A CA 1
ATOM 2555 C C . LYS A 1 355 ? 10.564 -26.969 -33.533 1.00 85.94 355 LYS A C 1
ATOM 2557 O O . LYS A 1 355 ? 11.532 -26.988 -34.288 1.00 85.94 355 LYS A O 1
ATOM 2562 N N . GLY A 1 356 ? 10.572 -27.534 -32.330 1.00 82.00 356 GLY A N 1
ATOM 2563 C CA . GLY A 1 356 ? 11.770 -28.117 -31.727 1.00 82.00 356 GLY A CA 1
ATOM 2564 C C . GLY A 1 356 ? 12.525 -27.195 -30.766 1.00 82.00 356 GLY A C 1
ATOM 2565 O O . GLY A 1 356 ? 13.430 -27.684 -30.095 1.00 82.00 356 GLY A O 1
ATOM 2566 N N . ASP A 1 357 ? 12.155 -25.915 -30.646 1.00 83.25 357 ASP A N 1
ATOM 2567 C CA . ASP A 1 357 ? 12.759 -25.013 -29.661 1.00 83.25 357 ASP A CA 1
ATOM 2568 C C . ASP A 1 357 ? 12.399 -25.442 -28.234 1.00 83.25 357 ASP A C 1
ATOM 2570 O O . ASP A 1 357 ? 11.236 -25.709 -27.923 1.00 83.25 357 ASP A O 1
ATOM 2574 N N . THR A 1 358 ? 13.395 -25.487 -27.349 1.00 82.00 358 THR A N 1
ATOM 2575 C CA . THR A 1 358 ? 13.204 -25.849 -25.939 1.00 82.00 358 THR A CA 1
ATOM 2576 C C . THR A 1 358 ? 12.834 -24.618 -25.116 1.00 82.00 358 THR A C 1
ATOM 2578 O O . THR A 1 358 ? 13.501 -23.582 -25.185 1.00 82.00 358 THR A O 1
ATOM 2581 N N . ALA A 1 359 ? 11.779 -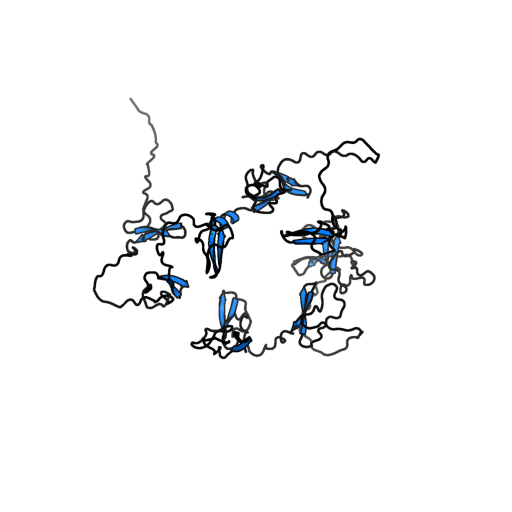24.730 -24.314 1.00 82.94 359 ALA A N 1
ATOM 2582 C CA . ALA A 1 359 ? 11.352 -23.670 -23.416 1.00 82.94 359 ALA A CA 1
ATOM 2583 C C . ALA A 1 359 ? 12.388 -23.415 -22.311 1.00 82.94 359 ALA A C 1
ATOM 2585 O O . ALA A 1 359 ? 12.965 -24.342 -21.744 1.00 82.94 359 ALA A O 1
ATOM 2586 N N . VAL A 1 360 ? 12.580 -22.141 -21.979 1.00 80.69 360 VAL A N 1
ATOM 2587 C CA . VAL A 1 360 ? 13.465 -21.656 -20.908 1.00 80.69 360 VAL A CA 1
ATOM 2588 C C . VAL A 1 360 ? 12.696 -21.202 -19.665 1.00 80.69 360 VAL A C 1
ATOM 2590 O O . VAL A 1 360 ? 13.305 -20.918 -18.637 1.00 80.69 360 VAL A O 1
ATOM 2593 N N . GLY A 1 361 ? 11.363 -21.143 -19.741 1.00 77.69 361 GLY A N 1
ATOM 2594 C CA . GLY A 1 361 ? 10.488 -20.752 -18.638 1.00 77.69 361 GLY A CA 1
ATOM 2595 C C . GLY A 1 361 ? 9.032 -21.145 -18.879 1.00 77.69 361 GLY A C 1
ATOM 2596 O O . GLY A 1 361 ? 8.668 -21.542 -19.984 1.00 77.69 361 GLY A O 1
ATOM 2597 N N . ASP A 1 362 ? 8.208 -21.056 -17.833 1.00 80.38 362 ASP A N 1
ATOM 2598 C CA . ASP A 1 362 ? 6.743 -21.246 -17.870 1.00 80.38 362 ASP A CA 1
ATOM 2599 C C . ASP A 1 362 ? 6.258 -22.589 -18.451 1.00 80.38 362 ASP A C 1
ATOM 2601 O O . ASP A 1 362 ? 5.116 -22.734 -18.881 1.00 80.38 362 ASP A O 1
ATOM 2605 N N . CYS A 1 363 ? 7.125 -23.602 -18.446 1.00 82.94 363 CYS A N 1
ATOM 2606 C CA . CYS A 1 363 ? 6.798 -24.945 -18.895 1.00 82.94 363 CYS A CA 1
ATOM 2607 C C . CYS A 1 363 ? 6.041 -25.719 -17.805 1.00 82.94 363 CYS A C 1
ATOM 2609 O O . CYS A 1 363 ? 6.609 -26.020 -16.753 1.00 82.94 363 CYS A O 1
ATOM 2611 N N . ILE A 1 364 ? 4.775 -26.068 -18.060 1.00 81.12 364 ILE A N 1
ATOM 2612 C CA . ILE A 1 364 ? 3.937 -26.846 -17.133 1.00 81.12 364 ILE A CA 1
ATOM 2613 C C . ILE A 1 364 ? 3.404 -28.137 -17.784 1.00 81.12 364 ILE A C 1
ATOM 2615 O O . ILE A 1 364 ? 3.175 -28.156 -18.994 1.00 81.12 364 ILE A O 1
ATOM 2619 N N . PRO A 1 365 ? 3.134 -29.208 -17.008 1.00 78.00 365 PRO A N 1
ATOM 2620 C CA . PRO A 1 365 ? 2.726 -30.511 -17.550 1.00 78.00 365 PRO A CA 1
ATOM 2621 C C . PRO A 1 365 ? 1.406 -30.538 -18.327 1.00 78.00 365 PRO A C 1
ATOM 2623 O O . PRO A 1 365 ? 1.128 -31.497 -19.039 1.00 78.00 365 PRO A O 1
ATOM 2626 N N . THR A 1 366 ? 0.570 -29.511 -18.167 1.00 77.12 366 THR A N 1
ATOM 2627 C CA . THR A 1 366 ? -0.722 -29.393 -18.855 1.00 77.12 366 THR A CA 1
ATOM 2628 C C . THR A 1 366 ? -0.603 -28.800 -20.259 1.00 77.12 366 THR A C 1
ATOM 2630 O O . THR A 1 366 ? -1.611 -28.717 -20.958 1.00 77.12 366 THR A O 1
ATOM 2633 N N . LEU A 1 367 ? 0.589 -28.354 -20.672 1.00 79.62 367 LEU A N 1
ATOM 2634 C CA . LEU A 1 367 ? 0.817 -27.809 -22.009 1.00 79.62 367 LEU A CA 1
ATOM 2635 C C . LEU A 1 367 ? 0.978 -28.927 -23.033 1.00 79.62 367 LEU A C 1
ATOM 2637 O O . LEU A 1 367 ? 1.614 -29.946 -22.774 1.00 79.62 367 LEU A O 1
ATOM 2641 N N . THR A 1 368 ? 0.470 -28.700 -24.241 1.00 78.12 368 THR A N 1
ATOM 2642 C CA . THR A 1 368 ? 0.639 -29.632 -25.366 1.00 78.12 368 THR A CA 1
ATOM 2643 C C . THR A 1 368 ? 2.107 -29.772 -25.793 1.00 78.12 368 THR A C 1
ATOM 2645 O O . THR A 1 368 ? 2.486 -30.801 -26.344 1.00 78.12 368 THR A O 1
ATOM 2648 N N . SER A 1 369 ? 2.941 -28.769 -25.510 1.00 80.50 369 SER A N 1
ATOM 2649 C CA . SER A 1 369 ? 4.391 -28.782 -25.733 1.00 80.50 369 SER A CA 1
ATOM 2650 C C . SER A 1 369 ? 5.181 -29.596 -24.702 1.00 80.50 369 SER A C 1
ATOM 2652 O O . SER A 1 369 ? 6.375 -29.825 -24.903 1.00 80.50 369 SER A O 1
ATOM 2654 N N . TYR A 1 370 ? 4.559 -30.036 -23.601 1.00 84.00 370 TYR A N 1
ATOM 2655 C CA . TYR A 1 370 ? 5.253 -30.720 -22.513 1.00 84.00 370 TYR A CA 1
ATOM 2656 C C . TYR A 1 370 ? 5.607 -32.167 -22.866 1.00 84.00 370 TYR A C 1
ATOM 2658 O O . TYR A 1 370 ? 4.744 -33.013 -23.109 1.00 84.00 370 TYR A O 1
ATOM 2666 N N . VAL A 1 371 ? 6.900 -32.481 -22.812 1.00 82.81 371 VAL A N 1
ATOM 2667 C CA . VAL A 1 371 ? 7.425 -33.831 -23.005 1.00 82.81 371 VAL A CA 1
ATOM 2668 C C . VAL A 1 371 ? 7.698 -34.455 -21.637 1.00 82.81 371 VAL A C 1
ATOM 2670 O O . VAL A 1 371 ? 8.718 -34.191 -20.998 1.00 82.81 371 VAL A O 1
ATOM 2673 N N . GLY A 1 372 ? 6.797 -35.338 -21.194 1.00 69.38 372 GLY A N 1
ATOM 2674 C CA . GLY A 1 372 ? 6.882 -35.981 -19.874 1.00 69.38 372 GLY A CA 1
ATOM 2675 C C . GLY A 1 372 ? 8.153 -36.804 -19.638 1.00 69.38 372 GLY A C 1
ATOM 2676 O O . GLY A 1 372 ? 8.595 -36.927 -18.501 1.00 69.38 372 GLY A O 1
ATOM 2677 N N . ALA A 1 373 ? 8.791 -37.309 -20.699 1.00 70.31 373 ALA A N 1
ATOM 2678 C CA . ALA A 1 373 ? 10.043 -38.063 -20.595 1.00 70.31 373 ALA A CA 1
ATOM 2679 C C . ALA A 1 373 ? 11.250 -37.199 -20.183 1.00 70.31 373 ALA A C 1
ATOM 2681 O O . ALA A 1 373 ? 12.183 -37.708 -19.569 1.00 70.31 373 ALA A O 1
ATOM 2682 N N . THR A 1 374 ? 11.243 -35.904 -20.510 1.00 70.81 374 THR A N 1
ATOM 2683 C CA . THR A 1 374 ? 12.360 -34.979 -20.253 1.00 70.81 374 THR A CA 1
ATOM 2684 C C . THR A 1 374 ? 11.983 -33.845 -19.305 1.00 70.81 374 THR A C 1
ATOM 2686 O O . THR A 1 374 ? 12.806 -32.971 -19.042 1.00 70.81 374 THR A O 1
ATOM 2689 N N . SER A 1 375 ? 10.743 -33.835 -18.796 1.00 77.69 375 SER A N 1
ATOM 2690 C CA . SER A 1 375 ? 10.184 -32.742 -17.986 1.00 77.69 375 SER A CA 1
ATOM 2691 C C . SER A 1 375 ? 10.397 -31.354 -18.610 1.00 77.69 375 SER A C 1
ATOM 2693 O O . SER A 1 375 ? 10.566 -30.370 -17.895 1.00 77.69 375 SER A O 1
ATOM 2695 N N . SER A 1 376 ? 10.421 -31.283 -19.944 1.00 77.31 376 SER A N 1
ATOM 2696 C CA . SER A 1 376 ? 10.764 -30.083 -20.714 1.00 77.31 376 SER A CA 1
ATOM 2697 C C . SER A 1 376 ? 9.696 -29.803 -21.765 1.00 77.31 376 SER A C 1
ATOM 2699 O O . SER A 1 376 ? 9.095 -30.737 -22.297 1.00 77.31 376 SER A O 1
ATOM 2701 N N . CYS A 1 377 ? 9.474 -28.531 -22.089 1.00 82.06 377 CYS A N 1
ATOM 2702 C CA . CYS A 1 377 ? 8.543 -28.137 -23.143 1.00 82.06 377 CYS A CA 1
ATOM 2703 C C . CYS A 1 377 ? 9.322 -27.891 -24.425 1.00 82.06 377 CYS A C 1
ATOM 2705 O O . CYS A 1 377 ? 10.305 -27.150 -24.424 1.00 82.06 377 CYS A O 1
ATOM 2707 N N . VAL A 1 378 ? 8.889 -28.530 -25.503 1.00 87.44 378 VAL A N 1
ATOM 2708 C CA . VAL A 1 378 ? 9.484 -28.394 -26.828 1.00 87.44 378 VAL A CA 1
ATOM 2709 C C . VAL A 1 378 ? 8.398 -27.903 -27.766 1.00 87.44 378 VAL A C 1
ATOM 2711 O O . VAL A 1 378 ? 7.331 -28.514 -27.845 1.00 87.44 378 VAL A O 1
ATOM 2714 N N . ALA A 1 379 ? 8.665 -26.803 -28.470 1.00 85.25 379 ALA A N 1
ATOM 2715 C CA . ALA A 1 379 ? 7.702 -26.162 -29.351 1.00 85.25 379 ALA A CA 1
ATOM 2716 C C . ALA A 1 379 ? 7.151 -27.193 -30.360 1.00 85.25 379 ALA A C 1
ATOM 2718 O O . ALA A 1 379 ? 7.917 -27.738 -31.167 1.00 85.25 379 ALA A O 1
ATOM 2719 N N . PRO A 1 380 ? 5.840 -27.500 -30.327 1.00 82.06 380 PRO A N 1
ATOM 2720 C CA . PRO A 1 380 ? 5.271 -28.604 -31.101 1.00 82.06 380 PRO A CA 1
ATOM 2721 C C . PRO A 1 380 ? 5.149 -28.271 -32.596 1.00 82.06 380 PRO A C 1
ATOM 2723 O O . PRO A 1 380 ? 5.122 -29.170 -33.444 1.00 82.06 380 PRO A O 1
ATOM 2726 N N . ALA A 1 381 ? 5.104 -26.981 -32.930 1.00 85.50 381 ALA A N 1
ATOM 2727 C CA . ALA A 1 381 ? 5.027 -26.440 -34.280 1.00 85.50 381 ALA A CA 1
ATOM 2728 C C . ALA A 1 381 ? 5.737 -25.079 -34.346 1.00 85.50 381 ALA A C 1
ATOM 2730 O O . ALA A 1 381 ? 6.164 -24.549 -33.327 1.00 85.50 381 ALA A O 1
ATOM 2731 N N . ASP A 1 382 ? 5.845 -24.504 -35.541 1.00 86.44 382 ASP A N 1
ATOM 2732 C CA . ASP A 1 382 ? 6.291 -23.121 -35.700 1.00 86.44 382 ASP A CA 1
ATOM 2733 C C . ASP A 1 382 ? 5.213 -22.163 -35.178 1.00 86.44 382 ASP A C 1
ATOM 2735 O O . ASP A 1 382 ? 4.064 -22.204 -35.632 1.00 86.44 382 ASP A O 1
ATOM 2739 N N . ALA A 1 383 ? 5.575 -21.281 -34.248 1.00 87.56 383 ALA A N 1
ATOM 2740 C CA . ALA A 1 383 ? 4.704 -20.193 -33.834 1.00 87.56 383 ALA A CA 1
ATOM 2741 C C . ALA A 1 383 ? 4.730 -19.062 -34.870 1.00 87.56 383 ALA A C 1
ATOM 2743 O O . ALA A 1 383 ? 5.749 -18.781 -35.505 1.00 87.56 383 ALA A O 1
ATOM 2744 N N . THR A 1 384 ? 3.594 -18.385 -35.022 1.00 88.69 384 THR A N 1
ATOM 2745 C CA . THR A 1 384 ? 3.447 -17.238 -35.925 1.00 88.69 384 THR A CA 1
ATOM 2746 C C . THR A 1 384 ? 3.074 -15.987 -35.143 1.00 88.69 384 THR A C 1
ATOM 2748 O O . THR A 1 384 ? 2.290 -16.053 -34.196 1.00 88.69 384 THR A O 1
ATOM 2751 N N . CYS A 1 385 ? 3.652 -14.848 -35.529 1.00 88.69 385 CYS A N 1
ATOM 2752 C CA . CYS A 1 385 ? 3.378 -13.559 -34.904 1.00 88.69 385 CYS A CA 1
ATOM 2753 C C . CYS A 1 385 ? 2.047 -12.995 -35.415 1.00 88.69 385 CYS A C 1
ATOM 2755 O O . CYS A 1 385 ? 1.944 -12.587 -36.574 1.00 88.69 385 CYS A O 1
ATOM 2757 N N . GLN A 1 386 ? 1.024 -12.963 -34.563 1.00 86.44 386 GLN A N 1
ATOM 2758 C CA . GLN A 1 386 ? -0.332 -12.542 -34.926 1.00 86.44 386 GLN A CA 1
ATOM 2759 C C . GLN A 1 386 ? -0.904 -11.557 -33.907 1.00 86.44 386 GLN A C 1
ATOM 2761 O O . GLN A 1 386 ? -0.412 -11.431 -32.789 1.00 86.44 386 GLN A O 1
ATOM 2766 N N . LYS A 1 387 ? -1.959 -10.835 -34.293 1.00 81.50 387 LYS A N 1
ATOM 2767 C CA . LYS A 1 387 ? -2.691 -9.972 -33.364 1.00 81.50 387 LYS A CA 1
ATOM 2768 C C . LYS A 1 387 ? -3.577 -10.842 -32.474 1.00 81.50 387 LYS A C 1
ATOM 2770 O O . LYS A 1 387 ? -4.459 -11.536 -32.973 1.00 81.50 387 LYS A O 1
ATOM 2775 N N . ILE A 1 388 ? -3.323 -10.817 -31.173 1.00 81.12 388 ILE A N 1
ATOM 2776 C CA . ILE A 1 388 ? -4.038 -11.620 -30.175 1.00 81.12 388 ILE A CA 1
ATOM 2777 C C . ILE A 1 388 ? -5.259 -10.848 -29.634 1.00 81.12 388 ILE A C 1
ATOM 2779 O O . ILE A 1 388 ? -5.358 -9.639 -29.859 1.00 81.12 388 ILE A O 1
ATOM 2783 N N . PRO A 1 389 ? -6.207 -11.496 -28.923 1.00 73.38 389 PRO A N 1
ATOM 2784 C CA . PRO A 1 389 ? -7.460 -10.860 -28.486 1.00 73.38 389 PRO A CA 1
ATOM 2785 C C . PRO A 1 389 ? -7.297 -9.602 -27.622 1.00 73.38 389 PRO A C 1
ATOM 2787 O O . PRO A 1 389 ? -8.197 -8.769 -27.580 1.00 73.38 389 PRO A O 1
ATOM 2790 N N . SER A 1 390 ? -6.146 -9.432 -26.968 1.00 75.62 390 SER A N 1
ATOM 2791 C CA . SER A 1 390 ? -5.801 -8.215 -26.223 1.00 75.62 390 SER A CA 1
ATOM 2792 C C . SER A 1 390 ? -5.472 -7.011 -27.116 1.00 75.62 390 SER A C 1
ATOM 2794 O O . SER A 1 390 ? -5.245 -5.917 -26.610 1.00 75.62 390 SER A O 1
ATOM 2796 N N . GLY A 1 391 ? -5.416 -7.191 -28.438 1.00 72.75 391 GLY A N 1
ATOM 2797 C CA . GLY A 1 391 ? -5.033 -6.163 -29.402 1.00 72.75 391 GLY A CA 1
ATOM 2798 C C . GLY A 1 391 ? -3.521 -6.016 -29.607 1.00 72.75 391 GLY A C 1
ATOM 2799 O O . GLY A 1 391 ? -3.129 -5.356 -30.568 1.00 72.75 391 GLY A O 1
ATOM 2800 N N . ALA A 1 392 ? -2.689 -6.656 -28.779 1.00 77.75 392 ALA A N 1
ATOM 2801 C CA . ALA A 1 392 ? -1.235 -6.719 -28.949 1.00 77.75 392 ALA A CA 1
ATOM 2802 C C . ALA A 1 392 ? -0.825 -7.752 -30.019 1.00 77.75 392 ALA A C 1
ATOM 2804 O O . ALA A 1 392 ? -1.620 -8.619 -30.392 1.00 77.75 392 ALA A O 1
ATOM 2805 N N . ARG A 1 393 ? 0.416 -7.682 -30.519 1.00 80.94 393 ARG A N 1
ATOM 2806 C CA . ARG A 1 393 ? 1.017 -8.758 -31.328 1.00 80.94 393 ARG A CA 1
ATOM 2807 C C . ARG A 1 393 ? 1.655 -9.789 -30.396 1.00 80.94 393 ARG A C 1
ATOM 2809 O O . ARG A 1 393 ? 2.330 -9.415 -29.445 1.00 80.94 393 ARG A O 1
ATOM 2816 N N . GLY A 1 394 ? 1.413 -11.070 -30.647 1.00 85.44 394 GLY A N 1
ATOM 2817 C CA . GLY A 1 394 ? 1.950 -12.175 -29.858 1.00 85.44 394 GLY A CA 1
ATOM 2818 C C . GLY A 1 394 ? 2.144 -13.433 -30.700 1.00 85.44 394 GLY A C 1
ATOM 2819 O O . GLY A 1 394 ? 1.550 -13.583 -31.770 1.00 85.44 394 GLY A O 1
ATOM 2820 N N . CYS A 1 395 ? 2.995 -14.336 -30.220 1.00 88.88 395 CYS A N 1
ATOM 2821 C CA . CYS A 1 395 ? 3.249 -15.612 -30.876 1.00 88.88 395 CYS A CA 1
ATOM 2822 C C . CYS A 1 395 ? 2.144 -16.619 -30.539 1.00 88.88 395 CYS A C 1
ATOM 2824 O O . CYS A 1 395 ? 1.772 -16.763 -29.374 1.00 88.88 395 CYS A O 1
ATOM 2826 N N . VAL A 1 396 ? 1.639 -17.331 -31.548 1.00 88.69 396 VAL A N 1
ATOM 2827 C CA . VAL A 1 396 ? 0.627 -18.391 -31.401 1.00 88.69 396 VAL A CA 1
ATOM 2828 C C . VAL A 1 396 ? 1.005 -19.621 -32.225 1.00 88.69 396 VAL A C 1
ATOM 2830 O O . VAL A 1 396 ? 1.533 -19.487 -33.334 1.00 88.69 396 VAL A O 1
ATOM 2833 N N . PHE A 1 397 ? 0.731 -20.818 -31.704 1.00 85.75 397 PHE A N 1
ATOM 2834 C CA . PHE A 1 397 ? 0.858 -22.062 -32.466 1.00 85.75 397 PHE A CA 1
ATOM 2835 C C . PHE A 1 397 ? -0.417 -22.307 -33.284 1.00 85.75 397 PHE A C 1
ATOM 2837 O O . PHE A 1 397 ? -1.496 -22.490 -32.726 1.00 85.75 397 PHE A O 1
ATOM 2844 N N . GLY A 1 398 ? -0.283 -22.328 -34.614 1.00 73.56 398 GLY A N 1
ATOM 2845 C CA . GLY A 1 398 ? -1.410 -22.501 -35.537 1.00 73.56 398 GLY A CA 1
ATOM 2846 C C . GLY A 1 398 ? -2.247 -21.232 -35.752 1.00 73.56 398 GLY A C 1
ATOM 2847 O O . GLY A 1 398 ? -2.253 -20.303 -34.949 1.00 73.56 398 GLY A O 1
ATOM 2848 N N . SER A 1 399 ? -2.931 -21.167 -36.892 1.00 44.41 399 SER A N 1
ATOM 2849 C CA . SER A 1 399 ? -3.791 -20.049 -37.277 1.00 44.41 399 SER A CA 1
ATOM 2850 C C . SER A 1 399 ? -5.101 -20.059 -36.488 1.00 44.41 399 SER A C 1
ATOM 2852 O O . SER A 1 399 ? -5.922 -20.964 -36.624 1.00 44.41 399 SER A O 1
ATOM 2854 N N . ILE A 1 400 ? -5.345 -18.997 -35.721 1.00 40.91 400 ILE A N 1
ATOM 2855 C CA . ILE A 1 400 ? -6.685 -18.658 -35.234 1.00 40.91 400 ILE A CA 1
ATOM 2856 C C . ILE A 1 400 ? -7.558 -18.259 -36.432 1.00 40.91 400 ILE A C 1
ATOM 2858 O O . ILE A 1 400 ? -7.605 -17.098 -36.831 1.00 40.91 400 ILE A O 1
ATOM 2862 N N . SER A 1 401 ? -8.267 -19.223 -37.027 1.00 31.55 401 SER A N 1
ATOM 2863 C CA . SER A 1 401 ? -9.468 -18.892 -37.800 1.00 31.55 401 SER A CA 1
ATOM 2864 C C . SER A 1 401 ? -10.535 -18.419 -36.826 1.00 31.55 401 SER A C 1
ATOM 2866 O O . SER A 1 401 ? -11.075 -19.196 -36.037 1.00 31.55 401 SER A O 1
ATOM 2868 N N . ALA A 1 402 ? -10.817 -17.120 -36.884 1.00 43.09 402 ALA A N 1
ATOM 2869 C CA . ALA A 1 402 ? -11.967 -16.508 -36.252 1.00 43.09 402 ALA A CA 1
ATOM 2870 C C . ALA A 1 402 ? -13.235 -17.261 -36.673 1.00 43.09 402 ALA A C 1
ATOM 2872 O O . ALA A 1 402 ? -13.669 -17.167 -37.818 1.00 43.09 402 ALA A O 1
ATOM 2873 N N . THR A 1 403 ? -13.835 -17.994 -35.739 1.00 29.67 403 THR A N 1
ATOM 2874 C CA . THR A 1 403 ? -15.224 -18.425 -35.880 1.00 29.67 403 THR A CA 1
ATOM 2875 C C . THR A 1 403 ? -15.972 -17.987 -34.636 1.00 29.67 403 THR A C 1
ATOM 2877 O O . THR A 1 403 ? -15.930 -18.608 -33.577 1.00 29.67 403 THR A O 1
ATOM 2880 N N . THR A 1 404 ? -16.610 -16.835 -34.779 1.00 37.97 404 THR A N 1
ATOM 2881 C CA . THR A 1 404 ? -17.729 -16.378 -33.971 1.00 37.97 404 THR A CA 1
ATOM 2882 C C . THR A 1 404 ? -18.775 -17.487 -33.929 1.00 37.97 404 THR A C 1
ATOM 2884 O O . THR A 1 404 ? -19.365 -17.811 -34.956 1.00 37.97 404 THR A O 1
ATOM 2887 N N . THR A 1 405 ? -19.054 -18.035 -32.749 1.00 28.25 405 THR A N 1
ATOM 2888 C CA . THR A 1 405 ? -20.318 -18.745 -32.535 1.00 28.25 405 THR A CA 1
ATOM 2889 C C . THR A 1 405 ? -20.851 -18.444 -31.147 1.00 28.25 405 THR A C 1
ATOM 2891 O O . THR A 1 405 ? -20.372 -18.937 -30.132 1.00 28.25 405 THR A O 1
ATOM 2894 N N . THR A 1 406 ? -21.857 -17.579 -31.147 1.00 37.31 406 THR A N 1
ATOM 2895 C CA . THR A 1 406 ? -22.887 -17.444 -30.126 1.00 37.31 406 THR A CA 1
ATOM 2896 C C . THR A 1 406 ? -23.521 -18.807 -29.843 1.00 37.31 406 THR A C 1
ATOM 2898 O O . THR A 1 406 ? -24.026 -19.434 -30.771 1.00 37.31 406 THR A O 1
ATOM 2901 N N . ALA A 1 407 ? -23.574 -19.233 -28.579 1.00 30.61 407 ALA A N 1
ATOM 2902 C CA . ALA A 1 407 ? -24.585 -20.182 -28.113 1.00 30.61 407 ALA A CA 1
ATOM 2903 C C . ALA A 1 407 ? -24.845 -20.042 -26.602 1.00 30.61 407 ALA A C 1
ATOM 2905 O O . ALA A 1 407 ? -23.935 -20.094 -25.777 1.00 30.61 407 ALA A O 1
ATOM 2906 N N . SER A 1 408 ? -26.127 -19.854 -26.289 1.00 30.02 408 SER A N 1
ATOM 2907 C CA . SER A 1 408 ? -26.793 -19.957 -24.984 1.00 30.02 408 SER A CA 1
ATOM 2908 C C . SER A 1 408 ? -26.734 -21.388 -24.396 1.00 30.02 408 SER A C 1
ATOM 2910 O O . SER A 1 408 ? -26.292 -22.310 -25.083 1.00 30.02 408 SER A O 1
ATOM 2912 N N . PRO A 1 409 ? -27.142 -21.603 -23.124 1.00 40.12 409 PRO A N 1
ATOM 2913 C CA . PRO A 1 409 ? -26.690 -22.739 -22.329 1.00 40.12 409 PRO A CA 1
ATOM 2914 C C . PRO A 1 409 ? -27.510 -24.003 -22.601 1.00 40.12 409 PRO A C 1
ATOM 2916 O O . PRO A 1 409 ? -28.732 -23.947 -22.723 1.00 40.12 409 PRO A O 1
ATOM 2919 N N . VAL A 1 410 ? -26.840 -25.158 -22.610 1.00 31.41 410 VAL A N 1
ATOM 2920 C CA . VAL A 1 410 ? -27.485 -26.475 -22.570 1.00 31.41 410 VAL A CA 1
ATOM 2921 C C . VAL A 1 410 ? -27.131 -27.175 -21.264 1.00 31.41 410 VAL A C 1
ATOM 2923 O O . VAL A 1 410 ? -25.972 -27.367 -20.907 1.00 31.41 410 VAL A O 1
ATOM 2926 N N . THR A 1 411 ? -28.188 -27.544 -20.556 1.00 31.30 411 THR A N 1
ATOM 2927 C CA . THR A 1 411 ? -28.247 -28.467 -19.427 1.00 31.30 411 THR A CA 1
ATOM 2928 C C . THR A 1 411 ? -28.136 -29.900 -19.949 1.00 31.30 411 THR A C 1
ATOM 2930 O O . THR A 1 411 ? -28.905 -30.228 -20.846 1.00 31.30 411 THR A O 1
ATOM 2933 N N . THR A 1 412 ? -27.270 -30.761 -19.392 1.00 29.36 412 THR A N 1
ATOM 2934 C CA . THR A 1 412 ? -27.601 -32.138 -18.923 1.00 29.36 412 THR A CA 1
ATOM 2935 C C . THR A 1 412 ? -26.376 -32.936 -18.417 1.00 29.36 412 THR A C 1
ATOM 2937 O O . THR A 1 412 ? -25.385 -33.106 -19.113 1.00 29.36 412 THR A O 1
ATOM 2940 N N . THR A 1 413 ? -26.497 -33.412 -17.169 1.00 31.14 413 THR A N 1
ATOM 2941 C CA . THR A 1 413 ? -26.182 -34.756 -16.614 1.00 31.14 413 THR A CA 1
ATOM 2942 C C . THR A 1 413 ? -24.942 -35.573 -17.049 1.00 31.14 413 THR A C 1
ATOM 2944 O O . THR A 1 413 ? -24.936 -36.189 -18.103 1.00 31.14 413 THR A O 1
ATOM 2947 N N . GLY A 1 414 ? -24.005 -35.754 -16.099 1.00 32.22 414 GLY A N 1
ATOM 2948 C CA . GLY A 1 414 ? -23.688 -37.061 -15.475 1.00 32.22 414 GLY A CA 1
ATOM 2949 C C . GLY A 1 414 ? -22.713 -38.078 -16.121 1.00 32.22 414 GLY A C 1
ATOM 2950 O O . GLY A 1 414 ? -23.178 -38.976 -16.806 1.00 32.22 414 GLY A O 1
ATOM 2951 N N . ALA A 1 415 ? -21.442 -38.039 -15.660 1.00 35.56 415 ALA A N 1
ATOM 2952 C CA . ALA A 1 415 ? -20.514 -39.148 -15.278 1.00 35.56 415 ALA A CA 1
ATOM 2953 C C . ALA A 1 415 ? -19.959 -40.164 -16.329 1.00 35.56 415 ALA A C 1
ATOM 2955 O O . ALA A 1 415 ? -20.576 -40.347 -17.371 1.00 35.56 415 ALA A O 1
ATOM 2956 N N . PRO A 1 416 ? -18.857 -40.923 -16.048 1.00 41.34 416 PRO A N 1
ATOM 2957 C CA . PRO A 1 416 ? -17.853 -40.832 -14.972 1.00 41.34 416 PRO A CA 1
ATOM 2958 C C . PRO A 1 416 ? -16.385 -40.670 -15.459 1.00 41.34 416 PRO A C 1
ATOM 2960 O O . PRO A 1 416 ? -16.018 -40.957 -16.594 1.00 41.34 416 PRO A O 1
ATOM 2963 N N . VAL A 1 417 ? -15.536 -40.234 -14.527 1.00 32.25 417 VAL A N 1
ATOM 2964 C CA . VAL A 1 417 ? -14.076 -40.043 -14.630 1.00 32.25 417 VAL A CA 1
ATOM 2965 C C . VAL A 1 417 ? -13.335 -41.377 -14.419 1.00 32.25 417 VAL A C 1
ATOM 2967 O O . VAL A 1 417 ? -13.718 -42.113 -13.504 1.00 32.25 417 VAL A O 1
ATOM 2970 N N . PRO A 1 418 ? -12.254 -41.699 -15.163 1.00 36.12 418 PRO A N 1
ATOM 2971 C CA . PRO A 1 418 ? -11.393 -42.821 -14.815 1.00 36.12 418 PRO A CA 1
ATOM 2972 C C . PRO A 1 418 ? -10.464 -42.439 -13.656 1.00 36.12 418 PRO A C 1
ATOM 2974 O O . PRO A 1 418 ? -9.741 -41.445 -13.683 1.00 36.12 418 PRO A O 1
ATOM 2977 N N . THR A 1 419 ? -10.542 -43.254 -12.613 1.00 34.62 419 THR A N 1
ATOM 2978 C CA . THR A 1 419 ? -9.772 -43.207 -11.374 1.00 34.62 419 THR A CA 1
ATOM 2979 C C . THR A 1 419 ? -8.444 -43.938 -11.542 1.00 34.62 419 THR A C 1
ATOM 2981 O O . THR A 1 419 ? -8.428 -45.094 -11.953 1.00 34.62 419 THR A O 1
ATOM 2984 N N . THR A 1 420 ? -7.360 -43.313 -11.079 1.00 30.36 420 THR A N 1
ATOM 2985 C CA . THR A 1 420 ? -6.175 -44.033 -10.596 1.00 30.36 420 THR A CA 1
ATOM 2986 C C . THR A 1 420 ? -5.783 -43.451 -9.234 1.00 30.36 420 THR A C 1
ATOM 2988 O O . THR A 1 420 ? -5.236 -42.356 -9.149 1.00 30.36 420 THR A O 1
ATOM 2991 N N . ALA A 1 421 ? -6.125 -44.173 -8.159 1.00 37.97 421 ALA A N 1
ATOM 2992 C CA . ALA A 1 421 ? -5.529 -44.043 -6.820 1.00 37.97 421 ALA A CA 1
ATOM 2993 C C . ALA A 1 421 ? -4.082 -44.585 -6.876 1.00 37.97 421 ALA A C 1
ATOM 2995 O O . ALA A 1 421 ? -3.811 -45.461 -7.690 1.00 37.97 421 ALA A O 1
ATOM 2996 N N . ASN A 1 422 ? -3.079 -44.151 -6.111 1.00 40.09 422 ASN A N 1
ATOM 2997 C CA . ASN A 1 422 ? -2.918 -43.989 -4.656 1.00 40.09 422 ASN A CA 1
ATOM 2998 C C . ASN A 1 422 ? -1.531 -43.292 -4.489 1.00 40.09 422 ASN A C 1
ATOM 3000 O O . ASN A 1 422 ? -0.694 -43.465 -5.370 1.00 40.09 422 ASN A O 1
ATOM 3004 N N . SER A 1 423 ? -1.145 -42.480 -3.502 1.00 47.81 423 SER A N 1
ATOM 3005 C CA . SER A 1 423 ? -1.283 -42.486 -2.035 1.00 47.81 423 SER A CA 1
ATOM 3006 C C . SER A 1 423 ? -0.759 -41.119 -1.546 1.00 47.81 423 SER A C 1
ATOM 3008 O O . SER A 1 423 ? 0.301 -40.699 -1.988 1.00 47.81 423 SER A O 1
ATOM 3010 N N . GLY A 1 424 ? -1.358 -40.327 -0.666 1.00 60.19 424 GLY A N 1
ATOM 3011 C CA . GLY A 1 424 ? -2.356 -40.590 0.353 1.00 60.19 424 GLY A CA 1
ATOM 3012 C C . GLY A 1 424 ? -1.996 -39.729 1.564 1.00 60.19 424 GLY A C 1
ATOM 3013 O O . GLY A 1 424 ? -1.457 -40.264 2.518 1.00 60.19 424 GLY A O 1
ATOM 3014 N N . LYS A 1 425 ? -2.225 -38.411 1.478 1.00 66.50 425 LYS A N 1
ATOM 3015 C CA . LYS A 1 425 ? -2.576 -37.486 2.573 1.00 66.50 425 LYS A CA 1
ATOM 3016 C C . LYS A 1 425 ? -3.045 -36.180 1.942 1.00 66.50 425 LYS A C 1
ATOM 3018 O O . LYS A 1 425 ? -2.328 -35.590 1.137 1.00 66.50 425 LYS A O 1
ATOM 3023 N N . CYS A 1 426 ? -4.260 -35.767 2.276 1.00 78.06 426 CYS A N 1
ATOM 3024 C CA . CYS A 1 426 ? -4.669 -34.396 2.026 1.00 78.06 426 CYS A CA 1
ATOM 3025 C C . CYS A 1 426 ? -3.942 -33.476 3.008 1.00 78.06 426 CYS A C 1
ATOM 3027 O O . CYS A 1 426 ? -3.401 -33.938 4.009 1.00 78.06 426 CYS A O 1
ATOM 3029 N N . SER A 1 427 ? -3.863 -32.188 2.701 1.00 83.31 427 SER A N 1
ATOM 3030 C CA . SER A 1 427 ? -3.155 -31.246 3.560 1.00 83.31 427 SER A CA 1
ATOM 3031 C C . SER A 1 427 ? -4.013 -30.823 4.755 1.00 83.31 427 SER A C 1
ATOM 3033 O O . SER A 1 427 ? -5.231 -30.664 4.631 1.00 83.31 427 SER A O 1
ATOM 3035 N N . THR A 1 428 ? -3.389 -30.656 5.919 1.00 86.69 428 THR A N 1
ATOM 3036 C CA . THR A 1 428 ? -4.043 -30.197 7.152 1.00 86.69 428 THR A CA 1
ATOM 3037 C C . THR A 1 428 ? -4.497 -28.737 7.053 1.00 86.69 428 THR A C 1
ATOM 3039 O O . THR A 1 428 ? -4.079 -27.981 6.172 1.00 86.69 428 THR A O 1
ATOM 3042 N N . ASN A 1 429 ? -5.345 -28.298 7.984 1.00 85.69 429 ASN A N 1
ATOM 3043 C CA . ASN A 1 429 ? -5.832 -26.917 8.023 1.00 85.69 429 ASN A CA 1
ATOM 3044 C C . ASN A 1 429 ? -4.650 -25.929 8.065 1.00 85.69 429 ASN A C 1
ATOM 3046 O O . ASN A 1 429 ? -3.666 -26.147 8.772 1.00 85.69 429 ASN A O 1
ATOM 3050 N N . TRP A 1 430 ? -4.739 -24.859 7.275 1.00 82.88 430 TRP A N 1
ATOM 3051 C CA . TRP A 1 430 ? -3.708 -23.830 7.072 1.00 82.88 430 TRP A CA 1
ATOM 3052 C C . TRP A 1 430 ? -2.376 -24.327 6.494 1.00 82.88 430 TRP A C 1
ATOM 3054 O O . TRP A 1 430 ? -1.388 -23.595 6.506 1.00 82.88 430 TRP A O 1
ATOM 3064 N N . SER A 1 431 ? -2.327 -25.552 5.971 1.00 86.38 431 SER A N 1
ATOM 3065 C CA . SER A 1 431 ? -1.114 -26.127 5.390 1.00 86.38 431 SER A CA 1
ATOM 3066 C C . SER A 1 431 ? -1.097 -25.978 3.871 1.00 86.38 431 SER A C 1
ATOM 3068 O O . SER A 1 431 ? -2.142 -25.823 3.230 1.00 86.38 431 SER A O 1
ATOM 3070 N N . GLN A 1 432 ? 0.105 -25.989 3.289 1.00 85.00 432 GLN A N 1
ATOM 3071 C CA . GLN A 1 432 ? 0.264 -25.911 1.841 1.00 85.00 432 GLN A CA 1
ATOM 3072 C C . GLN A 1 432 ? -0.450 -27.094 1.187 1.00 85.00 432 GLN A C 1
ATOM 3074 O O . GLN A 1 432 ? -0.338 -28.209 1.667 1.00 85.00 432 GLN A O 1
ATOM 3079 N N . CYS A 1 433 ? -1.212 -26.862 0.130 1.00 88.44 433 CYS A N 1
ATOM 3080 C CA . CYS A 1 433 ? -2.027 -27.883 -0.533 1.00 88.44 433 CYS A CA 1
ATOM 3081 C C . CYS A 1 433 ? -1.827 -27.913 -2.050 1.00 88.44 433 CYS A C 1
ATOM 3083 O O . CYS A 1 433 ? -2.398 -28.768 -2.724 1.00 88.44 433 CYS A O 1
ATOM 3085 N N . ASN A 1 434 ? -1.051 -26.957 -2.576 1.00 85.00 434 ASN A N 1
ATOM 3086 C CA . ASN A 1 434 ? -0.576 -26.885 -3.954 1.00 85.00 434 ASN A CA 1
ATOM 3087 C C . ASN A 1 434 ? 0.577 -25.851 -4.060 1.00 85.00 434 ASN A C 1
ATOM 3089 O O . ASN A 1 434 ? 0.821 -25.085 -3.120 1.00 85.00 434 ASN A O 1
ATOM 3093 N N . GLY A 1 435 ? 1.272 -25.809 -5.198 1.00 80.75 435 GLY A N 1
ATOM 3094 C CA . GLY A 1 435 ? 2.382 -24.896 -5.496 1.00 80.75 435 GLY A CA 1
ATOM 3095 C C . GLY A 1 435 ? 3.490 -25.568 -6.313 1.00 80.75 435 GLY A C 1
ATOM 3096 O O . GLY A 1 435 ? 3.506 -26.789 -6.470 1.00 80.75 435 GLY A O 1
ATOM 3097 N N . GLN A 1 436 ? 4.433 -24.781 -6.831 1.00 61.44 436 GLN A N 1
ATOM 3098 C CA . GLN A 1 436 ? 5.619 -25.301 -7.515 1.00 61.44 436 GLN A CA 1
ATOM 3099 C C . GLN A 1 436 ? 6.414 -26.226 -6.569 1.00 61.44 436 GLN A C 1
ATOM 3101 O O . GLN A 1 436 ? 6.806 -25.811 -5.481 1.00 61.44 436 GLN A O 1
ATOM 3106 N N . ASN A 1 437 ? 6.634 -27.477 -6.995 1.00 62.78 437 ASN A N 1
ATOM 3107 C CA . ASN A 1 437 ? 7.233 -28.596 -6.241 1.00 62.78 437 ASN A CA 1
ATOM 3108 C C . ASN A 1 437 ? 6.345 -29.267 -5.164 1.00 62.78 437 ASN A C 1
ATOM 3110 O O . ASN A 1 437 ? 6.878 -29.954 -4.293 1.00 62.78 437 ASN A O 1
ATOM 3114 N N . TRP A 1 438 ? 5.013 -29.129 -5.212 1.00 67.69 438 TRP A N 1
ATOM 3115 C CA . TRP A 1 438 ? 4.110 -29.847 -4.297 1.00 67.69 438 TRP A CA 1
ATOM 3116 C C . TRP A 1 438 ? 4.020 -31.355 -4.636 1.00 67.69 438 TRP A C 1
ATOM 3118 O O . TRP A 1 438 ? 3.586 -31.699 -5.735 1.00 67.69 438 TRP A O 1
ATOM 3128 N N . PRO A 1 439 ? 4.404 -32.272 -3.721 1.00 65.06 439 PRO A N 1
ATOM 3129 C CA . PRO A 1 439 ? 4.544 -33.699 -4.034 1.00 65.06 439 PRO A CA 1
ATOM 3130 C C . PRO A 1 439 ? 3.251 -34.526 -3.876 1.00 65.06 439 PRO A C 1
ATOM 3132 O O . PRO A 1 439 ? 3.274 -35.729 -4.130 1.00 65.06 439 PRO A O 1
ATOM 3135 N N . TYR A 1 440 ? 2.135 -33.921 -3.446 1.00 70.75 440 TYR A N 1
ATOM 3136 C CA . TYR A 1 440 ? 0.877 -34.619 -3.127 1.00 70.75 440 TYR A CA 1
ATOM 3137 C C . TYR A 1 440 ? -0.316 -34.116 -3.962 1.00 70.75 440 TYR A C 1
ATOM 3139 O O . TYR A 1 440 ? -0.218 -33.143 -4.704 1.00 70.75 440 TYR A O 1
ATOM 3147 N N . GLY A 1 441 ? -1.476 -34.773 -3.844 1.00 70.19 441 GLY A N 1
ATOM 3148 C CA . GLY A 1 441 ? -2.711 -34.338 -4.507 1.00 70.19 441 GLY A CA 1
ATOM 3149 C C . GLY A 1 441 ? -3.256 -33.010 -3.959 1.00 70.19 441 GLY A C 1
ATOM 3150 O O . GLY A 1 441 ? -3.030 -32.666 -2.798 1.00 70.19 441 GLY A O 1
ATOM 3151 N N . VAL A 1 442 ? -4.003 -32.271 -4.789 1.00 81.88 442 VAL A N 1
ATOM 3152 C CA . VAL A 1 442 ? -4.644 -30.996 -4.410 1.00 81.88 442 VAL A CA 1
ATOM 3153 C C . VAL A 1 442 ? -5.904 -31.275 -3.588 1.00 81.88 442 VAL A C 1
ATOM 3155 O O . VAL A 1 442 ? -7.017 -31.301 -4.113 1.00 81.88 442 VAL A O 1
ATOM 3158 N N . CYS A 1 443 ? -5.739 -31.533 -2.292 1.00 83.75 443 CYS A N 1
ATOM 3159 C CA . CYS A 1 443 ? -6.859 -31.753 -1.380 1.00 83.75 443 CYS A CA 1
ATOM 3160 C C . CYS A 1 443 ? -6.554 -31.298 0.054 1.00 83.75 443 CYS A C 1
ATOM 3162 O O . CYS A 1 443 ? -5.398 -31.255 0.473 1.00 83.75 443 CYS A O 1
ATOM 3164 N N . CYS A 1 444 ? -7.612 -30.976 0.802 1.00 86.44 444 CYS A N 1
ATOM 3165 C CA . CYS A 1 444 ? -7.576 -30.647 2.230 1.00 86.44 444 CYS A CA 1
ATOM 3166 C C . CYS A 1 444 ? -8.229 -31.775 3.035 1.00 86.44 444 CYS A C 1
ATOM 3168 O O . CYS A 1 444 ? -9.209 -32.352 2.566 1.00 86.44 444 CYS A O 1
ATOM 3170 N N . GLU A 1 445 ? -7.670 -32.125 4.200 1.00 87.38 445 GLU A N 1
ATOM 3171 C CA . GLU A 1 445 ? -8.211 -33.198 5.056 1.00 87.38 445 GLU A CA 1
ATOM 3172 C C . GLU A 1 445 ? -9.613 -32.849 5.566 1.00 87.38 445 GLU A C 1
ATOM 3174 O O . GLU A 1 445 ? -10.502 -33.699 5.592 1.00 87.38 445 GLU A O 1
ATOM 3179 N N . ASP A 1 446 ? -9.818 -31.583 5.934 1.00 79.44 446 ASP A N 1
ATOM 3180 C CA . ASP A 1 446 ? -11.102 -31.069 6.388 1.00 79.44 446 ASP A CA 1
ATOM 3181 C C . ASP A 1 446 ? -11.980 -30.668 5.195 1.00 79.44 446 ASP A C 1
ATOM 3183 O O . ASP A 1 446 ? -11.633 -29.803 4.386 1.00 79.44 446 ASP A O 1
ATOM 3187 N N . ALA A 1 447 ? -13.166 -31.271 5.107 1.00 76.88 447 ALA A N 1
ATOM 3188 C CA . ALA A 1 447 ? -14.142 -30.972 4.067 1.00 76.88 447 ALA A CA 1
ATOM 3189 C C . ALA A 1 447 ? -14.695 -29.536 4.142 1.00 76.88 447 ALA A C 1
ATOM 3191 O O . ALA A 1 447 ? -15.267 -29.062 3.159 1.00 76.88 447 ALA A O 1
ATOM 3192 N N . SER A 1 448 ? -14.530 -28.832 5.262 1.00 78.12 448 SER A N 1
ATOM 3193 C CA . SER A 1 448 ? -14.850 -27.410 5.416 1.00 78.12 448 SER A CA 1
ATOM 3194 C C . SER A 1 448 ? -13.723 -26.478 4.954 1.00 78.12 448 SER A C 1
ATOM 3196 O O . SER A 1 448 ? -13.907 -25.266 4.972 1.00 78.12 448 SER A O 1
ATOM 3198 N N . PHE A 1 449 ? -12.592 -27.011 4.475 1.00 86.50 449 PHE A N 1
ATOM 3199 C CA . PHE A 1 449 ? -11.450 -26.259 3.947 1.00 86.50 449 PHE A CA 1
ATOM 3200 C C . PHE A 1 449 ? -11.254 -26.543 2.451 1.00 86.50 449 PHE A C 1
ATOM 3202 O O . PHE A 1 449 ? -11.532 -27.637 1.959 1.00 86.50 449 PHE A O 1
ATOM 3209 N N . GLN A 1 450 ? -10.825 -25.533 1.695 1.00 85.44 450 GLN A N 1
ATOM 3210 C CA . GLN A 1 450 ? -10.488 -25.670 0.277 1.00 85.44 450 GLN A CA 1
ATOM 3211 C C . GLN A 1 450 ? -9.082 -25.152 0.013 1.00 85.44 450 GLN A C 1
ATOM 3213 O O . GLN A 1 450 ? -8.603 -24.232 0.677 1.00 85.44 450 GLN A O 1
ATOM 3218 N N . CYS A 1 451 ? -8.430 -25.750 -0.982 1.00 87.88 451 CYS A N 1
ATOM 3219 C CA . CYS A 1 451 ? -7.101 -25.336 -1.386 1.00 87.88 451 CYS A CA 1
ATOM 3220 C C . CYS A 1 451 ? -7.181 -24.010 -2.149 1.00 87.88 451 CYS A C 1
ATOM 3222 O O . CYS A 1 451 ? -7.527 -23.979 -3.329 1.00 87.88 451 CYS A O 1
ATOM 3224 N N . ASN A 1 452 ? -6.898 -22.909 -1.459 1.00 85.38 452 ASN A N 1
ATOM 3225 C CA . ASN A 1 452 ? -6.936 -21.566 -2.015 1.00 85.38 452 ASN A CA 1
ATOM 3226 C C . ASN A 1 452 ? -5.573 -21.192 -2.591 1.00 85.38 452 ASN A C 1
ATOM 3228 O O . ASN A 1 452 ? -4.564 -21.161 -1.881 1.00 85.38 452 ASN A O 1
ATOM 3232 N N . TYR A 1 453 ? -5.564 -20.851 -3.876 1.00 85.94 453 TYR A N 1
ATOM 3233 C CA . TYR A 1 453 ? -4.383 -20.353 -4.566 1.00 85.94 453 TYR A CA 1
ATOM 3234 C C . TYR A 1 453 ? -3.939 -19.002 -3.992 1.00 85.94 453 TYR A C 1
ATOM 3236 O O . TYR A 1 453 ? -4.745 -18.074 -3.896 1.00 85.94 453 TYR A O 1
ATOM 3244 N N . LYS A 1 454 ? -2.660 -18.878 -3.617 1.00 83.12 454 LYS A N 1
ATOM 3245 C CA . LYS A 1 454 ? -2.056 -17.593 -3.220 1.00 83.12 454 LYS A CA 1
ATOM 3246 C C . LYS A 1 454 ? -1.141 -17.069 -4.310 1.00 83.12 454 LYS A C 1
ATOM 3248 O O . LYS A 1 454 ? -1.251 -15.916 -4.710 1.00 83.12 454 LYS A O 1
ATOM 3253 N N . ASN A 1 455 ? -0.235 -17.917 -4.772 1.00 79.31 455 ASN A N 1
ATOM 3254 C CA . ASN A 1 455 ? 0.673 -17.641 -5.872 1.00 79.31 455 ASN A CA 1
ATOM 3255 C C . ASN A 1 455 ? 1.201 -18.962 -6.450 1.00 79.31 455 ASN A C 1
ATOM 3257 O O . ASN A 1 455 ? 0.893 -20.044 -5.950 1.00 79.31 455 ASN A O 1
ATOM 3261 N N . GLN A 1 456 ? 2.032 -18.865 -7.485 1.00 79.56 456 GLN A N 1
ATOM 3262 C CA . GLN A 1 456 ? 2.562 -20.020 -8.212 1.00 79.56 456 GLN A CA 1
ATOM 3263 C C . GLN A 1 456 ? 3.374 -20.997 -7.345 1.00 79.56 456 GLN A C 1
ATOM 3265 O O . GLN A 1 456 ? 3.457 -22.181 -7.659 1.00 79.56 456 GLN A O 1
ATOM 3270 N N . TYR A 1 457 ? 3.921 -20.540 -6.218 1.00 75.19 457 TYR A N 1
ATOM 3271 C CA . TYR A 1 457 ? 4.690 -21.360 -5.282 1.00 75.19 457 TYR A CA 1
ATOM 3272 C C . TYR A 1 457 ? 3.847 -21.889 -4.119 1.00 75.19 457 TYR A C 1
ATOM 3274 O O . TYR A 1 457 ? 4.299 -22.780 -3.408 1.00 75.19 457 TYR A O 1
ATOM 3282 N N . LEU A 1 458 ? 2.643 -21.351 -3.892 1.00 81.88 458 LEU A N 1
ATOM 3283 C CA . LEU A 1 458 ? 1.918 -21.548 -2.642 1.00 81.88 458 LEU A CA 1
ATOM 3284 C C . LEU A 1 458 ? 0.396 -21.484 -2.814 1.00 81.88 458 LEU A C 1
ATOM 3286 O O . LEU A 1 458 ? -0.177 -20.476 -3.224 1.00 81.88 458 LEU A O 1
ATOM 3290 N N . SER A 1 459 ? -0.276 -22.548 -2.391 1.00 89.50 459 SER A N 1
ATOM 3291 C CA . SER A 1 459 ? -1.711 -22.577 -2.098 1.00 89.50 459 SER A CA 1
ATOM 3292 C C . SER A 1 459 ? -1.919 -23.151 -0.705 1.00 89.50 459 SER A C 1
ATOM 3294 O O . SER A 1 459 ? -1.199 -24.077 -0.337 1.00 89.50 459 SER A O 1
ATOM 3296 N N . LEU A 1 460 ? -2.874 -22.629 0.065 1.00 89.38 460 LEU A N 1
ATOM 3297 C CA . LEU A 1 460 ? -3.150 -23.082 1.435 1.00 89.38 460 LEU A CA 1
ATOM 3298 C C . LEU A 1 460 ? -4.549 -23.680 1.567 1.00 89.38 460 LEU A C 1
ATOM 3300 O O . LEU A 1 460 ? -5.502 -23.168 0.982 1.00 89.38 460 LEU A O 1
ATOM 3304 N N . CYS A 1 461 ? -4.674 -24.714 2.400 1.00 89.94 461 CYS A N 1
ATOM 3305 C CA . CYS A 1 461 ? -5.958 -25.167 2.915 1.00 89.94 461 CYS A CA 1
ATOM 3306 C C . CYS A 1 461 ? -6.495 -24.120 3.878 1.00 89.94 461 CYS A C 1
ATOM 3308 O O . CYS A 1 461 ? -6.133 -24.085 5.049 1.00 89.94 461 CYS A O 1
ATOM 3310 N N . GLU A 1 462 ? -7.357 -23.253 3.382 1.00 87.56 462 GLU A N 1
ATOM 3311 C CA . GLU A 1 462 ? -8.040 -22.250 4.186 1.00 87.56 462 GLU A CA 1
ATOM 3312 C C . GLU A 1 462 ? -9.510 -22.636 4.318 1.00 87.56 462 GLU A C 1
ATOM 3314 O O . GLU A 1 462 ? -10.007 -23.419 3.495 1.00 87.56 462 GLU A O 1
ATOM 3319 N N . PRO A 1 463 ? -10.222 -22.112 5.332 1.00 87.38 463 PRO A N 1
ATOM 3320 C CA . PRO A 1 463 ? -11.643 -22.361 5.459 1.00 87.38 463 PRO A CA 1
ATOM 3321 C C . PRO A 1 463 ? -12.298 -22.050 4.122 1.00 87.38 463 PRO A C 1
ATOM 3323 O O . PRO A 1 463 ? -12.042 -20.993 3.529 1.00 87.38 463 PRO A O 1
ATOM 3326 N N . LYS A 1 464 ? -13.136 -22.971 3.642 1.00 75.62 464 LYS A N 1
ATOM 3327 C CA . LYS A 1 464 ? -14.116 -22.647 2.617 1.00 75.62 464 LYS A CA 1
ATOM 3328 C C . LYS A 1 464 ? -14.827 -21.435 3.174 1.00 75.62 464 LYS A C 1
ATOM 3330 O O . LYS A 1 464 ? -15.536 -21.537 4.176 1.00 75.62 464 LYS A O 1
ATOM 3335 N N . GLN A 1 465 ? -14.572 -20.274 2.565 1.00 60.62 465 GLN A N 1
ATOM 3336 C CA . GLN A 1 465 ? -15.468 -19.143 2.724 1.00 60.62 465 GLN A CA 1
ATOM 3337 C C . GLN A 1 465 ? -16.848 -19.758 2.538 1.00 60.62 465 GLN A C 1
ATOM 3339 O O . GLN A 1 465 ? -16.998 -20.478 1.540 1.00 60.62 465 GLN A O 1
ATOM 3344 N N . PRO A 1 466 ? -17.779 -19.622 3.503 1.00 46.50 466 PRO A N 1
ATOM 3345 C CA . PRO A 1 466 ? -19.097 -20.207 3.346 1.00 46.50 466 PRO A CA 1
ATOM 3346 C C . PRO A 1 466 ? -19.534 -19.804 1.953 1.00 46.50 466 PRO A C 1
ATOM 3348 O O . PRO A 1 466 ? -19.505 -18.609 1.632 1.00 46.50 466 PRO A O 1
ATOM 3351 N N . ALA A 1 467 ? -19.722 -20.821 1.098 1.00 37.31 467 ALA A N 1
ATOM 3352 C CA . ALA A 1 467 ? -20.009 -20.620 -0.309 1.00 37.31 467 ALA A CA 1
ATOM 3353 C C . ALA A 1 467 ? -21.031 -19.504 -0.353 1.00 37.31 467 ALA A C 1
ATOM 3355 O O . ALA A 1 467 ? -21.993 -19.577 0.406 1.00 37.31 467 ALA A O 1
ATOM 3356 N N . LYS A 1 468 ? -20.729 -18.456 -1.122 1.00 43.44 468 LYS A N 1
ATOM 3357 C CA . LYS A 1 468 ? -21.520 -17.241 -1.289 1.00 43.44 468 LYS A CA 1
ATOM 3358 C C . LYS A 1 468 ? -23.000 -17.613 -1.481 1.00 43.44 468 LYS A C 1
ATOM 3360 O O . LYS A 1 468 ? -23.484 -17.782 -2.588 1.00 43.44 468 LYS A O 1
ATOM 3365 N N . ALA A 1 469 ? -23.669 -17.787 -0.357 1.00 34.56 469 ALA A N 1
ATOM 3366 C CA . ALA A 1 469 ? -25.059 -18.097 -0.114 1.00 34.56 469 ALA A CA 1
ATOM 3367 C C . ALA A 1 469 ? -25.325 -17.202 1.098 1.00 34.56 469 ALA A C 1
ATOM 3369 O O . ALA A 1 469 ? -25.019 -17.539 2.232 1.00 34.56 469 ALA A O 1
ATOM 3370 N N . ALA A 1 470 ? -25.634 -15.934 0.882 1.00 35.31 470 ALA A N 1
ATOM 3371 C CA . ALA A 1 470 ? -26.878 -15.562 0.252 1.00 35.31 470 ALA A CA 1
ATOM 3372 C C . ALA A 1 470 ? -26.696 -14.580 -0.912 1.00 35.31 470 ALA A C 1
ATOM 3374 O O . ALA A 1 470 ? -26.511 -13.381 -0.723 1.00 35.31 470 ALA A O 1
ATOM 3375 N N . GLU A 1 471 ? -26.923 -15.072 -2.123 1.00 40.22 471 GLU A N 1
ATOM 3376 C CA . GLU A 1 471 ? -27.855 -14.382 -3.006 1.00 40.22 471 GLU A CA 1
ATOM 3377 C C . GLU A 1 471 ? -29.264 -14.863 -2.621 1.00 40.22 471 GLU A C 1
ATOM 3379 O O . GLU A 1 471 ? -29.813 -15.776 -3.221 1.00 40.22 471 GLU A O 1
ATOM 3384 N N . ALA A 1 472 ? -29.791 -14.346 -1.505 1.00 40.56 472 ALA A N 1
ATOM 3385 C CA . ALA A 1 472 ? -31.186 -14.558 -1.095 1.00 40.56 472 ALA A CA 1
ATOM 3386 C C . ALA A 1 472 ? -31.694 -13.547 -0.048 1.00 40.56 472 ALA A C 1
ATOM 3388 O O . ALA A 1 472 ? -32.686 -13.810 0.626 1.00 40.56 472 ALA A O 1
ATOM 3389 N N . SER A 1 473 ? -31.041 -12.394 0.132 1.00 51.47 473 SER A N 1
ATOM 3390 C CA . SER A 1 473 ? -31.561 -11.380 1.066 1.00 51.47 473 SER A CA 1
ATOM 3391 C C . SER A 1 473 ? -31.343 -9.927 0.647 1.00 51.47 473 SER A C 1
ATOM 3393 O O . SER A 1 473 ? -31.799 -9.032 1.348 1.00 51.47 473 SER A O 1
ATOM 3395 N N . GLY A 1 474 ? -30.721 -9.660 -0.510 1.00 67.00 474 GLY A N 1
ATOM 3396 C CA . GLY A 1 474 ? -30.612 -8.295 -1.046 1.00 67.00 474 GLY A CA 1
ATOM 3397 C C . GLY A 1 474 ? -29.843 -7.315 -0.149 1.00 67.00 474 GLY A C 1
ATOM 3398 O O . GLY A 1 474 ? -29.982 -6.105 -0.325 1.00 67.00 474 GLY A O 1
ATOM 3399 N N . VAL A 1 475 ? -29.047 -7.824 0.801 1.00 78.94 475 VAL A N 1
ATOM 3400 C CA . VAL A 1 475 ? -28.293 -7.032 1.781 1.00 78.94 475 VAL A CA 1
ATOM 3401 C C . VAL A 1 475 ? -26.786 -7.302 1.703 1.00 78.94 475 VAL A C 1
ATOM 3403 O O . VAL A 1 475 ? -26.350 -8.427 1.476 1.00 78.94 475 VAL A O 1
ATOM 3406 N N . VAL A 1 476 ? -25.988 -6.254 1.893 1.00 85.06 476 VAL A N 1
ATOM 3407 C CA . VAL A 1 476 ? -24.522 -6.216 1.827 1.00 85.06 476 VAL A CA 1
ATOM 3408 C C . VAL A 1 476 ? -23.930 -6.298 3.231 1.00 85.06 476 VAL A C 1
ATOM 3410 O O . VAL A 1 476 ? -24.334 -5.549 4.118 1.00 85.06 476 VAL A O 1
ATOM 3413 N N . ALA A 1 477 ? -22.957 -7.184 3.443 1.00 81.12 477 ALA A N 1
ATOM 3414 C CA . ALA A 1 477 ? -22.289 -7.331 4.735 1.00 81.12 477 ALA A CA 1
ATOM 3415 C C . ALA A 1 477 ? -21.521 -6.064 5.159 1.00 81.12 477 ALA A C 1
ATOM 3417 O O . ALA A 1 477 ? -21.100 -5.256 4.329 1.00 81.12 477 ALA A O 1
ATOM 3418 N N . VAL A 1 478 ? -21.287 -5.913 6.464 1.00 82.19 478 VAL A N 1
ATOM 3419 C CA . VAL A 1 478 ? -20.447 -4.832 6.996 1.00 82.19 478 VAL A CA 1
ATOM 3420 C C . VAL A 1 478 ? -19.057 -4.839 6.333 1.00 82.19 478 VAL A C 1
ATOM 3422 O O . VAL A 1 478 ? -18.483 -5.890 6.051 1.00 82.19 478 VAL A O 1
ATOM 3425 N N . TRP A 1 479 ? -18.544 -3.646 6.043 1.00 81.94 479 TRP A N 1
ATOM 3426 C CA . TRP A 1 479 ? -17.313 -3.328 5.308 1.00 81.94 479 TRP A CA 1
ATOM 3427 C C . TRP A 1 479 ? -17.299 -3.664 3.811 1.00 81.94 479 TRP A C 1
ATOM 3429 O O . TRP A 1 479 ? -16.314 -3.374 3.132 1.00 81.94 479 TRP A O 1
ATOM 3439 N N . GLN A 1 480 ? -18.381 -4.215 3.262 1.00 87.81 480 GLN A N 1
ATOM 3440 C CA . GLN A 1 480 ? -18.484 -4.485 1.828 1.00 87.81 480 GLN A CA 1
ATOM 3441 C C . GLN A 1 480 ? -19.040 -3.281 1.056 1.00 87.81 480 GLN A C 1
ATOM 3443 O O . GLN A 1 480 ? -19.683 -2.392 1.621 1.00 87.81 480 GLN A O 1
ATOM 3448 N N . GLN A 1 481 ? -18.772 -3.246 -0.253 1.00 90.19 481 GLN A N 1
ATOM 3449 C CA . GLN A 1 481 ? -19.265 -2.190 -1.136 1.00 90.19 481 GLN A CA 1
ATOM 3450 C C . GLN A 1 481 ? -20.784 -2.294 -1.300 1.00 90.19 481 GLN A C 1
ATOM 3452 O O . GLN A 1 481 ? -21.290 -3.349 -1.677 1.00 90.19 481 GLN A O 1
ATOM 3457 N N . CYS A 1 482 ? -21.484 -1.188 -1.066 1.00 93.69 482 CYS A N 1
ATOM 3458 C CA . CYS A 1 482 ? -22.941 -1.051 -1.165 1.00 93.69 482 CYS A CA 1
ATOM 3459 C C . CYS A 1 482 ? -23.377 0.078 -2.108 1.00 93.69 482 CYS A C 1
ATOM 3461 O O . CYS A 1 482 ? -24.566 0.357 -2.253 1.00 93.69 482 CYS A O 1
ATOM 3463 N N . GLY A 1 483 ? -22.428 0.760 -2.751 1.00 92.00 483 GLY A N 1
ATOM 3464 C CA . GLY A 1 483 ? -22.728 1.853 -3.666 1.00 92.00 483 GLY A CA 1
ATOM 3465 C C . GLY A 1 483 ? -21.512 2.363 -4.434 1.00 92.00 483 GLY A C 1
ATOM 3466 O O . GLY A 1 483 ? -20.390 1.873 -4.272 1.00 92.00 483 GLY A O 1
ATOM 3467 N N . GLY A 1 484 ? -21.769 3.340 -5.304 1.00 91.00 484 GLY A N 1
ATOM 3468 C CA . GLY A 1 484 ? -20.815 3.911 -6.255 1.00 91.00 484 GLY A CA 1
ATOM 3469 C C . GLY A 1 484 ? -21.401 4.035 -7.664 1.00 91.00 484 GLY A C 1
ATOM 3470 O O . GLY A 1 484 ? -22.307 3.285 -8.025 1.00 91.00 484 GLY A O 1
ATOM 3471 N N . LYS A 1 485 ? -20.887 4.965 -8.477 1.00 85.19 485 LYS A N 1
ATOM 3472 C CA . LYS A 1 485 ? -21.383 5.260 -9.838 1.00 85.19 485 LYS A CA 1
ATOM 3473 C C . LYS A 1 485 ? -21.502 4.045 -10.768 1.00 85.19 485 LYS A C 1
ATOM 3475 O O . LYS A 1 485 ? -22.426 4.000 -11.571 1.00 85.19 485 LYS A O 1
ATOM 3480 N N . ALA A 1 486 ? -20.604 3.067 -10.652 1.00 86.19 486 ALA A N 1
ATOM 3481 C CA . ALA A 1 486 ? -20.613 1.844 -11.465 1.00 86.19 486 ALA A CA 1
ATOM 3482 C C . ALA A 1 486 ? -21.128 0.600 -10.709 1.00 86.19 486 ALA A C 1
ATOM 3484 O O . ALA A 1 486 ? -21.028 -0.518 -11.210 1.00 86.19 486 ALA A O 1
ATOM 3485 N N . TYR A 1 487 ? -21.654 0.765 -9.492 1.00 84.75 487 TYR A N 1
ATOM 3486 C CA . TYR A 1 487 ? -22.057 -0.354 -8.646 1.00 84.75 487 TYR A CA 1
ATOM 3487 C C . TYR A 1 487 ? -23.481 -0.828 -8.976 1.00 84.75 487 TYR A C 1
ATOM 3489 O O . TYR A 1 487 ? -24.447 -0.085 -8.801 1.00 84.75 487 TYR A O 1
ATOM 3497 N N . GLN A 1 488 ? -23.609 -2.084 -9.420 1.00 86.25 488 GLN A N 1
ATOM 3498 C CA . GLN A 1 488 ? -24.895 -2.726 -9.750 1.00 86.25 488 GLN A CA 1
ATOM 3499 C C . GLN A 1 488 ? -25.386 -3.727 -8.688 1.00 86.25 488 GLN A C 1
ATOM 3501 O O . GLN A 1 488 ? -26.380 -4.416 -8.899 1.00 86.25 488 GLN A O 1
ATOM 3506 N N . GLY A 1 489 ? -24.690 -3.831 -7.553 1.00 84.25 489 GLY A N 1
ATOM 3507 C CA . GLY A 1 489 ? -25.048 -4.755 -6.478 1.00 84.25 489 GLY A CA 1
ATOM 3508 C C . GLY A 1 489 ? -26.125 -4.223 -5.516 1.00 84.25 489 GLY A C 1
ATOM 3509 O O . GLY A 1 489 ? -26.673 -3.131 -5.710 1.00 84.25 489 GLY A O 1
ATOM 3510 N N . PRO A 1 490 ? -26.435 -4.985 -4.452 1.00 84.44 490 PRO A N 1
ATOM 3511 C CA . PRO A 1 490 ? -27.401 -4.580 -3.435 1.00 84.44 490 PRO A CA 1
ATOM 3512 C C . PRO A 1 490 ? -26.948 -3.324 -2.676 1.00 84.44 490 PRO A C 1
ATOM 3514 O O . PRO A 1 490 ? -25.789 -3.184 -2.315 1.00 84.44 490 PRO A O 1
ATOM 3517 N N . LYS A 1 491 ? -27.865 -2.387 -2.417 1.00 89.25 491 LYS A N 1
ATOM 3518 C CA . LYS A 1 491 ? -27.544 -1.113 -1.734 1.00 89.25 491 LYS A CA 1
ATOM 3519 C C . LYS A 1 491 ? -27.865 -1.106 -0.243 1.00 89.25 491 LYS A C 1
ATOM 3521 O O . LYS A 1 491 ? -27.439 -0.213 0.484 1.00 89.25 491 LYS A O 1
ATOM 3526 N N . GLN A 1 492 ? -28.656 -2.075 0.203 1.00 87.19 492 GLN A N 1
ATOM 3527 C CA . GLN A 1 492 ? -29.046 -2.208 1.600 1.00 87.19 492 GLN A CA 1
ATOM 3528 C C . GLN A 1 492 ? -27.945 -2.946 2.347 1.00 87.19 492 GLN A C 1
ATOM 3530 O O . GLN A 1 492 ? -27.461 -3.956 1.856 1.00 87.19 492 GLN A O 1
ATOM 3535 N N . CYS A 1 493 ? -27.539 -2.462 3.514 1.00 88.88 493 CYS A N 1
ATOM 3536 C CA . CYS A 1 493 ? -26.561 -3.160 4.343 1.00 88.88 493 CYS A CA 1
ATOM 3537 C C . CYS A 1 493 ? -27.248 -4.151 5.287 1.00 88.88 493 CYS A C 1
ATOM 3539 O O . CYS A 1 493 ? -28.436 -4.024 5.582 1.00 88.88 493 CYS A O 1
ATOM 3541 N N . THR A 1 494 ? -26.502 -5.131 5.795 1.00 83.81 494 THR A N 1
ATOM 3542 C CA . THR A 1 494 ? -26.954 -6.004 6.883 1.00 83.81 494 THR A CA 1
ATOM 3543 C C . THR A 1 494 ? -27.417 -5.171 8.077 1.00 83.81 494 THR A C 1
ATOM 3545 O O . THR A 1 494 ? -26.838 -4.119 8.358 1.00 83.81 494 THR A O 1
ATOM 3548 N N . THR A 1 495 ? -28.445 -5.635 8.792 1.00 80.38 495 THR A N 1
ATOM 3549 C CA . THR A 1 495 ? -29.057 -4.931 9.932 1.00 80.38 495 THR A CA 1
ATOM 3550 C C . THR A 1 495 ? -28.011 -4.337 10.882 1.00 80.38 495 THR A C 1
ATOM 3552 O O . THR A 1 495 ? -27.029 -4.996 11.215 1.00 80.38 495 THR A O 1
ATOM 3555 N N . GLY A 1 496 ? -28.208 -3.078 11.288 1.00 75.88 496 GLY A N 1
ATOM 3556 C CA . GLY A 1 496 ? -27.255 -2.336 12.125 1.00 75.88 496 GLY A CA 1
ATOM 3557 C C . GLY A 1 496 ? -26.166 -1.581 11.350 1.00 75.88 496 GLY A C 1
ATOM 3558 O O . GLY A 1 496 ? -25.368 -0.862 11.947 1.00 75.88 496 GLY A O 1
ATOM 3559 N N . ASN A 1 497 ? -26.133 -1.678 10.020 1.00 85.62 497 ASN A N 1
ATOM 3560 C CA . ASN A 1 497 ? -25.137 -1.003 9.187 1.00 85.62 497 ASN A CA 1
ATOM 3561 C C . ASN A 1 497 ? -25.800 -0.028 8.212 1.00 85.62 497 ASN A C 1
ATOM 3563 O O . ASN A 1 497 ? -26.920 -0.252 7.755 1.00 85.62 497 ASN A O 1
ATOM 3567 N N . THR A 1 498 ? -25.081 1.037 7.875 1.00 88.31 498 THR A N 1
ATOM 3568 C CA . THR A 1 498 ? -25.521 2.078 6.945 1.00 88.31 498 THR A CA 1
ATOM 3569 C C . THR A 1 498 ? -24.556 2.138 5.770 1.00 88.31 498 THR A C 1
ATOM 3571 O O . THR A 1 498 ? -23.343 2.036 5.951 1.00 88.31 498 THR A O 1
ATOM 3574 N N . CYS A 1 499 ? -25.086 2.300 4.556 1.00 90.62 499 CYS A N 1
ATOM 3575 C CA . CYS A 1 499 ? -24.258 2.490 3.373 1.00 90.62 499 CYS A CA 1
ATOM 3576 C C . CYS A 1 499 ? -23.699 3.917 3.366 1.00 90.62 499 CYS A C 1
ATOM 3578 O O . CYS A 1 499 ? -24.418 4.866 3.057 1.00 90.62 499 CYS A O 1
ATOM 3580 N N . GLU A 1 500 ? -22.435 4.075 3.750 1.00 91.06 500 GLU A N 1
ATOM 3581 C CA . GLU A 1 500 ? -21.769 5.373 3.808 1.00 91.06 500 GLU A CA 1
ATOM 3582 C C . GLU A 1 500 ? -21.081 5.667 2.473 1.00 91.06 500 GLU A C 1
ATOM 3584 O O . GLU A 1 500 ? -20.295 4.862 1.963 1.00 91.06 500 GLU A O 1
ATOM 3589 N N . VAL A 1 501 ? -21.383 6.830 1.895 1.00 91.38 501 VAL A N 1
ATOM 3590 C CA . VAL A 1 501 ? -20.744 7.296 0.663 1.00 91.38 501 VAL A CA 1
ATOM 3591 C C . VAL A 1 501 ? -19.341 7.779 1.006 1.00 91.38 501 VAL A C 1
ATOM 3593 O O . VAL A 1 501 ? -19.180 8.810 1.649 1.00 91.38 501 VAL A O 1
ATOM 3596 N N . ILE A 1 502 ? -18.325 7.035 0.570 1.00 87.50 502 ILE A N 1
ATOM 3597 C CA . ILE A 1 502 ? -16.921 7.418 0.770 1.00 87.50 502 ILE A CA 1
ATOM 3598 C C . ILE A 1 502 ? -16.478 8.350 -0.357 1.00 87.50 502 ILE A C 1
ATOM 3600 O O . ILE A 1 502 ? -15.791 9.340 -0.126 1.00 87.50 502 ILE A O 1
ATOM 3604 N N . ASN A 1 503 ? -16.880 8.044 -1.587 1.00 86.88 503 ASN A N 1
ATOM 3605 C CA . ASN A 1 503 ? -16.708 8.908 -2.747 1.00 86.88 503 ASN A CA 1
ATOM 3606 C C . ASN A 1 503 ? -17.750 8.564 -3.825 1.00 86.88 503 ASN A C 1
ATOM 3608 O O . ASN A 1 503 ? -18.555 7.645 -3.667 1.00 86.88 503 ASN A O 1
ATOM 3612 N N . GLU A 1 504 ? -17.731 9.292 -4.944 1.00 89.31 504 GLU A N 1
ATOM 3613 C CA . GLU A 1 504 ? -18.696 9.095 -6.036 1.00 89.31 504 GLU A CA 1
ATOM 3614 C C . GLU A 1 504 ? -18.644 7.684 -6.669 1.00 89.31 504 GLU A C 1
ATOM 3616 O O . GLU A 1 504 ? -19.633 7.225 -7.240 1.00 89.31 504 GLU A O 1
ATOM 3621 N N . TRP A 1 505 ? -17.515 6.974 -6.563 1.00 88.81 505 TRP A N 1
ATOM 3622 C CA . TRP A 1 505 ? -17.294 5.649 -7.153 1.00 88.81 505 TRP A CA 1
ATOM 3623 C C . TRP A 1 505 ? -17.449 4.505 -6.149 1.00 88.81 505 TRP A C 1
ATOM 3625 O O . TRP A 1 505 ? -17.554 3.349 -6.561 1.00 88.81 505 TRP A O 1
ATOM 3635 N N . TYR A 1 506 ? -17.493 4.803 -4.851 1.00 88.38 506 TYR A N 1
ATOM 3636 C CA . TYR A 1 506 ? -17.428 3.804 -3.795 1.00 88.38 506 TYR A CA 1
ATOM 3637 C C . TYR A 1 506 ? -18.216 4.228 -2.555 1.00 88.38 506 TYR A C 1
ATOM 3639 O O . TYR A 1 506 ? -17.969 5.266 -1.938 1.00 88.38 506 TYR A O 1
ATOM 3647 N N . SER A 1 507 ? -19.157 3.382 -2.153 1.00 93.12 507 SER A N 1
ATOM 3648 C CA . SER A 1 507 ? -19.863 3.474 -0.875 1.00 93.12 507 SER A CA 1
ATOM 3649 C C . SER A 1 507 ? -19.737 2.145 -0.149 1.00 93.12 507 SER A C 1
ATOM 3651 O O . SER A 1 507 ? -19.796 1.088 -0.781 1.00 93.12 507 SER A O 1
ATOM 3653 N N . GLN A 1 508 ? -19.551 2.191 1.165 1.00 93.38 508 GLN A N 1
ATOM 3654 C CA . GLN A 1 508 ? -19.249 1.020 1.980 1.00 93.38 508 GLN A CA 1
ATOM 3655 C C . GLN A 1 508 ? -20.252 0.882 3.121 1.00 93.38 508 GLN A C 1
ATOM 3657 O O . GLN A 1 508 ? -20.607 1.869 3.763 1.00 93.38 508 GLN A O 1
ATOM 3662 N N . CYS A 1 509 ? -20.681 -0.346 3.408 1.00 92.31 509 CYS A N 1
ATOM 3663 C CA . CYS A 1 509 ? -21.494 -0.628 4.582 1.00 92.31 509 CYS A CA 1
ATOM 3664 C C . CYS A 1 509 ? -20.661 -0.438 5.840 1.00 92.31 509 CYS A C 1
ATOM 3666 O O . CYS A 1 509 ? -19.779 -1.244 6.121 1.00 92.31 509 CYS A O 1
ATOM 3668 N N . ARG A 1 510 ? -20.933 0.606 6.614 1.00 86.69 510 ARG A N 1
ATOM 3669 C CA . ARG A 1 510 ? -20.239 0.874 7.877 1.00 86.69 510 ARG A CA 1
ATOM 3670 C C . ARG A 1 510 ? -21.214 0.724 9.045 1.00 86.69 510 ARG A C 1
ATOM 3672 O O . ARG A 1 510 ? -22.422 0.888 8.847 1.00 86.69 510 ARG A O 1
ATOM 3679 N N . PRO A 1 511 ? -20.734 0.372 10.249 1.00 83.62 511 PRO A N 1
ATOM 3680 C CA . PRO A 1 511 ? -21.601 0.260 11.413 1.00 83.62 511 PRO A CA 1
ATOM 3681 C C . PRO A 1 511 ? -22.352 1.574 11.634 1.00 83.62 511 PRO A C 1
ATOM 3683 O O . PRO A 1 511 ? -21.735 2.638 11.666 1.00 83.62 511 PRO A O 1
ATOM 3686 N N . ALA A 1 512 ? -23.677 1.511 11.787 1.00 79.06 512 ALA A N 1
ATOM 3687 C CA . ALA A 1 512 ? -24.479 2.704 12.059 1.00 79.06 512 ALA A CA 1
ATOM 3688 C C . ALA A 1 512 ? -24.006 3.399 13.356 1.00 79.06 512 ALA A C 1
ATOM 3690 O O . ALA A 1 512 ? -23.379 2.745 14.196 1.00 79.06 512 ALA A O 1
ATOM 3691 N N . PRO A 1 513 ? -24.289 4.695 13.560 1.00 75.25 513 PRO A N 1
ATOM 3692 C CA . PRO A 1 513 ? -23.938 5.377 14.801 1.00 75.25 513 PRO A CA 1
ATOM 3693 C C . PRO A 1 513 ? -24.441 4.600 16.023 1.00 75.25 513 PRO A C 1
ATOM 3695 O O . PRO A 1 513 ? -25.590 4.152 16.064 1.00 75.25 513 PRO A O 1
ATOM 3698 N N . THR A 1 514 ? -23.571 4.409 17.012 1.00 78.19 514 THR A N 1
ATOM 3699 C CA . THR A 1 514 ? -23.941 3.768 18.274 1.00 78.19 514 THR A CA 1
ATOM 3700 C C . THR A 1 514 ? -24.976 4.599 19.005 1.00 78.19 514 THR A C 1
ATOM 3702 O O . THR A 1 514 ? -24.771 5.792 19.213 1.00 78.19 514 THR A O 1
ATOM 3705 N N . LYS A 1 515 ? -26.074 3.961 19.416 1.00 78.62 515 LYS A N 1
ATOM 3706 C CA . LYS A 1 515 ? -27.068 4.583 20.294 1.00 78.62 515 LYS A CA 1
ATOM 3707 C C . LYS A 1 515 ? -26.454 4.840 21.675 1.00 78.62 515 LYS A C 1
ATOM 3709 O O . LYS A 1 515 ? -25.536 4.131 22.093 1.00 78.62 515 LYS A O 1
ATOM 3714 N N . ASP A 1 516 ? -26.998 5.810 22.399 1.00 81.31 516 ASP A N 1
ATOM 3715 C CA . ASP A 1 516 ? -26.566 6.079 23.769 1.00 81.31 516 ASP A CA 1
ATOM 3716 C C . ASP A 1 516 ? -26.759 4.848 24.665 1.00 81.31 516 ASP A C 1
ATOM 3718 O O . ASP A 1 516 ? -27.780 4.158 24.617 1.00 81.31 516 ASP A O 1
ATOM 3722 N N . GLY A 1 517 ? -25.745 4.562 25.483 1.00 82.38 517 GLY A N 1
ATOM 3723 C CA . GLY A 1 517 ? -25.749 3.435 26.416 1.00 82.38 517 GLY A CA 1
ATOM 3724 C C . GLY A 1 517 ? -25.401 2.070 25.809 1.00 82.38 517 GLY A C 1
ATOM 3725 O O . GLY A 1 517 ? -25.439 1.078 26.539 1.00 82.38 517 GLY A O 1
ATOM 3726 N N . VAL A 1 518 ? -25.029 1.992 24.524 1.00 87.69 518 VAL A N 1
ATOM 3727 C CA . VAL A 1 518 ? -24.484 0.768 23.907 1.00 87.69 518 VAL A CA 1
ATOM 3728 C C . VAL A 1 518 ? -23.096 0.989 23.313 1.00 87.69 518 VAL A C 1
ATOM 3730 O O . VAL A 1 518 ? -22.769 2.045 22.779 1.00 87.69 518 VAL A O 1
ATOM 3733 N N . LEU A 1 519 ? -22.262 -0.039 23.417 1.00 87.88 519 LEU A N 1
ATOM 3734 C CA . LEU A 1 519 ? -20.892 -0.047 22.924 1.00 87.88 519 LEU A CA 1
ATOM 3735 C C . LEU A 1 519 ? -20.812 -0.324 21.425 1.00 87.88 519 LEU A C 1
ATOM 3737 O O . LEU A 1 519 ? -21.511 -1.200 20.924 1.00 87.88 519 LEU A O 1
ATOM 3741 N N . ALA A 1 520 ? -19.899 0.365 20.735 1.00 85.56 520 ALA A N 1
ATOM 3742 C CA . ALA A 1 520 ? -19.625 0.144 19.317 1.00 85.56 520 ALA A CA 1
ATOM 3743 C C . ALA A 1 520 ? -19.122 -1.270 19.028 1.00 85.56 520 ALA A C 1
ATOM 3745 O O . ALA A 1 520 ? -18.515 -1.926 19.877 1.00 85.56 520 ALA A O 1
ATOM 3746 N N . THR A 1 521 ? -19.314 -1.702 17.785 1.00 84.56 521 THR A N 1
ATOM 3747 C CA . THR A 1 521 ? -18.681 -2.909 17.261 1.00 84.56 521 THR A CA 1
ATOM 3748 C C . THR A 1 521 ? -17.171 -2.803 17.474 1.00 84.56 521 THR A C 1
ATOM 3750 O O . THR A 1 521 ? -16.571 -1.768 17.180 1.00 84.56 521 THR A O 1
ATOM 3753 N N . TRP A 1 522 ? -16.574 -3.858 18.029 1.00 87.44 522 TRP A N 1
ATOM 3754 C CA . TRP A 1 522 ? -15.173 -3.951 18.461 1.00 87.44 522 TRP A CA 1
ATOM 3755 C C . TRP A 1 522 ? -14.784 -3.163 19.722 1.00 87.44 522 TRP A C 1
ATOM 3757 O O . TRP A 1 522 ? -13.616 -3.185 20.115 1.00 87.44 522 TRP A O 1
ATOM 3767 N N . ALA A 1 523 ? -15.714 -2.506 20.415 1.00 89.12 523 ALA A N 1
ATOM 3768 C CA . ALA A 1 523 ? -15.406 -1.858 21.689 1.00 89.12 523 ALA A CA 1
ATOM 3769 C C . ALA A 1 523 ? -15.257 -2.877 22.836 1.00 89.12 523 ALA A C 1
ATOM 3771 O O . ALA A 1 523 ? -15.852 -3.957 22.823 1.00 89.12 523 ALA A O 1
ATOM 3772 N N . ARG A 1 524 ? -14.461 -2.529 23.856 1.00 92.81 524 ARG A N 1
ATOM 3773 C CA . ARG A 1 524 ? -14.289 -3.357 25.060 1.00 92.81 524 ARG A CA 1
ATOM 3774 C C . ARG A 1 524 ? -15.575 -3.348 25.886 1.00 92.81 524 ARG A C 1
ATOM 3776 O O . ARG A 1 524 ? -15.988 -2.277 26.311 1.00 92.81 524 ARG A O 1
ATOM 3783 N N . CYS A 1 525 ? -16.128 -4.525 26.159 1.00 94.88 525 CYS A N 1
ATOM 3784 C CA . CYS A 1 525 ? -17.400 -4.724 26.866 1.00 94.88 525 CYS A CA 1
ATOM 3785 C C . CYS A 1 525 ? -17.276 -5.440 28.213 1.00 94.88 525 CYS A C 1
ATOM 3787 O O . CYS A 1 525 ? -18.278 -5.687 28.880 1.00 94.88 525 CYS A O 1
ATOM 3789 N N . GLY A 1 526 ? -16.063 -5.811 28.623 1.00 94.56 526 GLY A N 1
ATOM 3790 C CA . GLY A 1 526 ? -15.860 -6.511 29.885 1.00 94.56 526 GLY A CA 1
ATOM 3791 C C . GLY A 1 526 ? -14.402 -6.839 30.183 1.00 94.56 526 GLY A C 1
ATOM 3792 O O . GLY A 1 526 ? -13.498 -6.464 29.432 1.00 94.56 526 GLY A O 1
ATOM 3793 N N . GLY A 1 527 ? -14.208 -7.531 31.305 1.00 92.81 527 GLY A N 1
ATOM 3794 C CA . GLY A 1 527 ? -12.913 -7.892 31.880 1.00 92.81 527 GLY A CA 1
ATOM 3795 C C . GLY A 1 527 ? -12.835 -7.546 33.370 1.00 92.81 527 GLY A C 1
ATOM 3796 O O . GLY A 1 527 ? -13.570 -6.679 33.849 1.00 92.81 527 GLY A O 1
ATOM 3797 N N . ILE A 1 528 ? -11.950 -8.210 34.116 1.00 92.75 528 ILE A N 1
ATOM 3798 C CA . ILE A 1 528 ? -11.667 -7.878 35.521 1.00 92.75 528 ILE A CA 1
ATOM 3799 C C . ILE A 1 528 ? -11.248 -6.403 35.623 1.00 92.75 528 ILE A C 1
ATOM 3801 O O . ILE A 1 528 ? -10.335 -5.954 34.932 1.00 92.75 528 ILE A O 1
ATOM 3805 N N . GLY A 1 529 ? -11.930 -5.649 36.490 1.00 89.00 529 GLY A N 1
ATOM 3806 C CA . GLY A 1 529 ? -11.688 -4.217 36.697 1.00 89.00 529 GLY A CA 1
ATOM 3807 C C . GLY A 1 529 ? -12.320 -3.292 35.648 1.00 89.00 529 GLY A C 1
ATOM 3808 O O . GLY A 1 529 ? -12.086 -2.086 35.685 1.00 89.00 529 GLY A O 1
ATOM 3809 N N . HIS A 1 530 ? -13.121 -3.811 34.712 1.00 88.50 530 HIS A N 1
ATOM 3810 C CA . HIS A 1 530 ? -13.846 -2.971 33.763 1.00 88.50 530 HIS A CA 1
ATOM 3811 C C . HIS A 1 530 ? -15.029 -2.255 34.438 1.00 88.50 530 HIS A C 1
ATOM 3813 O O . HIS A 1 530 ? -15.958 -2.899 34.914 1.00 88.50 530 HIS A O 1
ATOM 3819 N N . THR A 1 531 ? -15.006 -0.921 34.441 1.00 88.88 531 THR A N 1
ATOM 3820 C CA . THR A 1 531 ? -16.052 -0.053 35.020 1.00 88.88 531 THR A CA 1
ATOM 3821 C C . THR A 1 531 ? -16.922 0.644 33.966 1.00 88.88 531 THR A C 1
ATOM 3823 O O . THR A 1 531 ? -17.747 1.488 34.307 1.00 88.88 531 THR A O 1
ATOM 3826 N N . GLY A 1 532 ? -16.716 0.334 32.681 1.00 85.75 532 GLY A N 1
ATOM 3827 C CA . GLY A 1 532 ? -17.438 0.941 31.562 1.00 85.75 532 GLY A CA 1
ATOM 3828 C C . GLY A 1 532 ? -18.760 0.245 31.233 1.00 85.75 532 GLY A C 1
ATOM 3829 O O . GLY A 1 532 ? -19.203 -0.668 31.930 1.00 85.75 532 GLY A O 1
ATOM 3830 N N . LEU A 1 533 ? -19.390 0.687 30.140 1.00 88.31 533 LEU A N 1
ATOM 3831 C CA . LEU A 1 533 ? -20.583 0.040 29.591 1.00 88.31 533 LEU A CA 1
ATOM 3832 C C . LEU A 1 533 ? -20.274 -1.419 29.235 1.00 88.31 533 LEU A C 1
ATOM 3834 O O . LEU A 1 533 ? -19.210 -1.716 28.711 1.00 88.31 533 LEU A O 1
ATOM 3838 N N . THR A 1 534 ? -21.217 -2.326 29.475 1.00 91.69 534 THR A N 1
ATOM 3839 C CA . THR A 1 534 ? -21.051 -3.765 29.184 1.00 91.69 534 THR A CA 1
ATOM 3840 C C . THR A 1 534 ? -21.961 -4.259 28.065 1.00 91.69 534 THR A C 1
ATOM 3842 O O . THR A 1 534 ? -21.810 -5.376 27.568 1.00 91.69 534 THR A O 1
ATOM 3845 N N . LYS A 1 535 ? -22.916 -3.426 27.642 1.00 91.06 535 LYS A N 1
ATOM 3846 C CA . LYS A 1 535 ? -23.907 -3.773 26.630 1.00 91.06 535 LYS A CA 1
ATOM 3847 C C . LYS A 1 535 ? -23.396 -3.398 25.240 1.00 91.06 535 LYS A C 1
ATOM 3849 O O . LYS A 1 535 ? -23.216 -2.221 24.943 1.00 91.06 535 LYS A O 1
ATOM 3854 N N . CYS A 1 536 ? -23.176 -4.402 24.398 1.00 91.31 536 CYS A N 1
ATOM 3855 C CA . CYS A 1 536 ? -22.912 -4.213 22.972 1.00 91.31 536 CYS A CA 1
ATOM 3856 C C . CYS A 1 536 ? -24.185 -3.804 22.222 1.00 91.31 536 CYS A C 1
ATOM 3858 O O . CYS A 1 536 ? -25.290 -3.888 22.764 1.00 91.31 536 CYS A O 1
ATOM 3860 N N . ARG A 1 537 ? -24.032 -3.383 20.966 1.00 87.56 537 ARG A N 1
ATOM 3861 C CA . ARG A 1 537 ? -25.161 -3.224 20.039 1.00 87.56 537 ARG A CA 1
ATOM 3862 C C . ARG A 1 537 ? -25.961 -4.522 19.923 1.00 87.56 537 ARG A C 1
ATOM 3864 O O . ARG A 1 537 ? -25.431 -5.603 20.166 1.00 87.56 537 ARG A O 1
ATOM 3871 N N . ASP A 1 538 ? -27.228 -4.420 19.530 1.00 85.69 538 ASP A N 1
ATOM 3872 C CA . ASP A 1 538 ? -28.128 -5.578 19.455 1.00 85.69 538 ASP A CA 1
ATOM 3873 C C . ASP A 1 538 ? -27.640 -6.628 18.433 1.00 85.69 538 ASP A C 1
ATOM 3875 O O . ASP A 1 538 ? -27.875 -7.827 18.597 1.00 85.69 538 ASP A O 1
ATOM 3879 N N . GLU A 1 539 ? -26.911 -6.186 17.412 1.00 81.62 539 GLU A N 1
ATOM 3880 C CA . GLU A 1 539 ? -26.239 -6.968 16.370 1.00 81.62 539 GLU A CA 1
ATOM 3881 C C . GLU A 1 539 ? -24.887 -7.580 16.795 1.00 81.62 539 GLU A C 1
ATOM 3883 O O . GLU A 1 539 ? -24.367 -8.454 16.103 1.00 81.62 539 GLU A O 1
ATOM 3888 N N . ASP A 1 540 ? -24.356 -7.199 17.959 1.00 88.38 540 ASP A N 1
ATOM 3889 C CA . ASP A 1 540 ? -23.061 -7.644 18.475 1.00 88.38 540 ASP A CA 1
ATOM 3890 C C . ASP A 1 540 ? -23.230 -8.499 19.748 1.00 88.38 540 ASP A C 1
ATOM 3892 O O . ASP A 1 540 ? -24.225 -8.423 20.476 1.00 88.38 540 ASP A O 1
ATOM 3896 N N . LYS A 1 541 ? -22.241 -9.341 20.048 1.00 92.00 541 LYS A N 1
ATOM 3897 C CA . LYS A 1 541 ? -22.145 -10.115 21.294 1.00 92.00 541 LYS A CA 1
ATOM 3898 C C . LYS A 1 541 ? -20.845 -9.783 22.020 1.00 92.00 541 LYS A C 1
ATOM 3900 O O . LYS A 1 541 ? -19.793 -9.666 21.399 1.00 92.00 541 LYS A O 1
ATOM 3905 N N . CYS A 1 542 ? -20.911 -9.641 23.342 1.00 93.69 542 CYS A N 1
ATOM 3906 C CA . CYS A 1 542 ? -19.717 -9.443 24.160 1.00 93.69 542 CYS A CA 1
ATOM 3907 C C . CYS A 1 542 ? -18.970 -10.776 24.302 1.00 93.69 542 CYS A C 1
ATOM 3909 O O . CYS A 1 542 ? -19.408 -11.661 25.037 1.00 93.69 542 CYS A O 1
ATOM 3911 N N . VAL A 1 543 ? -17.864 -10.938 23.578 1.00 95.50 543 VAL A N 1
ATOM 3912 C CA . VAL A 1 543 ? -17.032 -12.146 23.594 1.00 95.50 543 VAL A CA 1
ATOM 3913 C C . VAL A 1 543 ? -15.878 -11.948 24.566 1.00 95.50 543 VAL A C 1
ATOM 3915 O O . VAL A 1 543 ? -15.117 -10.986 24.460 1.00 95.50 543 VAL A O 1
ATOM 3918 N N . LYS A 1 544 ? -15.729 -12.868 25.522 1.00 95.75 544 LYS A N 1
ATOM 3919 C CA . LYS A 1 544 ? -14.562 -12.911 26.409 1.00 95.75 544 LYS A CA 1
ATOM 3920 C C . LYS A 1 544 ? -13.357 -13.431 25.628 1.00 95.75 544 LYS A C 1
ATOM 3922 O O . LYS A 1 544 ? -13.392 -14.558 25.144 1.00 95.75 544 LYS A O 1
ATOM 3927 N N . HIS A 1 545 ? -12.290 -12.640 25.553 1.00 91.06 545 HIS A N 1
ATOM 3928 C CA . HIS A 1 545 ? -11.017 -13.087 24.979 1.00 91.06 545 HIS A CA 1
ATOM 3929 C C . HIS A 1 545 ? -10.055 -13.576 26.064 1.00 91.06 545 HIS A C 1
ATOM 3931 O O . HIS A 1 545 ? -9.344 -14.553 25.862 1.00 91.06 545 HIS A O 1
ATOM 3937 N N . ASN A 1 546 ? -10.040 -12.915 27.222 1.00 93.44 546 ASN A N 1
ATOM 3938 C CA . ASN A 1 546 ? -9.317 -13.359 28.413 1.00 93.44 546 ASN A CA 1
ATOM 3939 C C . ASN A 1 546 ? -9.981 -12.797 29.683 1.00 93.44 546 ASN A C 1
ATOM 3941 O O . ASN A 1 546 ? -11.011 -12.126 29.611 1.00 93.44 546 ASN A O 1
ATOM 3945 N N . ASP A 1 547 ? -9.419 -13.084 30.858 1.00 95.38 547 ASP A N 1
ATOM 3946 C CA . ASP A 1 547 ? -9.987 -12.650 32.143 1.00 95.38 547 ASP A CA 1
ATOM 3947 C C . ASP A 1 547 ? -10.061 -11.125 32.302 1.00 95.38 547 ASP A C 1
ATOM 3949 O O . ASP A 1 547 ? -10.953 -10.617 32.976 1.00 95.38 547 ASP A O 1
ATOM 3953 N N . TYR A 1 548 ? -9.187 -10.377 31.631 1.00 93.62 548 TYR A N 1
ATOM 3954 C CA . TYR A 1 548 ? -9.084 -8.921 31.734 1.00 93.62 548 TYR A CA 1
ATOM 3955 C C . TYR A 1 548 ? -9.705 -8.175 30.542 1.00 93.62 548 TYR A C 1
ATOM 3957 O O . TYR A 1 548 ? -9.779 -6.945 30.563 1.00 93.62 548 TYR A O 1
ATOM 3965 N N . TYR A 1 549 ? -10.163 -8.886 29.506 1.00 92.81 549 TYR A N 1
ATOM 3966 C CA . TYR A 1 549 ? -10.630 -8.279 28.263 1.00 92.81 549 TYR A CA 1
ATOM 3967 C C . TYR A 1 549 ? -11.733 -9.091 27.572 1.00 92.81 549 TYR A C 1
ATOM 3969 O O . TYR A 1 549 ? -11.531 -10.229 27.132 1.00 92.81 549 TYR A O 1
ATOM 3977 N N . SER A 1 550 ? -12.878 -8.436 27.396 1.00 96.25 550 SER A N 1
ATOM 3978 C CA . SER A 1 550 ? -13.971 -8.866 26.523 1.00 96.25 550 SER A CA 1
ATOM 3979 C C . SER A 1 550 ? -14.280 -7.778 25.497 1.00 96.25 550 SER A C 1
ATOM 3981 O O . SER A 1 550 ? -14.193 -6.589 25.814 1.00 96.25 550 SER A O 1
ATOM 3983 N N . GLN A 1 551 ? -14.682 -8.166 24.290 1.00 95.81 551 GLN A N 1
ATOM 3984 C CA . GLN A 1 551 ? -14.924 -7.260 23.166 1.00 95.81 551 GLN A CA 1
ATOM 3985 C C . GLN A 1 551 ? -16.284 -7.518 22.510 1.00 95.81 551 GLN A C 1
ATOM 3987 O O . GLN A 1 551 ? -16.722 -8.662 22.411 1.00 95.81 551 GLN A O 1
ATOM 3992 N N . CYS A 1 552 ? -16.951 -6.462 22.044 1.00 93.69 552 CYS A N 1
ATOM 3993 C CA . CYS A 1 552 ? -18.134 -6.575 21.199 1.00 93.69 552 CYS A CA 1
ATOM 3994 C C . CYS A 1 552 ? -17.740 -7.092 19.815 1.00 93.69 552 CYS A C 1
ATOM 3996 O O . CYS A 1 552 ? -17.046 -6.400 19.076 1.00 93.69 552 CYS A O 1
ATOM 3998 N N . VAL A 1 553 ? -18.188 -8.291 19.458 1.00 89.50 553 VAL A N 1
ATOM 3999 C CA . VAL A 1 553 ? -17.929 -8.925 18.159 1.00 89.50 553 VAL A CA 1
ATOM 4000 C C . VAL A 1 553 ? -19.267 -9.138 17.443 1.00 89.50 553 VAL A C 1
ATOM 4002 O O . VAL A 1 553 ? -20.222 -9.535 18.117 1.00 89.50 553 VAL A O 1
ATOM 4005 N N . PRO A 1 554 ? -19.362 -8.917 16.117 1.00 86.12 554 PRO A N 1
ATOM 4006 C CA . PRO A 1 554 ? -20.567 -9.222 15.345 1.00 86.12 554 PRO A CA 1
ATOM 4007 C C . PRO A 1 554 ? -21.076 -10.647 15.587 1.00 86.12 554 PRO A C 1
ATOM 4009 O O . PRO A 1 554 ? -20.280 -11.577 15.767 1.00 86.12 554 PRO A O 1
ATOM 4012 N N . LYS A 1 555 ? -22.403 -10.804 15.656 1.00 79.56 555 LYS A N 1
ATOM 4013 C CA . LYS A 1 555 ? -23.043 -12.082 15.996 1.00 79.56 555 LYS A CA 1
ATOM 4014 C C . LYS A 1 555 ? -22.785 -13.198 14.999 1.00 79.56 555 LYS A C 1
ATOM 4016 O O . LYS A 1 555 ? -22.888 -12.950 13.780 1.00 79.56 555 LYS A O 1
#

Secondary structure (DSSP, 8-state):
------------------PPBPTT-BSSSS---B-TTEEEEE-TTS-EEEEEGGG-----------------PBPTTSEEE-TT--S-S-BSSTTEEEEEEETTEEEEEE----------S---PBPTTSEEE-TT--S-S-BSSTTEEEEEEETTEEEEEE-HHHHHHHTT-EEEEBTTS-EEEE-SSBSSSS--B-PPTTPBEEE---TTSTTEETTTTEEB-SS-EEEEE-TTSSEEEEES-----------------------PPPP-------PBPTTSEEE-TT--S-S-BSSTTEEEEEEETTEEEEEEPPPP-------EEEEBTTS-EEEE-SSBSSSS--B-PPTTPBEEE---TTSTTEETTTTEEB-SS-EEEEE-TTSSEEEEES------------------PPP------PBPTTSEEESTT--S-S-BSSTTEEEEEEETTEEEEEE----S--SSS-EEPTTSEEE-TT--S--EESTTEEEEEEETTEEEEEEPPPPTTSBPTT-EEE-TT--S---B-TTEEEEEEETTEEEEEE-

Sequence (555 aa):
MQVPLIVSALVAAAAADLACVAEYGLCDTGAPCCNANSTCHRFDDNVAQCLPASHQVKNTHERAASGEAKRVCATTWSQCDGQNWPNGVCCISPNDRCVKHNDYYSQCIPMSSTTSVPTQANARCSENWSQCNGQNWPNGVCCKDPLFQCNFKNQYLSLCEPKRAAKAAEASCTNVSVVGDATYCVKGAICGDEGDVCPKKGDTAVGDCISTLMSYVGATSSCVAPADATCQKIPSGARGCVFGSIAATTTSSPATTTTASPVTTTGAPVTTSANSGKCSTNWSQCNGQNWPYGVCCEDASFQCNYKNQYLSLCEPKQPAKAAEASCTNVSVVGDATYCVKGAICGDEGDVCPKKGDTAVGDCIPTLTSYVGATSSCVAPADATCQKIPSGARGCVFGSISATTTTASPVTTTGAPVPTTANSGKCSTNWSQCNGQNWPYGVCCEDASFQCNYKNQYLSLCEPKQPAKAAEASGVVAVWQQCGGKAYQGPKQCTTGNTCEVINEWYSQCRPAPTKDGVLATWARCGGIGHTGLTKCRDEDKCVKHNDYYSQCVPK

InterPro domains:
  IPR000254 Cellulose-binding domain [PF00734] (479-506)
  IPR000254 Cellulose-binding domain [PF00734] (522-549)
  IPR000254 Cellulose-binding domain [PS00562] (482-509)
  IPR000254 Cellulose-binding domain [PS00562] (525-552)
  IPR000254 Cellulose-binding domain [PS51164] (72-109)
  IPR000254 Cellulose-binding domain [PS51164] (474-510)
  IPR000254 Cellulose-binding domain [PS51164] (517-553)
  IPR000254 Cellulose-binding domain [SM00236] (22-51)
  IPR000254 Cellulose-binding domain [SM00236] (75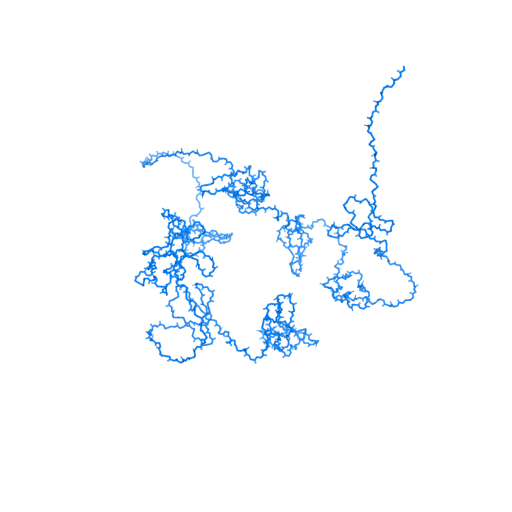-109)
  IPR000254 Cellulose-binding domain [SM00236] (127-161)
  IPR000254 Cellulose-binding domain [SM00236] (477-510)
  IPR000254 Cellulose-binding domain [SM00236] (520-553)
  IPR035971 Cellulose-binding domain superfamily [SSF57180] (75-109)
  IPR035971 Cellulose-binding domain superfamily [SSF57180] (476-509)
  IPR035971 Cellulose-binding domain superfamily [SSF57180] (520-553)

Radius of gyration: 37.89 Å; chains: 1; bounding box: 97×129×79 Å

Organism: NCBI:txid157072

pLDDT: mean 71.25, std 19.68, range [26.3, 96.25]

Foldseek 3Di:
DDDDDDDDDDDDPPPPPLDADEAFDWCPPPRPHHPPQWDWDADPVRTIGTHGPVPPPPPDDDDDDDDDDDQDADEAFGWQDAPPDPGHRHYPDPQWHFADPDRGTTTTHGDPPPPDDDDDPDQPADEAFDFQDADPDPGHNHHPDPQWHFADDDRGTTTTYGDVVVVVVLVQFDWADAVQAATFTWHDQDQFPRDWDDDAFFTWGPGDHDPPGPQQDPVVRTGTRHGTWTFDQDPVRTTGTYDDDPPDDDDDDDDDDDDDYDDDDDDDDDDDDDDDDDQDEAFDWQDADVDPDHRHYRDPQWHFADDDRGTTTTYGDDPPPPDDDDFDWADAVQAAIFTHDDDDQFPGDWDDDAFFTKGPGDHDPPGPQQDPVVRTGGRRHTWTFDQDPVRTTGTYDDDPPDDDDDDDDDDDDDDDDDDDDDDDDQDEAFGFQDADPDPDHNHYPDPQWHFADDDRGTTTGYGPPPPPPDPPDLADEAFDWQDAPPDPGRNHHDPQWHFADPDRGTTGTHGDDDDPLADEAFDWQDAVPDPDRNHHPPQWDFADPDRGTTTTHGD